Protein AF-A3J016-F1 (afdb_monomer_lite)

Sequence (543 aa):
MQPHHALKENEFCDPKLPNGAEVIVTRSPLVNSNGVITLTNRHLDDVKHLKGTVYMNAKTAADYLQGDFDGDRVAYELASKYPNLTAEIKEKHKKENRYKDIEKLLKKAYEGSFESIALSAKDNQIGIIAIKVMKAVALEMEFENLPQEKVEEYINDFSDHFSGLWKKDKETGKDTLPKSLKGRELLVNELAKLASSNQSNEEKIKIIKSFLHSRVDELAPQLQIAVDGPKSANRPDADVLSANDKLMGYRDVGWLKEYKDLDVYRKKVMLSNSYSPVDLMITEVNESWEENSLEPRQTHQFEKLFNGVEITKEDIKWAEEIRNQYNKLNSYAFRLKDEYGEAPGPRLTLNTKEGEKLEIIHTLEATHPSVYDLKEANIYLRKNEDSFSHPELKYVAFAEVPGEKKDNGKPLYKRIGYVSKISERNKNLIQFEPNKTISKTINGSVTINPGVTPSQVKAAFGQVNEFVEKTYEDIKAEDKQRFAASLWQVTHRRQTKIRNEQGQLDDKQRFNKAVAAFAIFGDEINQQLDTLQFNQVKVAGVN

Radius of gyration: 31.19 Å; chains: 1; bounding box: 77×77×76 Å

Foldseek 3Di:
DEEDPVADLQEKEDLPDDQQFKKWKAFPPDLDLLRIDIHGYHDDPVCNPPPPDMYHHQCNCCFRHVDHDPPTDMDMDTCVVPVPVVVVSVVCPPPVNDADTADADDFADDDDDPVVLVLQLPDFCLLVLSLLLVLLVQQLQLVVQQDPVCLLVLLQLQLVLLVVQLVCCVVVVDRQADPPDPCVNVVSVCSNCLSVDPDDSVVSSVVSSVVSSVLSNLSSNQSSQSVCSNVHSRHRDPRSSSRSCSSSVSDDQQQSVPVPPVCCVAPHQGDQDTNGPVSVVSVVVRVVDDHPPDDDDQLLVCLCLLPPQDADPVLLVVLVVLVVVLCVLVVVLVVLVCQCVQAPWKWKWFAAPVGDIWIFGPQSPWPQPPLPVAFKWFKKKFADDPPDPCNVAGIWIWTFHPPDDDPVRHTDITTRGTTDPVRVPVDVQDDDDPPDRMGHTTIGGMDMDTGRDPVNSVVSVVVSLVSLVCVQVVDDPVCLLNSLSSNSNSQQDWDDFDAPPVRHTDPPTDGRHSVSSCSRNVPSSVVSVVVDDPPDDDDDDPD

Structure (mmCIF, N/CA/C/O backbone):
data_AF-A3J016-F1
#
_entry.id   AF-A3J016-F1
#
loop_
_atom_site.group_PDB
_atom_site.id
_atom_site.type_symbol
_atom_site.label_atom_id
_atom_site.label_alt_id
_atom_site.label_comp_id
_atom_site.label_asym_id
_atom_site.label_entity_id
_atom_site.label_seq_id
_atom_site.pdbx_PDB_ins_code
_atom_site.Cartn_x
_atom_site.Cartn_y
_atom_site.Cartn_z
_atom_site.occupancy
_atom_site.B_iso_or_equiv
_atom_site.auth_seq_id
_atom_site.auth_comp_id
_atom_site.auth_asym_id
_atom_site.auth_atom_id
_atom_site.pdbx_PDB_model_num
ATOM 1 N N . MET A 1 1 ? -14.114 -9.556 -15.518 1.00 91.75 1 MET A N 1
ATOM 2 C CA . MET A 1 1 ? -15.217 -10.391 -14.996 1.00 91.75 1 MET A CA 1
ATOM 3 C C . MET A 1 1 ? -16.494 -10.008 -15.733 1.00 91.75 1 MET A C 1
ATOM 5 O O . MET A 1 1 ? -16.592 -8.855 -16.126 1.00 91.75 1 MET A O 1
ATOM 9 N N . GLN A 1 2 ? -17.414 -10.938 -15.994 1.00 94.31 2 GLN A N 1
ATOM 10 C CA . GLN A 1 2 ? -18.671 -10.687 -16.719 1.00 94.31 2 GLN A CA 1
ATOM 11 C C . GLN A 1 2 ? -19.857 -11.385 -16.028 1.00 94.31 2 GLN A C 1
ATOM 13 O O . GLN A 1 2 ? -19.654 -12.434 -15.407 1.00 94.31 2 GLN A O 1
ATOM 18 N N . PRO A 1 3 ? -21.084 -10.838 -16.097 1.00 95.50 3 PRO A N 1
ATOM 19 C CA . PRO A 1 3 ? -22.244 -11.485 -15.505 1.00 95.50 3 PRO A CA 1
ATOM 20 C C . PRO A 1 3 ? -22.740 -12.605 -16.421 1.00 95.50 3 PRO A C 1
ATOM 22 O O . PRO A 1 3 ? -22.693 -12.480 -17.645 1.00 95.50 3 PRO A O 1
ATOM 25 N N . HIS A 1 4 ? -23.275 -13.680 -15.844 1.00 95.38 4 HIS A N 1
ATOM 26 C CA . HIS A 1 4 ? -23.991 -14.691 -16.623 1.00 95.38 4 HIS A CA 1
ATOM 27 C C . HIS A 1 4 ? -25.215 -15.229 -15.880 1.00 95.38 4 HIS A C 1
ATOM 29 O O . HIS A 1 4 ? -25.103 -15.766 -14.781 1.00 95.38 4 HIS A O 1
ATOM 35 N N . HIS A 1 5 ? -26.392 -15.117 -16.498 1.00 93.56 5 HIS A N 1
ATOM 36 C CA . HIS A 1 5 ? -27.680 -15.456 -15.878 1.00 93.56 5 HIS A CA 1
ATOM 37 C C . HIS A 1 5 ? -27.874 -16.964 -15.644 1.00 93.56 5 HIS A C 1
ATOM 39 O O . HIS A 1 5 ? -28.633 -17.354 -14.765 1.00 93.56 5 HIS A O 1
ATOM 45 N N . ALA A 1 6 ? -27.185 -17.816 -16.412 1.00 95.44 6 ALA A N 1
ATOM 46 C CA . ALA A 1 6 ? -27.265 -19.270 -16.246 1.00 95.44 6 ALA A CA 1
ATOM 47 C C . ALA A 1 6 ? -26.461 -19.813 -15.046 1.00 95.44 6 ALA A C 1
ATOM 49 O O . ALA A 1 6 ? -26.605 -20.996 -14.723 1.00 95.44 6 ALA A O 1
ATOM 50 N N . LEU A 1 7 ? -25.609 -18.986 -14.419 1.00 96.62 7 LEU A N 1
ATOM 51 C CA . LEU A 1 7 ? -24.816 -19.367 -13.248 1.00 96.62 7 LEU A CA 1
ATOM 52 C C . LEU A 1 7 ? -25.608 -19.130 -11.962 1.00 96.62 7 LEU A C 1
ATOM 54 O O . LEU A 1 7 ? -26.152 -18.044 -11.735 1.00 96.62 7 LEU A O 1
ATOM 58 N N . LYS A 1 8 ? -25.633 -20.141 -11.096 1.00 97.25 8 LYS A N 1
ATOM 59 C CA . LYS A 1 8 ? -26.156 -20.025 -9.728 1.00 97.25 8 LYS A CA 1
ATOM 60 C C . LYS A 1 8 ? -25.201 -19.217 -8.846 1.00 97.25 8 LYS A C 1
ATOM 62 O O . LYS A 1 8 ? -24.056 -18.975 -9.212 1.00 97.25 8 LYS A O 1
ATOM 67 N N . GLU A 1 9 ? -25.663 -18.820 -7.662 1.00 96.00 9 GLU A N 1
ATOM 68 C CA . GLU A 1 9 ? -24.874 -17.989 -6.739 1.00 96.00 9 GLU A CA 1
ATOM 69 C C . GLU A 1 9 ? -23.554 -18.645 -6.292 1.00 96.00 9 GLU A C 1
ATOM 71 O O . GLU A 1 9 ? -22.571 -17.955 -6.031 1.00 96.00 9 GLU A O 1
ATOM 76 N N . ASN A 1 10 ? -23.502 -19.976 -6.256 1.00 96.25 10 ASN A N 1
ATOM 77 C CA . ASN A 1 10 ? -22.309 -20.749 -5.918 1.00 96.25 10 ASN A CA 1
ATOM 78 C C . ASN A 1 10 ? -21.493 -21.192 -7.147 1.00 96.25 10 ASN A C 1
ATOM 80 O O . ASN A 1 10 ? -20.588 -22.014 -7.006 1.00 96.25 10 ASN A O 1
ATOM 84 N N . GLU A 1 11 ? -21.814 -20.702 -8.348 1.00 97.56 11 GLU A N 1
ATOM 85 C CA . GLU A 1 11 ? -21.166 -21.107 -9.596 1.00 97.56 11 GLU A CA 1
ATOM 86 C C . GLU A 1 11 ? -20.283 -19.992 -10.179 1.00 97.56 11 GLU A C 1
ATOM 88 O O . GLU A 1 11 ? -20.595 -18.799 -10.142 1.00 97.56 11 GLU A O 1
ATOM 93 N N . PHE A 1 12 ? -19.172 -20.416 -10.771 1.00 97.19 12 PHE A N 1
ATOM 94 C CA . PHE A 1 12 ? -18.200 -19.602 -11.496 1.00 97.19 12 PHE A CA 1
ATOM 95 C C . PHE A 1 12 ? -17.946 -20.248 -12.859 1.00 97.19 12 PHE A C 1
ATOM 97 O O . PHE A 1 12 ? -18.152 -21.447 -13.006 1.00 97.19 12 PHE A O 1
ATOM 104 N N . CYS A 1 13 ? -17.487 -19.505 -13.861 1.00 97.25 13 CYS A N 1
ATOM 105 C CA . CYS A 1 13 ? -17.069 -20.099 -15.128 1.00 97.25 13 CYS A CA 1
ATOM 106 C C . CYS A 1 13 ? -15.762 -19.482 -15.624 1.00 97.25 13 CYS A C 1
ATOM 108 O O . CYS A 1 13 ? -15.729 -18.341 -16.093 1.00 97.25 13 CYS A O 1
ATOM 110 N N . ASP A 1 14 ? -14.715 -20.302 -15.611 1.00 95.94 14 ASP A N 1
ATOM 111 C CA . ASP A 1 14 ? -13.570 -20.199 -16.506 1.00 95.94 14 ASP A CA 1
ATOM 112 C C . ASP A 1 14 ? -13.502 -21.489 -17.347 1.00 95.94 14 ASP A C 1
ATOM 114 O O . ASP A 1 14 ? -13.240 -22.569 -16.798 1.00 95.94 14 ASP A O 1
ATOM 118 N N . PRO A 1 15 ? -13.705 -21.408 -18.678 1.00 91.94 15 PRO A N 1
ATOM 119 C CA . PRO A 1 15 ? -13.605 -22.559 -19.576 1.00 91.94 15 PRO A CA 1
ATOM 120 C C . PRO A 1 15 ? -12.268 -23.315 -19.511 1.00 91.94 15 PRO A C 1
ATOM 122 O O . PRO A 1 15 ? -12.198 -24.463 -19.951 1.00 91.94 15 PRO A O 1
ATOM 125 N N . LYS A 1 16 ? -11.202 -22.687 -18.995 1.00 92.06 16 LYS A N 1
ATOM 126 C CA . LYS A 1 16 ? -9.873 -23.300 -18.855 1.00 92.06 16 LYS A CA 1
ATOM 127 C C . LYS A 1 16 ? -9.724 -24.162 -17.604 1.00 92.06 16 LYS A C 1
ATOM 129 O O . LYS A 1 16 ? -8.830 -25.004 -17.567 1.00 92.06 16 LYS A O 1
ATOM 134 N N . LEU A 1 17 ? -10.552 -23.950 -16.583 1.00 94.50 17 LEU A N 1
ATOM 135 C CA . LEU A 1 17 ? -10.525 -24.756 -15.365 1.00 94.50 17 LEU A CA 1
ATOM 136 C C . LEU A 1 17 ? -11.375 -26.022 -15.541 1.00 94.50 17 LEU A C 1
ATOM 138 O O . LEU A 1 17 ? -12.319 -26.007 -16.332 1.00 94.50 17 LEU A O 1
ATOM 142 N N . PRO A 1 18 ? -11.098 -27.122 -14.819 1.00 96.38 18 PRO A N 1
ATOM 143 C CA . PRO A 1 18 ? -11.927 -28.320 -14.900 1.00 96.38 18 PRO A CA 1
ATOM 144 C C . PRO A 1 18 ? -13.376 -28.032 -14.493 1.00 96.38 18 PRO A C 1
ATOM 146 O O . PRO A 1 18 ? -13.638 -27.283 -13.549 1.00 96.38 18 PRO A O 1
ATOM 149 N N . ASN A 1 19 ? -14.330 -28.622 -15.210 1.00 96.88 19 ASN A N 1
ATOM 150 C CA . ASN A 1 19 ? -15.742 -28.530 -14.851 1.00 96.88 19 ASN A CA 1
ATOM 151 C C . ASN A 1 19 ? -15.986 -29.244 -13.508 1.00 96.88 19 ASN A C 1
ATOM 153 O O . ASN A 1 19 ? -15.471 -30.339 -13.291 1.00 96.88 19 ASN A O 1
ATOM 157 N N . GLY A 1 20 ? -16.756 -28.629 -12.614 1.00 97.62 20 GLY A N 1
ATOM 158 C CA . GLY A 1 20 ? -17.014 -29.113 -11.256 1.00 97.62 20 GLY A CA 1
ATOM 159 C C . GLY A 1 20 ? -15.900 -28.830 -10.241 1.00 97.62 20 GLY A C 1
ATOM 160 O O . GLY A 1 20 ? -16.064 -29.165 -9.071 1.00 97.62 20 GLY A O 1
ATOM 161 N N . ALA A 1 21 ? -14.778 -28.224 -10.646 1.00 97.75 21 ALA A N 1
ATOM 162 C CA . ALA A 1 21 ? -13.696 -27.899 -9.719 1.00 97.75 21 ALA A CA 1
ATOM 163 C C . ALA A 1 21 ? -14.091 -26.778 -8.752 1.00 97.75 21 ALA A C 1
ATOM 165 O O . ALA A 1 21 ? -14.748 -25.816 -9.141 1.00 97.75 21 ALA A O 1
ATOM 166 N N . GLU A 1 22 ? -13.641 -26.866 -7.503 1.00 98.38 22 GLU A N 1
ATOM 167 C CA . GLU A 1 22 ? -13.765 -25.771 -6.544 1.00 98.38 22 GLU A CA 1
ATOM 168 C C . GLU A 1 22 ? -12.677 -24.716 -6.795 1.00 98.38 22 GLU A C 1
ATOM 170 O O . GLU A 1 22 ? -11.502 -25.036 -7.007 1.00 98.38 22 GLU A O 1
ATOM 175 N N . VAL A 1 23 ? -13.078 -23.449 -6.785 1.00 98.19 23 VAL A N 1
ATOM 176 C CA . VAL A 1 23 ? -12.248 -22.294 -7.131 1.00 98.19 23 VAL A CA 1
ATOM 177 C C . VAL A 1 23 ? -12.336 -21.276 -6.004 1.00 98.19 23 VAL A C 1
ATOM 179 O O . VAL A 1 23 ? -13.434 -20.904 -5.591 1.00 98.19 23 VAL A O 1
ATOM 182 N N . ILE A 1 24 ? -11.186 -20.809 -5.524 1.00 98.19 24 ILE A N 1
ATOM 183 C CA . ILE A 1 24 ? -11.099 -19.647 -4.639 1.00 98.19 24 ILE A CA 1
ATOM 184 C C . ILE A 1 24 ? -11.188 -18.398 -5.510 1.00 98.19 24 ILE A C 1
ATOM 186 O O . ILE A 1 24 ? -10.476 -18.308 -6.509 1.00 98.19 24 ILE A O 1
ATOM 190 N N . VAL A 1 25 ? -12.028 -17.435 -5.138 1.00 96.88 25 VAL A N 1
ATOM 191 C CA . VAL A 1 25 ? -12.228 -16.181 -5.878 1.00 96.88 25 VAL A CA 1
ATOM 192 C C . VAL A 1 25 ? -12.168 -14.996 -4.919 1.00 96.88 25 VAL A C 1
ATOM 194 O O . VAL A 1 25 ? -12.750 -15.027 -3.837 1.00 96.88 25 VAL A O 1
ATOM 197 N N . THR A 1 26 ? -11.481 -13.929 -5.323 1.00 95.62 26 THR A N 1
ATOM 198 C CA . THR A 1 26 ? -11.437 -12.660 -4.589 1.00 95.62 26 THR A CA 1
ATOM 199 C C . THR A 1 26 ? -11.300 -11.463 -5.533 1.00 95.62 26 THR A C 1
ATOM 201 O O . THR A 1 26 ? -10.942 -11.603 -6.708 1.00 95.62 26 THR A O 1
ATOM 204 N N . ARG A 1 27 ? -11.586 -10.263 -5.021 1.00 90.81 27 ARG A N 1
ATOM 205 C CA . ARG A 1 27 ? -11.455 -8.991 -5.735 1.00 90.81 27 ARG A CA 1
ATOM 206 C C . ARG A 1 27 ? -10.760 -7.967 -4.842 1.00 90.81 27 ARG A C 1
ATOM 208 O O . ARG A 1 27 ? -11.080 -7.847 -3.665 1.00 90.81 27 ARG A O 1
ATOM 215 N N . SER A 1 28 ? -9.837 -7.202 -5.418 1.00 82.31 28 SER A N 1
ATOM 216 C CA . SER A 1 28 ? -9.201 -6.082 -4.722 1.00 82.31 28 SER A CA 1
ATOM 217 C C . SER A 1 28 ? -10.073 -4.816 -4.767 1.00 82.31 28 SER A C 1
ATOM 219 O O . SER A 1 28 ? -10.716 -4.568 -5.788 1.00 82.31 28 SER A O 1
ATOM 221 N N . PRO A 1 29 ? -10.027 -3.957 -3.731 1.00 76.00 29 PRO A N 1
ATOM 222 C CA . PRO A 1 29 ? -9.312 -4.154 -2.470 1.00 76.00 29 PRO A CA 1
ATOM 223 C C . PRO A 1 29 ? -10.008 -5.189 -1.577 1.00 76.00 29 PRO A C 1
ATOM 225 O O . PRO A 1 29 ? -11.230 -5.187 -1.453 1.00 76.00 29 PRO A O 1
ATOM 228 N N . LEU A 1 30 ? -9.214 -6.041 -0.926 1.00 82.19 30 LEU A N 1
ATOM 229 C CA . LEU A 1 30 ? -9.722 -6.975 0.070 1.00 82.19 30 LEU A CA 1
ATOM 230 C C . LEU A 1 30 ? -9.966 -6.220 1.381 1.00 82.19 30 LEU A C 1
ATOM 232 O O . LEU A 1 30 ? -9.016 -5.752 2.005 1.00 82.19 30 LEU A O 1
ATOM 236 N N . VAL A 1 31 ? -11.232 -6.077 1.774 1.00 80.81 31 VAL A N 1
ATOM 237 C CA . VAL A 1 31 ? -11.601 -5.364 3.008 1.00 80.81 31 VAL A CA 1
ATOM 238 C C . VAL A 1 31 ? -11.425 -6.260 4.234 1.00 80.81 31 VAL A C 1
ATOM 240 O O . VAL A 1 31 ? -10.790 -5.864 5.204 1.00 80.81 31 VAL A O 1
ATOM 243 N N . ASN A 1 32 ? -11.982 -7.469 4.184 1.00 88.69 32 ASN A N 1
ATOM 244 C CA . ASN A 1 32 ? -11.879 -8.498 5.217 1.00 88.69 32 ASN A CA 1
ATOM 245 C C . ASN A 1 32 ? -12.100 -9.887 4.581 1.00 88.69 32 ASN A C 1
ATOM 247 O O . ASN A 1 32 ? -12.256 -9.999 3.362 1.00 88.69 32 ASN A O 1
ATOM 251 N N . SER A 1 33 ? -12.131 -10.946 5.391 1.00 91.75 33 SER A N 1
ATOM 252 C CA . SER A 1 33 ? -12.274 -12.331 4.914 1.00 91.75 33 SER A CA 1
ATOM 253 C C . SER A 1 33 ? -13.560 -12.607 4.123 1.00 91.75 33 SER A C 1
ATOM 255 O O . SER A 1 33 ? -13.574 -13.539 3.318 1.00 91.75 33 SER A O 1
ATOM 257 N N . ASN A 1 34 ? -14.619 -11.798 4.266 1.00 92.75 34 ASN A N 1
ATOM 258 C CA . ASN A 1 34 ? -15.865 -11.984 3.512 1.00 92.75 34 ASN A CA 1
ATOM 259 C C . ASN A 1 34 ? -15.641 -11.860 1.993 1.00 92.75 34 ASN A C 1
ATOM 261 O O . ASN A 1 34 ? -16.382 -12.469 1.221 1.00 92.75 34 ASN A O 1
ATOM 265 N N . GLY A 1 35 ? -14.610 -11.106 1.582 1.00 92.19 35 GLY A N 1
ATOM 266 C CA . GLY A 1 35 ? -14.223 -10.863 0.188 1.00 92.19 35 GLY A CA 1
ATOM 267 C C . GLY A 1 35 ? -13.402 -11.972 -0.477 1.00 92.19 35 GLY A C 1
ATOM 268 O O . GLY A 1 35 ? -12.983 -11.813 -1.627 1.00 92.19 35 GLY A O 1
ATOM 269 N N . VAL A 1 36 ? -13.140 -13.081 0.219 1.00 95.56 36 VAL A N 1
ATOM 270 C CA . VAL A 1 36 ? -12.519 -14.285 -0.353 1.00 95.56 36 VAL A CA 1
ATOM 271 C C . VAL A 1 36 ? -13.524 -15.422 -0.257 1.00 95.56 36 VAL A C 1
ATOM 273 O O . VAL A 1 36 ? -13.908 -15.795 0.843 1.00 95.56 36 VAL A O 1
ATOM 276 N N . ILE A 1 37 ? -13.969 -15.964 -1.389 1.00 96.25 37 ILE A N 1
ATOM 277 C CA . ILE A 1 37 ? -15.036 -16.974 -1.451 1.00 96.25 37 ILE A CA 1
ATOM 278 C C . ILE A 1 37 ? -14.587 -18.233 -2.179 1.00 96.25 37 ILE A C 1
ATOM 280 O O . ILE A 1 37 ? -13.593 -18.228 -2.901 1.00 96.25 37 ILE A O 1
ATOM 284 N N . THR A 1 38 ? -15.358 -19.307 -2.017 1.00 97.62 38 THR A N 1
ATOM 285 C CA . THR A 1 38 ? -15.229 -20.527 -2.822 1.00 97.62 38 THR A CA 1
ATOM 286 C C . THR A 1 38 ? -16.461 -20.692 -3.706 1.00 97.62 38 THR A C 1
ATOM 288 O O . THR A 1 38 ? -17.585 -20.472 -3.259 1.00 97.62 38 THR A O 1
ATOM 291 N N . LEU A 1 39 ? -16.248 -21.042 -4.974 1.00 97.75 39 LEU A N 1
ATOM 292 C CA . LEU A 1 39 ? -17.293 -21.283 -5.971 1.00 97.75 39 LEU A CA 1
ATOM 293 C C . LEU A 1 39 ? -16.996 -22.575 -6.736 1.00 97.75 39 LEU A C 1
ATOM 295 O O . LEU A 1 39 ? -15.852 -23.019 -6.815 1.00 97.75 39 LEU A O 1
ATOM 299 N N . THR A 1 40 ? -18.018 -23.178 -7.336 1.00 98.31 40 THR A N 1
ATOM 300 C CA . THR A 1 40 ? -17.867 -24.340 -8.218 1.00 98.31 40 THR A CA 1
ATOM 301 C C . THR A 1 40 ? -17.762 -23.885 -9.669 1.00 98.31 40 THR A C 1
ATOM 303 O O . THR A 1 40 ? -18.657 -23.218 -10.187 1.00 98.31 40 THR A O 1
ATOM 306 N N . ASN A 1 41 ? -16.682 -24.262 -10.350 1.00 98.06 41 ASN A N 1
ATOM 307 C CA . ASN A 1 41 ? -16.518 -23.998 -11.769 1.00 98.06 41 ASN A CA 1
ATOM 308 C C . ASN A 1 41 ? -17.534 -24.808 -12.578 1.00 98.06 41 ASN A C 1
ATOM 310 O O . ASN A 1 41 ? -17.621 -26.027 -12.441 1.00 98.06 41 ASN A O 1
ATOM 314 N N . ARG A 1 42 ? -18.261 -24.142 -13.464 1.00 97.50 42 ARG A N 1
ATOM 315 C CA . ARG A 1 42 ? -19.226 -24.731 -14.378 1.00 97.50 42 ARG A CA 1
ATOM 316 C C . ARG A 1 42 ? -18.943 -24.229 -15.781 1.00 97.50 42 ARG A C 1
ATOM 318 O O . ARG A 1 42 ? -18.913 -23.028 -16.018 1.00 97.50 42 ARG A O 1
ATOM 325 N N . HIS A 1 43 ? -18.772 -25.144 -16.725 1.00 95.94 43 HIS A N 1
ATOM 326 C CA . HIS A 1 43 ? -18.636 -24.778 -18.133 1.00 95.94 43 HIS A CA 1
ATOM 327 C C . HIS A 1 43 ? -19.969 -24.305 -18.712 1.00 95.94 43 HIS A C 1
ATOM 329 O O . HIS A 1 43 ? -21.029 -24.861 -18.424 1.00 95.94 43 HIS A O 1
ATOM 335 N N . LEU A 1 44 ? -19.881 -23.282 -19.553 1.00 95.38 44 LEU A N 1
ATOM 336 C CA . LEU A 1 44 ? -20.988 -22.691 -20.289 1.00 95.38 44 LEU A CA 1
ATOM 337 C C . LEU A 1 44 ? -20.640 -22.723 -21.780 1.00 95.38 44 LEU A C 1
ATOM 339 O O . LEU A 1 44 ? -19.591 -22.216 -22.187 1.00 95.38 44 LEU A O 1
ATOM 343 N N . ASP A 1 45 ? -21.491 -23.352 -22.586 1.00 93.19 45 ASP A N 1
ATOM 344 C CA . ASP A 1 45 ? -21.190 -23.624 -23.997 1.00 93.19 45 ASP A CA 1
ATOM 345 C C . ASP A 1 45 ? -21.125 -22.349 -24.848 1.00 93.19 45 ASP A C 1
ATOM 347 O O . ASP A 1 45 ? -20.275 -22.224 -25.732 1.00 93.19 45 ASP A O 1
ATOM 351 N N . ASP A 1 46 ? -21.977 -21.374 -24.543 1.00 93.75 46 ASP A N 1
ATOM 352 C CA . ASP A 1 46 ? -22.099 -20.105 -25.257 1.00 93.75 46 ASP A CA 1
ATOM 353 C C . ASP A 1 46 ? -20.913 -19.158 -25.035 1.00 93.75 46 ASP A C 1
ATOM 355 O O . ASP A 1 46 ? -20.648 -18.316 -25.887 1.00 93.75 46 ASP A O 1
ATOM 359 N N . VAL A 1 47 ? -20.138 -19.330 -23.959 1.00 91.69 47 VAL A N 1
ATOM 360 C CA . VAL A 1 47 ? -18.960 -18.492 -23.659 1.00 91.69 47 VAL A CA 1
ATOM 361 C C . VAL A 1 47 ? -17.630 -19.243 -23.714 1.00 91.69 47 VAL A C 1
ATOM 363 O O . VAL A 1 47 ? -16.571 -18.636 -23.561 1.00 91.69 47 VAL A O 1
ATOM 366 N N . LYS A 1 48 ? -17.642 -20.549 -24.007 1.00 89.38 48 LYS A N 1
ATOM 367 C CA . LYS A 1 48 ? -16.437 -21.400 -24.065 1.00 89.38 48 LYS A CA 1
ATOM 368 C C . LYS A 1 48 ? -15.368 -20.905 -25.049 1.00 89.38 48 LYS A C 1
ATOM 370 O O . LYS A 1 48 ? -14.182 -21.176 -24.874 1.00 89.38 48 LYS A O 1
ATOM 375 N N . HIS A 1 49 ? -15.790 -20.197 -26.095 1.00 88.62 49 HIS A N 1
ATOM 376 C CA . HIS A 1 49 ? -14.917 -19.648 -27.132 1.00 88.62 49 HIS A CA 1
ATOM 377 C C . HIS A 1 49 ? -14.266 -18.307 -26.742 1.00 88.62 49 HIS A C 1
ATOM 379 O O . HIS A 1 49 ? -13.307 -17.880 -27.391 1.00 88.62 49 HIS A O 1
ATOM 385 N N . LEU A 1 50 ? -14.761 -17.644 -25.692 1.00 88.44 50 LEU A N 1
ATOM 386 C CA . LEU A 1 50 ? -14.283 -16.338 -25.247 1.00 88.44 50 LEU A CA 1
ATOM 387 C C . LEU A 1 50 ? -13.048 -16.505 -24.353 1.00 88.44 50 LEU A C 1
ATOM 389 O O . LEU A 1 50 ? -13.010 -17.327 -23.439 1.00 88.44 50 LEU A O 1
ATOM 393 N N . LYS A 1 51 ? -11.995 -15.738 -24.652 1.00 86.94 51 LYS A N 1
ATOM 394 C CA . LYS A 1 51 ? -10.701 -15.809 -23.959 1.00 86.94 51 LYS A CA 1
ATOM 395 C C . LYS A 1 51 ? -10.462 -14.547 -23.143 1.00 86.94 51 LYS A C 1
ATOM 397 O O . LYS A 1 51 ? -10.777 -13.448 -23.583 1.00 86.94 51 LYS A O 1
ATOM 402 N N . GLY A 1 52 ? -9.824 -14.710 -21.984 1.00 87.38 52 GLY A N 1
ATOM 403 C CA . GLY A 1 52 ? -9.455 -13.588 -21.112 1.00 87.38 52 GLY A CA 1
ATOM 404 C C . GLY A 1 52 ? -10.611 -13.046 -20.268 1.00 87.38 52 GLY A C 1
ATOM 405 O O . GLY A 1 52 ? -10.451 -12.022 -19.609 1.00 87.38 52 GLY A O 1
ATOM 406 N N . THR A 1 53 ? -11.758 -13.724 -20.266 1.00 91.88 53 THR A N 1
ATOM 407 C CA . THR A 1 53 ? -12.926 -13.385 -19.456 1.00 91.88 53 THR A CA 1
ATOM 408 C C . THR A 1 53 ? -13.313 -14.557 -18.573 1.00 91.88 53 THR A C 1
ATOM 410 O O . THR A 1 53 ? -13.099 -15.716 -18.914 1.00 91.88 53 THR A O 1
ATOM 413 N N . VAL A 1 54 ? -13.890 -14.223 -17.425 1.00 95.75 54 VAL A N 1
ATOM 414 C CA . VAL A 1 54 ? -14.503 -15.172 -16.498 1.00 95.75 54 VAL A CA 1
ATOM 415 C C . VAL A 1 54 ? -15.892 -14.678 -16.152 1.00 95.75 54 VAL A C 1
ATOM 417 O O . VAL A 1 54 ? -16.131 -13.462 -16.176 1.00 95.75 54 VAL A O 1
ATOM 420 N N . TYR A 1 55 ? -16.776 -15.610 -15.823 1.00 96.50 55 TYR A N 1
ATOM 421 C CA . TYR A 1 55 ? -18.188 -15.335 -15.615 1.00 96.50 55 TYR A CA 1
ATOM 422 C C . TYR A 1 55 ? -18.624 -15.736 -14.216 1.00 96.50 55 TYR A C 1
ATOM 424 O O . TYR A 1 55 ? -18.167 -16.743 -13.678 1.00 96.50 55 TYR A O 1
ATOM 432 N N . MET A 1 56 ? -19.525 -14.952 -13.635 1.00 96.00 56 MET A N 1
ATOM 433 C CA . MET A 1 56 ? -20.129 -15.269 -12.347 1.00 96.00 56 MET A CA 1
ATOM 434 C C . MET A 1 56 ? -21.551 -14.727 -12.243 1.00 96.00 56 MET A C 1
ATOM 436 O O . MET A 1 56 ? -21.994 -13.911 -13.058 1.00 96.00 56 MET A O 1
ATOM 440 N N . ASN A 1 57 ? -22.267 -15.178 -11.220 1.00 96.31 57 ASN A N 1
ATOM 441 C CA . ASN A 1 57 ? -23.564 -14.624 -10.879 1.00 96.31 57 ASN A CA 1
ATOM 442 C C . ASN A 1 57 ? -23.427 -13.167 -10.383 1.00 96.31 57 ASN A C 1
ATOM 444 O O . ASN A 1 57 ? -22.545 -12.844 -9.584 1.00 96.31 57 ASN A O 1
ATOM 448 N N . ALA A 1 58 ? -24.309 -12.281 -10.858 1.00 94.25 58 ALA A N 1
ATOM 449 C CA . ALA A 1 58 ? -24.260 -10.853 -10.540 1.00 94.25 58 ALA A CA 1
ATOM 450 C C . ALA A 1 58 ? -24.484 -10.549 -9.052 1.00 94.25 58 ALA A C 1
ATOM 452 O O . ALA A 1 58 ? -23.843 -9.651 -8.510 1.00 94.25 58 ALA A O 1
ATOM 453 N N . LYS A 1 59 ? -25.347 -11.322 -8.387 1.00 93.00 59 LYS A N 1
ATOM 454 C CA . LYS A 1 59 ? -25.600 -11.198 -6.951 1.00 93.00 59 LYS A CA 1
ATOM 455 C C . LYS A 1 59 ? -24.373 -11.621 -6.148 1.00 93.00 59 LYS A C 1
ATOM 457 O O . LYS A 1 59 ? -23.949 -10.882 -5.271 1.00 93.00 59 LYS A O 1
ATOM 462 N N . THR A 1 60 ? -23.722 -12.721 -6.524 1.00 92.88 60 THR A N 1
ATOM 463 C CA . THR A 1 60 ? -22.471 -13.159 -5.883 1.00 92.88 60 THR A CA 1
ATOM 464 C C . THR A 1 60 ? -21.366 -12.109 -5.992 1.00 92.88 60 THR A C 1
ATOM 466 O O . THR A 1 60 ? -20.666 -11.844 -5.015 1.00 92.88 60 THR A O 1
ATOM 469 N N . ALA A 1 61 ? -21.216 -11.481 -7.164 1.00 92.25 61 ALA A N 1
ATOM 470 C CA . ALA A 1 61 ? -20.242 -10.408 -7.363 1.00 92.25 61 ALA A CA 1
ATOM 471 C C . ALA A 1 61 ? -20.522 -9.205 -6.445 1.00 92.25 61 ALA A C 1
ATOM 473 O O . ALA A 1 61 ? -19.604 -8.698 -5.796 1.00 92.25 61 ALA A O 1
ATOM 474 N N . ALA A 1 62 ? -21.786 -8.784 -6.363 1.00 88.69 62 ALA A N 1
ATOM 475 C CA . ALA A 1 62 ? -22.199 -7.640 -5.560 1.00 88.69 62 ALA A CA 1
ATOM 476 C C . ALA A 1 62 ? -22.076 -7.907 -4.051 1.00 88.69 62 ALA A C 1
ATOM 478 O O . ALA A 1 62 ? -21.475 -7.103 -3.338 1.00 88.69 62 ALA A O 1
ATOM 479 N N . ASP A 1 63 ? -22.600 -9.039 -3.581 1.00 87.50 63 ASP A N 1
ATOM 480 C CA . ASP A 1 63 ? -22.737 -9.338 -2.154 1.00 87.50 63 ASP A CA 1
ATOM 481 C C . ASP A 1 63 ? -21.397 -9.697 -1.507 1.00 87.50 63 ASP A C 1
ATOM 483 O O . ASP A 1 63 ? -21.086 -9.236 -0.409 1.00 87.50 63 ASP A O 1
ATOM 487 N N . TYR A 1 64 ? -20.579 -10.505 -2.189 1.00 88.25 64 TYR A N 1
ATOM 488 C CA . TYR A 1 64 ? -19.356 -11.044 -1.594 1.00 88.25 64 TYR A CA 1
ATOM 489 C C . TYR A 1 64 ? -18.106 -10.278 -1.999 1.00 88.25 64 TYR A C 1
ATOM 491 O O . TYR A 1 64 ? -17.223 -10.087 -1.172 1.00 88.25 64 TYR A O 1
ATOM 499 N N . LEU A 1 65 ? -18.019 -9.828 -3.251 1.00 89.12 65 LEU A N 1
ATOM 500 C CA . LEU A 1 65 ? -16.808 -9.184 -3.773 1.00 89.12 65 LEU A CA 1
ATOM 501 C C . LEU A 1 65 ? -16.924 -7.656 -3.823 1.00 89.12 65 LEU A C 1
ATOM 503 O O . LEU A 1 65 ? -15.976 -6.981 -4.233 1.00 89.12 65 LEU A O 1
ATOM 507 N N . GLN A 1 66 ? -18.096 -7.105 -3.476 1.00 85.75 66 GLN A N 1
ATOM 508 C CA . GLN A 1 66 ? -18.450 -5.694 -3.667 1.00 85.75 66 GLN A CA 1
ATOM 509 C C . GLN A 1 66 ? -18.186 -5.214 -5.105 1.00 85.75 66 GLN A C 1
ATOM 511 O O . GLN A 1 66 ? -17.956 -4.018 -5.325 1.00 85.75 66 GLN A O 1
ATOM 516 N N . GLY A 1 67 ? -18.189 -6.145 -6.059 1.00 84.88 67 GLY A N 1
ATOM 517 C CA . GLY A 1 67 ? -17.830 -5.922 -7.448 1.00 84.88 67 GLY A CA 1
ATOM 518 C C . GLY A 1 67 ? -19.039 -5.632 -8.319 1.00 84.88 67 GLY A C 1
ATOM 519 O O . GLY A 1 67 ? -20.178 -5.952 -7.973 1.00 84.88 67 GLY A O 1
ATOM 520 N N . ASP A 1 68 ? -18.768 -5.031 -9.465 1.00 87.69 68 ASP A N 1
ATOM 521 C CA . ASP A 1 68 ? -19.731 -4.876 -10.547 1.00 87.69 68 ASP A CA 1
ATOM 522 C C . ASP A 1 68 ? -19.095 -5.313 -11.877 1.00 87.69 68 ASP A C 1
ATOM 524 O O . ASP A 1 68 ? -18.121 -6.063 -11.897 1.00 87.69 68 ASP A O 1
ATOM 528 N N . PHE A 1 69 ? -19.688 -4.940 -13.006 1.00 91.94 69 PHE A N 1
ATOM 529 C CA . PHE A 1 69 ? -19.228 -5.376 -14.324 1.00 91.94 69 PHE A CA 1
ATOM 530 C C . PHE A 1 69 ? -18.789 -4.199 -15.207 1.00 91.94 69 PHE A C 1
ATOM 532 O O . PHE A 1 69 ? -18.828 -4.310 -16.431 1.00 91.94 69 PHE A O 1
ATOM 539 N N . ASP A 1 70 ? -18.351 -3.082 -14.606 1.00 88.19 70 ASP A N 1
ATOM 540 C CA . ASP A 1 70 ? -17.882 -1.879 -15.320 1.00 88.19 70 ASP A CA 1
ATOM 541 C C . ASP A 1 70 ? -16.407 -1.949 -15.782 1.00 88.19 70 ASP A C 1
ATOM 543 O O . ASP A 1 70 ? -15.906 -1.042 -16.450 1.00 88.19 70 ASP A O 1
ATOM 547 N N . GLY A 1 71 ? -15.723 -3.058 -15.477 1.00 89.00 71 GLY A N 1
ATOM 548 C CA . GLY A 1 71 ? -14.298 -3.263 -15.763 1.00 89.00 71 GLY A CA 1
ATOM 549 C C . GLY A 1 71 ? -13.561 -4.113 -14.726 1.00 89.00 71 GLY A C 1
ATOM 550 O O . GLY A 1 71 ? -12.390 -4.452 -14.931 1.00 89.00 71 GLY A O 1
ATOM 551 N N . ASP A 1 72 ? -14.243 -4.488 -13.642 1.00 90.44 72 ASP A N 1
ATOM 552 C CA . ASP A 1 72 ? -13.686 -5.263 -12.539 1.00 90.44 72 ASP A CA 1
ATOM 553 C C . ASP A 1 72 ? -12.989 -6.566 -12.968 1.00 90.44 72 ASP A C 1
ATOM 555 O O . ASP A 1 72 ? -13.417 -7.341 -13.844 1.00 90.44 72 ASP A O 1
ATOM 559 N N . ARG A 1 73 ? -11.877 -6.826 -12.278 1.00 93.12 73 ARG A N 1
ATOM 560 C CA . ARG A 1 73 ? -11.055 -8.030 -12.412 1.00 93.12 73 ARG A CA 1
ATOM 561 C C . ARG A 1 73 ? -11.059 -8.786 -11.097 1.00 93.12 73 ARG A C 1
ATOM 563 O O . ARG A 1 73 ? -10.985 -8.176 -10.039 1.00 93.12 73 ARG A O 1
ATOM 570 N N . VAL A 1 74 ? -11.081 -10.108 -11.187 1.00 94.56 74 VAL A N 1
ATOM 571 C CA . VAL A 1 74 ? -10.996 -11.004 -10.031 1.00 94.56 74 VAL A CA 1
ATOM 572 C C . VAL A 1 74 ? -9.689 -11.776 -10.074 1.00 94.56 74 VAL A C 1
ATOM 574 O O . VAL A 1 74 ? -9.192 -12.100 -11.155 1.00 94.56 74 VAL A O 1
ATOM 577 N N . ALA A 1 75 ? -9.149 -12.068 -8.898 1.00 95.44 75 ALA A N 1
ATOM 578 C CA . ALA A 1 75 ? -8.119 -13.075 -8.720 1.00 95.44 75 ALA A CA 1
ATOM 579 C C . ALA A 1 75 ? -8.807 -14.392 -8.358 1.00 95.44 75 ALA A C 1
ATOM 581 O O . ALA A 1 75 ? -9.729 -14.410 -7.541 1.00 95.44 75 ALA A O 1
ATOM 582 N N . TYR A 1 76 ? -8.387 -15.482 -8.990 1.00 96.25 76 TYR A N 1
ATOM 583 C CA . TYR A 1 76 ? -8.957 -16.795 -8.737 1.00 96.25 76 TYR A CA 1
ATOM 584 C C . TYR A 1 76 ? -7.940 -17.897 -9.003 1.00 96.25 76 TYR A C 1
ATOM 586 O O . TYR A 1 76 ? -7.043 -17.736 -9.830 1.00 96.25 76 TYR A O 1
ATOM 594 N N . GLU A 1 77 ? -8.085 -19.014 -8.298 1.00 97.19 77 GLU A N 1
ATOM 595 C CA . GLU A 1 77 ? -7.232 -20.189 -8.460 1.00 97.19 77 GLU A CA 1
ATOM 596 C C . GLU A 1 77 ? -7.942 -21.441 -7.921 1.00 97.19 77 GLU A C 1
ATOM 598 O O . GLU A 1 77 ? -8.882 -21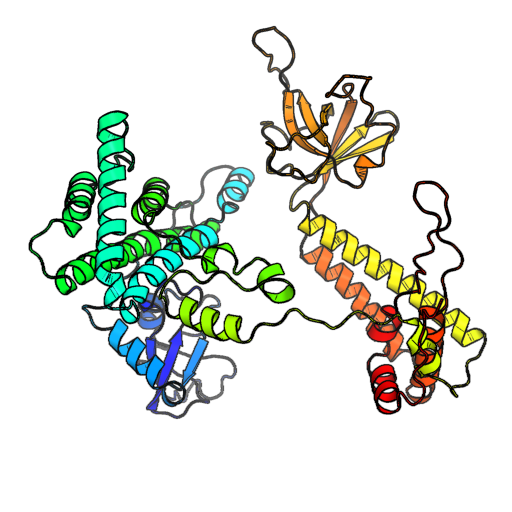.350 -7.127 1.00 97.19 77 GLU A O 1
ATOM 603 N N . LEU A 1 78 ? -7.514 -22.624 -8.366 1.00 97.94 78 LEU A N 1
ATOM 604 C CA . LEU A 1 78 ? -8.065 -23.898 -7.906 1.00 97.94 78 LEU A CA 1
ATOM 605 C C . LEU A 1 78 ? -7.869 -24.076 -6.397 1.00 97.94 78 LEU A C 1
ATOM 607 O O . LEU A 1 78 ? -6.743 -24.041 -5.898 1.00 97.94 78 LEU A O 1
ATOM 611 N N . ALA A 1 79 ? -8.959 -24.373 -5.689 1.00 97.75 79 ALA A N 1
ATOM 612 C CA . ALA A 1 79 ? -8.946 -24.625 -4.249 1.00 97.75 79 ALA A CA 1
ATOM 613 C C . ALA A 1 79 ? -8.015 -25.791 -3.869 1.00 97.75 79 ALA A C 1
ATOM 615 O O . ALA A 1 79 ? -7.331 -25.755 -2.848 1.00 97.75 79 ALA A O 1
ATOM 616 N N . SER A 1 80 ? -7.892 -26.791 -4.749 1.00 97.44 80 SER A N 1
ATOM 617 C CA . SER A 1 80 ? -7.005 -27.944 -4.559 1.00 97.44 80 SER A CA 1
ATOM 618 C C . SER A 1 80 ? -5.519 -27.586 -4.456 1.00 97.44 80 SER A C 1
ATOM 620 O O . SER A 1 80 ? -4.750 -28.386 -3.933 1.00 97.44 80 SER A O 1
ATOM 622 N N . LYS A 1 81 ? -5.093 -26.413 -4.950 1.00 97.81 81 LYS A N 1
ATOM 623 C CA . LYS A 1 81 ? -3.709 -25.935 -4.786 1.00 97.81 81 LYS A CA 1
ATOM 624 C C . LYS A 1 81 ? -3.440 -25.390 -3.383 1.00 97.81 81 LYS A C 1
ATOM 626 O O . LYS A 1 81 ? -2.290 -25.380 -2.956 1.00 97.81 81 LYS A O 1
ATOM 631 N N . TYR A 1 82 ? -4.483 -24.964 -2.670 1.00 97.06 82 TYR A N 1
ATOM 632 C CA . TYR A 1 82 ? -4.377 -24.331 -1.357 1.00 97.06 82 TYR A CA 1
ATOM 633 C C . TYR A 1 82 ? -5.406 -24.923 -0.382 1.00 97.06 82 TYR A C 1
ATOM 635 O O . TYR A 1 82 ? -6.356 -24.238 0.009 1.00 97.06 82 TYR A O 1
ATOM 643 N N . PRO A 1 83 ? -5.250 -26.195 0.027 1.00 96.50 83 PRO A N 1
ATOM 644 C CA . PRO A 1 83 ? -6.238 -26.876 0.865 1.00 96.50 83 PRO A CA 1
ATOM 645 C C . PRO A 1 83 ? -6.436 -26.190 2.224 1.00 96.50 83 PRO A C 1
ATOM 647 O O . PRO A 1 83 ? -7.574 -26.027 2.659 1.00 96.50 83 PRO A O 1
ATOM 650 N N . ASN A 1 84 ? -5.356 -25.711 2.851 1.00 95.81 84 ASN A N 1
ATOM 651 C CA . ASN A 1 84 ? -5.427 -25.022 4.144 1.00 95.81 84 ASN A CA 1
ATOM 652 C C . ASN A 1 84 ? -6.145 -23.669 4.026 1.00 95.81 84 ASN A C 1
ATOM 654 O O . ASN A 1 84 ? -7.072 -23.408 4.785 1.00 95.81 84 ASN A O 1
ATOM 658 N N . LEU A 1 85 ? -5.796 -22.859 3.019 1.00 95.12 85 LEU A N 1
ATOM 659 C CA . LEU A 1 85 ? -6.488 -21.596 2.738 1.00 95.12 85 LEU A CA 1
ATOM 660 C C . LEU A 1 85 ? -7.970 -21.832 2.422 1.00 95.12 85 LEU A C 1
ATOM 662 O O . LEU A 1 85 ? -8.831 -21.101 2.890 1.00 95.12 85 LEU A O 1
ATOM 666 N N . THR A 1 86 ? -8.288 -22.874 1.651 1.00 97.50 86 THR A N 1
ATOM 667 C CA . THR A 1 86 ? -9.677 -23.239 1.334 1.00 97.50 86 THR A CA 1
ATOM 668 C C . THR A 1 86 ? -10.464 -23.578 2.598 1.00 97.50 86 THR A C 1
ATOM 670 O O . THR A 1 86 ? -11.605 -23.139 2.749 1.00 97.50 86 THR A O 1
ATOM 673 N N . ALA A 1 87 ? -9.869 -24.356 3.506 1.00 97.06 87 ALA A N 1
ATOM 674 C CA . ALA A 1 87 ? -10.484 -24.689 4.784 1.00 97.06 87 ALA A CA 1
ATOM 675 C C . ALA A 1 87 ? -10.700 -23.435 5.644 1.00 97.06 87 ALA A C 1
ATOM 677 O O . ALA A 1 87 ? -11.793 -23.250 6.175 1.00 97.06 87 ALA A O 1
ATOM 678 N N . GLU A 1 88 ? -9.712 -22.542 5.708 1.00 95.06 88 GLU A N 1
ATOM 679 C CA . GLU A 1 88 ? -9.818 -21.271 6.428 1.00 95.06 88 GLU A CA 1
ATOM 680 C C . GLU A 1 88 ? -10.912 -20.368 5.846 1.00 95.06 88 GLU A C 1
ATOM 682 O O . GLU A 1 88 ? -11.732 -19.843 6.596 1.00 95.06 88 GLU A O 1
ATOM 687 N N . ILE A 1 89 ? -10.996 -20.234 4.518 1.00 96.12 89 ILE A N 1
ATOM 688 C CA . ILE A 1 89 ? -12.069 -19.478 3.857 1.00 96.12 89 ILE A CA 1
ATOM 689 C C . ILE A 1 89 ? -13.431 -20.033 4.284 1.00 96.12 89 ILE A C 1
ATOM 691 O O . ILE A 1 89 ? -14.302 -19.279 4.711 1.00 96.12 89 ILE A O 1
ATOM 695 N N . LYS A 1 90 ? -13.621 -21.354 4.225 1.00 96.25 90 LYS A N 1
ATOM 696 C CA . LYS A 1 90 ? -14.883 -21.988 4.641 1.00 96.25 90 LYS A CA 1
ATOM 697 C C . LYS A 1 90 ? -15.185 -21.746 6.121 1.00 96.25 90 LYS A C 1
ATOM 699 O O . LYS A 1 90 ? -16.334 -21.469 6.457 1.00 96.25 90 LYS A O 1
ATOM 704 N N . GLU A 1 91 ? -14.172 -21.796 6.983 1.00 95.44 91 GLU A N 1
ATOM 705 C CA . GLU A 1 91 ? -14.306 -21.503 8.411 1.00 95.44 91 GLU A CA 1
ATOM 706 C C . GLU A 1 91 ? -14.736 -20.052 8.657 1.00 95.44 91 GLU A C 1
ATOM 708 O O . GLU A 1 91 ? -15.683 -19.805 9.403 1.00 95.44 91 GLU A O 1
ATOM 713 N N . LYS A 1 92 ? -14.091 -19.088 7.992 1.00 93.56 92 LYS A N 1
ATOM 714 C CA . LYS A 1 92 ? -14.396 -17.654 8.109 1.00 93.56 92 LYS A CA 1
ATOM 715 C C . LYS A 1 92 ? -15.756 -17.276 7.523 1.00 93.56 92 LYS A C 1
ATOM 717 O O . LYS A 1 92 ? -16.314 -16.256 7.908 1.00 93.56 92 LYS A O 1
ATOM 722 N N . HIS A 1 93 ? -16.304 -18.086 6.616 1.00 94.06 93 HIS A N 1
ATOM 723 C CA . HIS A 1 93 ? -17.650 -17.891 6.061 1.00 94.06 93 HIS A CA 1
ATOM 724 C C . HIS A 1 93 ? -18.769 -18.515 6.900 1.00 94.06 93 HIS A C 1
ATOM 726 O O . HIS A 1 93 ? -19.942 -18.291 6.589 1.00 94.06 93 HIS A O 1
ATOM 732 N N . LYS A 1 94 ? -18.455 -19.246 7.979 1.00 94.94 94 LYS A N 1
ATOM 733 C CA . LYS A 1 94 ? -19.471 -19.644 8.961 1.00 94.94 94 LYS A CA 1
ATOM 734 C C . LYS A 1 94 ? -20.103 -18.409 9.599 1.00 94.94 94 LYS A C 1
ATOM 736 O O . LYS A 1 94 ? -19.434 -17.404 9.830 1.00 94.94 94 LYS A O 1
ATOM 741 N N . LYS A 1 95 ? -21.396 -18.493 9.915 1.00 91.88 95 LYS A N 1
ATOM 742 C CA . LYS A 1 95 ? -22.202 -17.357 10.391 1.00 91.88 95 LYS A CA 1
ATOM 743 C C . LYS A 1 95 ? -21.614 -16.690 11.642 1.00 91.88 95 LYS A C 1
ATOM 745 O O . LYS A 1 95 ? -21.738 -15.484 11.799 1.00 91.88 95 LYS A O 1
ATOM 750 N N . GLU A 1 96 ? -21.008 -17.478 12.519 1.00 90.75 96 GLU A N 1
ATOM 751 C CA . GLU A 1 96 ? -20.387 -17.051 13.772 1.00 90.75 96 GLU A CA 1
ATOM 752 C C . GLU A 1 96 ? -19.014 -16.380 13.605 1.00 90.75 96 GLU A C 1
ATOM 754 O O . GLU A 1 96 ? -18.607 -15.644 14.498 1.00 90.75 96 GLU A O 1
ATOM 759 N N . ASN A 1 97 ? -18.327 -16.612 12.482 1.00 92.19 97 ASN A N 1
ATOM 760 C CA . ASN A 1 97 ? -16.976 -16.102 12.211 1.00 92.19 97 ASN A CA 1
ATOM 761 C C . ASN A 1 97 ? -16.961 -14.987 11.156 1.00 92.19 97 ASN A C 1
ATOM 763 O O . ASN A 1 97 ? -15.947 -14.307 10.984 1.00 92.19 97 ASN A O 1
ATOM 767 N N . ARG A 1 98 ? -18.057 -14.846 10.406 1.00 93.12 98 ARG A N 1
ATOM 768 C CA . ARG A 1 98 ? -18.201 -13.880 9.323 1.00 93.12 98 ARG A CA 1
ATOM 769 C C . ARG A 1 98 ? -18.392 -12.474 9.894 1.00 93.12 98 ARG A C 1
ATOM 771 O O . ARG A 1 98 ? -19.270 -12.265 10.728 1.00 93.12 98 ARG A O 1
ATOM 778 N N . TYR A 1 99 ? -17.643 -11.509 9.365 1.00 94.12 99 TYR A N 1
ATOM 779 C CA . TYR A 1 99 ? -17.873 -10.089 9.645 1.00 94.12 99 TYR A CA 1
ATOM 780 C C . TYR A 1 99 ? -19.243 -9.645 9.126 1.00 94.12 99 TYR A C 1
ATOM 782 O O . TYR A 1 99 ? -19.816 -10.276 8.229 1.00 94.12 99 TYR A O 1
ATOM 790 N N . LYS A 1 100 ? -19.761 -8.519 9.619 1.00 92.69 100 LYS A N 1
ATOM 791 C CA . LYS A 1 100 ? -20.994 -7.948 9.060 1.00 92.69 100 LYS A CA 1
ATOM 792 C C . LYS A 1 100 ? -20.809 -7.589 7.589 1.00 92.69 100 LYS A C 1
ATOM 794 O O . LYS A 1 100 ? -19.762 -7.086 7.176 1.00 92.69 100 LYS A O 1
ATOM 799 N N . ASP A 1 101 ? -21.849 -7.840 6.801 1.00 89.44 101 ASP A N 1
ATOM 800 C CA . ASP A 1 101 ? -21.856 -7.434 5.403 1.00 89.44 101 ASP A CA 1
ATOM 801 C C . ASP A 1 101 ? -21.849 -5.904 5.301 1.00 89.44 101 ASP A C 1
ATOM 803 O O . ASP A 1 101 ? -22.477 -5.190 6.086 1.00 89.44 101 ASP A O 1
ATOM 807 N N . ILE A 1 102 ? -21.094 -5.396 4.329 1.00 87.50 102 ILE A N 1
ATOM 808 C CA . ILE A 1 102 ? -20.918 -3.961 4.132 1.00 87.50 102 ILE A CA 1
ATOM 809 C C . ILE A 1 102 ? -22.064 -3.448 3.265 1.00 87.50 102 ILE A C 1
ATOM 811 O O . ILE A 1 102 ? -22.108 -3.691 2.058 1.00 87.50 102 ILE A O 1
ATOM 815 N N . GLU A 1 103 ? -22.969 -2.686 3.869 1.00 83.81 103 GLU A N 1
ATOM 816 C CA . GLU A 1 103 ? -24.019 -1.988 3.134 1.00 83.81 103 GLU A CA 1
ATOM 817 C C . GLU A 1 103 ? -23.443 -0.749 2.433 1.00 83.81 103 GLU A C 1
ATOM 819 O O . GLU A 1 103 ? -22.963 0.194 3.069 1.00 83.81 103 GLU A O 1
ATOM 824 N N . LYS A 1 104 ? -23.482 -0.730 1.095 1.00 81.75 104 LYS A N 1
ATOM 825 C CA . LYS A 1 104 ? -23.051 0.441 0.320 1.00 81.75 104 LYS A CA 1
ATOM 826 C C . LYS A 1 104 ? -24.054 1.582 0.487 1.00 81.75 104 LYS A C 1
ATOM 828 O O . LYS A 1 104 ? -25.221 1.454 0.118 1.00 81.75 104 LYS A O 1
ATOM 833 N N . LEU A 1 105 ? -23.577 2.729 0.973 1.00 85.38 105 LEU A N 1
ATOM 834 C CA . LEU A 1 105 ? -24.380 3.949 1.033 1.00 85.38 105 LEU A CA 1
ATOM 835 C C . LEU A 1 105 ? -24.741 4.439 -0.373 1.00 85.38 105 LEU A C 1
ATOM 837 O O . LEU A 1 105 ? -23.937 4.370 -1.306 1.00 85.38 105 LEU A O 1
ATOM 841 N N . LEU A 1 106 ? -25.935 5.020 -0.505 1.00 88.38 106 LEU A N 1
ATOM 842 C CA . LEU A 1 106 ? -26.329 5.712 -1.728 1.00 88.38 106 LEU A CA 1
ATOM 843 C C . LEU A 1 106 ? -25.343 6.847 -2.030 1.00 88.38 106 LEU A C 1
ATOM 845 O O . LEU A 1 106 ? -24.964 7.624 -1.148 1.00 88.38 106 LEU A O 1
ATOM 849 N N . LYS A 1 107 ? -24.924 6.937 -3.296 1.00 89.44 107 LYS A N 1
ATOM 850 C CA . LYS A 1 107 ? -23.992 7.971 -3.753 1.00 89.44 107 LYS A CA 1
ATOM 851 C C . LYS A 1 107 ? -24.634 9.344 -3.584 1.00 89.44 107 LYS A C 1
ATOM 853 O O . LYS A 1 107 ? -25.726 9.588 -4.094 1.00 89.44 107 LYS A O 1
ATOM 858 N N . LYS A 1 108 ? -23.932 10.244 -2.897 1.00 93.00 108 LYS A N 1
ATOM 859 C CA . LYS A 1 108 ? -24.327 11.646 -2.770 1.00 93.00 108 LYS A CA 1
ATOM 860 C C . LYS A 1 108 ? -23.679 12.442 -3.897 1.00 93.00 108 LYS A C 1
ATOM 862 O O . LYS A 1 108 ? -22.476 12.315 -4.119 1.00 93.00 108 LYS A O 1
ATOM 867 N N . ALA A 1 109 ? -24.465 13.247 -4.609 1.00 91.38 109 ALA A N 1
ATOM 868 C CA . ALA A 1 109 ? -23.933 14.136 -5.633 1.00 91.38 109 ALA A CA 1
ATOM 869 C C . ALA A 1 109 ? -23.013 15.193 -5.008 1.00 91.38 109 ALA A C 1
ATOM 871 O O . ALA A 1 109 ? -23.210 15.625 -3.872 1.00 91.38 109 ALA A O 1
ATOM 872 N N . TYR A 1 110 ? -22.001 15.594 -5.765 1.00 89.44 110 TYR A N 1
ATOM 873 C CA . TYR A 1 110 ? -21.146 16.710 -5.404 1.00 89.44 110 TYR A CA 1
ATOM 874 C C . TYR A 1 110 ? -21.870 18.045 -5.602 1.00 89.44 110 TYR A C 1
ATOM 876 O O . TYR A 1 110 ? -22.604 18.218 -6.572 1.00 89.44 110 TYR A O 1
ATOM 884 N N . GLU A 1 111 ? -21.618 18.992 -4.701 1.00 88.69 111 GLU A N 1
ATOM 885 C CA . GLU A 1 111 ? -22.146 20.358 -4.751 1.00 88.69 111 GLU A CA 1
ATOM 886 C C . GLU A 1 111 ? -20.978 21.357 -4.792 1.00 88.69 111 GLU A C 1
ATOM 888 O O . GLU A 1 111 ? -19.924 21.105 -4.203 1.00 88.69 111 GLU A O 1
ATOM 893 N N . GLY A 1 112 ? -21.155 22.488 -5.482 1.00 88.69 112 GLY A N 1
ATOM 894 C CA . GLY A 1 112 ? -20.147 23.551 -5.598 1.00 88.69 112 GLY A CA 1
ATOM 895 C C . GLY A 1 112 ? -19.541 23.700 -6.998 1.00 88.69 112 GLY A C 1
ATOM 896 O O . GLY A 1 112 ? -20.084 23.199 -7.983 1.00 88.69 112 GLY A O 1
ATOM 897 N N . SER A 1 113 ? -18.430 24.436 -7.092 1.00 88.25 113 SER A N 1
ATOM 898 C CA . SER A 1 113 ? -17.688 24.623 -8.343 1.00 88.25 113 SER A CA 1
ATOM 899 C C . SER A 1 113 ? -16.869 23.381 -8.698 1.00 88.25 113 SER A C 1
ATOM 901 O O . SER A 1 113 ? -16.608 22.520 -7.855 1.00 88.25 113 SER A O 1
ATOM 903 N N . PHE A 1 114 ? -16.408 23.292 -9.946 1.00 84.25 114 PHE A N 1
ATOM 904 C CA . PHE A 1 114 ? -15.535 22.198 -10.371 1.00 84.25 114 PHE A CA 1
ATOM 905 C C . PHE A 1 114 ? -14.275 22.095 -9.494 1.00 84.25 114 PHE A C 1
ATOM 907 O O . PHE A 1 114 ? -13.882 20.998 -9.103 1.00 84.25 114 PHE A O 1
ATOM 914 N N . GLU A 1 115 ? -13.682 23.228 -9.118 1.00 80.56 115 GLU A N 1
ATOM 915 C CA . GLU A 1 115 ? -12.493 23.304 -8.268 1.00 80.56 115 GLU A CA 1
ATOM 916 C C . GLU A 1 115 ? -12.775 22.786 -6.856 1.00 80.56 115 GLU A C 1
ATOM 918 O O . GLU A 1 115 ? -11.992 21.991 -6.336 1.00 80.56 115 GLU A O 1
ATOM 923 N N . SER A 1 116 ? -13.904 23.168 -6.242 1.00 77.69 116 SER A N 1
ATOM 924 C CA . SER A 1 116 ? -14.265 22.659 -4.911 1.00 77.69 116 SER A CA 1
ATOM 925 C C . SER A 1 116 ? -14.537 21.157 -4.932 1.00 77.69 116 SER A C 1
ATOM 927 O O . SER A 1 116 ? -14.162 20.443 -4.002 1.00 77.69 116 SER A O 1
ATOM 929 N N . ILE A 1 117 ? -15.138 20.663 -6.017 1.00 83.69 117 ILE A N 1
ATOM 930 C CA . ILE A 1 117 ? -15.383 19.235 -6.224 1.00 83.69 117 ILE A CA 1
ATOM 931 C C . ILE A 1 117 ? -14.058 18.490 -6.392 1.00 83.69 117 ILE A C 1
ATOM 933 O O . ILE A 1 117 ? -13.840 17.481 -5.726 1.00 83.69 117 ILE A O 1
ATOM 937 N N . ALA A 1 118 ? -13.147 19.005 -7.220 1.00 82.38 118 ALA A N 1
ATOM 938 C CA . ALA A 1 118 ? -11.836 18.407 -7.447 1.00 82.38 118 ALA A CA 1
ATOM 939 C C . ALA A 1 118 ? -10.990 18.366 -6.164 1.00 82.38 118 ALA A C 1
ATOM 941 O O . ALA A 1 118 ? -10.372 17.342 -5.872 1.00 82.38 118 ALA A O 1
ATOM 942 N N . LEU A 1 119 ? -10.999 19.444 -5.371 1.00 76.38 119 LEU A N 1
ATOM 943 C CA . LEU A 1 119 ? -10.337 19.480 -4.065 1.00 76.38 119 LEU A CA 1
ATOM 944 C C . LEU A 1 119 ? -10.954 18.468 -3.097 1.00 76.38 119 LEU A C 1
ATOM 946 O O . LEU A 1 119 ? -10.224 17.726 -2.450 1.00 76.38 119 LEU A O 1
ATOM 950 N N . SER A 1 120 ? -12.284 18.378 -3.047 1.00 77.12 120 SER A N 1
ATOM 951 C CA . SER A 1 120 ? -12.972 17.424 -2.176 1.00 77.12 120 SER A CA 1
ATOM 952 C C . SER A 1 120 ? -12.731 15.968 -2.585 1.00 77.12 120 SER A C 1
ATOM 954 O O . SER A 1 120 ? -12.616 15.103 -1.719 1.00 77.12 120 SER A O 1
ATOM 956 N N . ALA A 1 121 ? -12.664 15.674 -3.885 1.00 79.44 121 ALA A N 1
ATOM 957 C CA . ALA A 1 121 ? -12.430 14.329 -4.412 1.00 79.44 121 ALA A CA 1
ATOM 958 C C . ALA A 1 121 ? -10.962 13.878 -4.292 1.00 79.44 121 ALA A C 1
ATOM 960 O O . ALA A 1 121 ? -10.683 12.681 -4.369 1.00 79.44 121 ALA A O 1
ATOM 961 N N . LYS A 1 122 ? -10.026 14.820 -4.107 1.00 75.56 122 LYS A N 1
ATOM 962 C CA . LYS A 1 122 ? -8.597 14.537 -3.909 1.00 75.56 122 LYS A CA 1
ATOM 963 C C . LYS A 1 122 ? -8.326 13.828 -2.576 1.00 75.56 122 LYS A C 1
ATOM 965 O O . LYS A 1 122 ? -7.369 13.055 -2.503 1.00 75.56 122 LYS A O 1
ATOM 970 N N . ASP A 1 123 ? -9.119 14.095 -1.538 1.00 70.62 123 ASP A N 1
ATOM 971 C CA . ASP A 1 123 ? -8.892 13.563 -0.192 1.00 70.62 123 ASP A CA 1
ATOM 972 C C . ASP A 1 123 ? -9.031 12.034 -0.161 1.00 70.62 123 ASP A C 1
ATOM 974 O O . ASP A 1 123 ? -10.120 11.470 -0.056 1.00 70.62 123 ASP A O 1
ATOM 978 N N . ASN A 1 124 ? -7.891 11.347 -0.250 1.00 76.25 124 ASN A N 1
ATOM 979 C CA . ASN A 1 124 ? -7.815 9.895 -0.257 1.00 76.25 124 ASN A CA 1
ATOM 980 C C . ASN A 1 124 ? -7.435 9.363 1.132 1.00 76.25 124 ASN A C 1
ATOM 982 O O . ASN A 1 124 ? -6.262 9.336 1.507 1.00 76.25 124 ASN A O 1
ATOM 986 N N . GLN A 1 125 ? -8.431 8.883 1.874 1.00 87.31 125 GLN A N 1
ATOM 987 C CA . GLN A 1 125 ? -8.234 8.227 3.172 1.00 87.31 125 GLN A CA 1
ATOM 988 C C . GLN A 1 125 ? -8.161 6.694 3.077 1.00 87.31 125 GLN A C 1
ATOM 990 O O . GLN A 1 125 ? -8.003 6.036 4.104 1.00 87.31 125 GLN A O 1
ATOM 995 N N . ILE A 1 126 ? -8.219 6.111 1.871 1.00 89.12 126 ILE A N 1
ATOM 996 C CA . ILE A 1 126 ? -8.281 4.654 1.657 1.00 89.12 126 ILE A CA 1
ATOM 997 C C . ILE A 1 126 ? -7.116 3.961 2.365 1.00 89.12 126 ILE A C 1
ATOM 999 O O . ILE A 1 126 ? -7.329 3.050 3.157 1.00 89.12 126 ILE A O 1
ATOM 1003 N N . GLY A 1 127 ? -5.883 4.426 2.137 1.00 87.75 127 GLY A N 1
ATOM 1004 C CA . GLY A 1 127 ? -4.695 3.821 2.745 1.00 87.75 127 GLY A CA 1
ATOM 1005 C C . GLY A 1 127 ? -4.665 3.939 4.272 1.00 87.75 127 GLY A C 1
ATOM 1006 O O . GLY A 1 127 ? -4.252 3.003 4.948 1.00 87.75 127 GLY A O 1
ATOM 1007 N N . ILE A 1 128 ? -5.137 5.064 4.815 1.00 89.56 128 ILE A N 1
ATOM 1008 C CA . ILE A 1 128 ? -5.172 5.319 6.263 1.00 89.56 128 ILE A CA 1
ATOM 1009 C C . ILE A 1 128 ? -6.184 4.389 6.938 1.00 89.56 128 ILE A C 1
ATOM 1011 O O . ILE A 1 128 ? -5.875 3.779 7.958 1.00 89.56 128 ILE A O 1
ATOM 1015 N N . ILE A 1 129 ? -7.382 4.258 6.365 1.00 93.62 129 ILE A N 1
ATOM 1016 C CA . ILE A 1 129 ? -8.442 3.416 6.928 1.00 93.62 129 ILE A CA 1
ATOM 1017 C C . ILE A 1 129 ? -8.104 1.935 6.737 1.00 93.62 129 ILE A C 1
ATOM 1019 O O . ILE A 1 129 ? -8.266 1.159 7.674 1.00 93.62 129 ILE A O 1
ATOM 1023 N N . ALA A 1 130 ? -7.548 1.549 5.584 1.00 92.25 130 ALA A N 1
ATOM 1024 C CA . ALA A 1 130 ? -7.090 0.182 5.342 1.00 92.25 130 ALA A CA 1
ATOM 1025 C C . ALA A 1 130 ? -6.044 -0.261 6.377 1.00 92.25 130 ALA A C 1
ATOM 1027 O O . ALA A 1 130 ? -6.127 -1.376 6.879 1.00 92.25 130 ALA A O 1
ATOM 1028 N N . ILE A 1 131 ? -5.109 0.616 6.766 1.00 92.19 131 ILE A N 1
ATOM 1029 C CA . ILE A 1 131 ? -4.147 0.321 7.842 1.00 92.19 131 ILE A CA 1
ATOM 1030 C C . ILE A 1 131 ? -4.854 0.073 9.180 1.00 92.19 131 ILE A C 1
ATOM 1032 O O . ILE A 1 131 ? -4.463 -0.837 9.906 1.00 92.19 131 ILE A O 1
ATOM 1036 N N . LYS A 1 132 ? -5.913 0.824 9.503 1.00 95.06 132 LYS A N 1
ATOM 1037 C CA . LYS A 1 132 ? -6.692 0.604 10.735 1.00 95.06 132 LYS A CA 1
ATOM 1038 C C . LYS A 1 132 ? -7.444 -0.730 10.700 1.00 95.06 132 LYS A C 1
ATOM 1040 O O . LYS A 1 132 ? -7.438 -1.439 11.700 1.00 95.06 132 LYS A O 1
ATOM 1045 N N . VAL A 1 133 ? -8.037 -1.090 9.557 1.00 95.38 133 VAL A N 1
ATOM 1046 C CA . VAL A 1 133 ? -8.686 -2.401 9.364 1.00 95.38 133 VAL A CA 1
ATOM 1047 C C . VAL A 1 133 ? -7.662 -3.528 9.517 1.00 95.38 133 VAL A C 1
ATOM 1049 O O . VAL A 1 133 ? -7.885 -4.452 10.293 1.00 95.38 133 VAL A O 1
ATOM 1052 N N . MET A 1 134 ? -6.505 -3.418 8.854 1.00 93.94 134 MET A N 1
ATOM 1053 C CA . MET A 1 134 ? -5.420 -4.398 8.980 1.00 93.94 134 MET A CA 1
ATOM 1054 C C . MET A 1 134 ? -4.917 -4.513 10.421 1.00 93.94 134 MET A C 1
ATOM 1056 O O . MET A 1 134 ? -4.659 -5.623 10.874 1.00 93.94 134 MET A O 1
ATOM 1060 N N . LYS A 1 135 ? -4.824 -3.399 11.161 1.00 95.75 135 LYS A N 1
ATOM 1061 C CA . LYS A 1 135 ? -4.464 -3.411 12.585 1.00 95.75 135 LYS A CA 1
ATOM 1062 C C . LYS A 1 135 ? -5.475 -4.216 13.404 1.00 95.75 135 LYS A C 1
ATOM 1064 O O . LYS A 1 135 ? -5.057 -5.075 14.170 1.00 95.75 135 LYS A O 1
ATOM 1069 N N . ALA A 1 136 ? -6.775 -3.976 13.226 1.00 96.44 136 ALA A N 1
ATOM 1070 C CA . ALA A 1 136 ? -7.819 -4.717 13.936 1.00 96.44 136 ALA A CA 1
ATOM 1071 C C . ALA A 1 136 ? -7.745 -6.228 13.655 1.00 96.44 136 ALA A C 1
ATOM 1073 O O . ALA A 1 136 ? -7.753 -7.021 14.592 1.00 96.44 136 ALA A O 1
ATOM 1074 N N . VAL A 1 137 ? -7.596 -6.614 12.382 1.00 94.94 137 VAL A N 1
ATOM 1075 C CA . VAL A 1 137 ? -7.470 -8.023 11.971 1.00 94.94 137 VAL A CA 1
ATOM 1076 C C . VAL A 1 137 ? -6.197 -8.661 12.532 1.00 94.94 137 VAL A C 1
ATOM 1078 O O . VAL A 1 137 ? -6.247 -9.778 13.037 1.00 94.94 137 VAL A O 1
ATOM 1081 N N . ALA A 1 138 ? -5.057 -7.966 12.479 1.00 95.06 138 ALA A N 1
ATOM 1082 C CA . ALA A 1 138 ? -3.793 -8.483 13.003 1.00 95.06 138 ALA A CA 1
ATOM 1083 C C . ALA A 1 138 ? -3.870 -8.745 14.516 1.00 95.06 138 ALA A C 1
ATOM 1085 O O . ALA A 1 138 ? -3.465 -9.816 14.963 1.00 95.06 138 ALA A O 1
ATOM 1086 N N . LEU A 1 139 ? -4.450 -7.809 15.276 1.00 96.56 139 LEU A N 1
ATOM 1087 C CA . LEU A 1 139 ? -4.681 -7.967 16.715 1.00 96.56 139 LEU A CA 1
ATOM 1088 C C . LEU A 1 139 ? -5.699 -9.081 17.015 1.00 96.56 139 LEU A C 1
ATOM 1090 O O . LEU A 1 139 ? -5.552 -9.805 17.990 1.00 96.56 139 LEU A O 1
ATOM 1094 N N . GLU A 1 140 ? -6.739 -9.255 16.191 1.00 95.69 140 GLU A N 1
ATOM 1095 C CA . GLU A 1 140 ? -7.713 -10.344 16.375 1.00 95.69 140 GLU A CA 1
ATOM 1096 C C . GLU A 1 140 ? -7.052 -11.718 16.178 1.00 95.69 140 GLU A C 1
ATOM 1098 O O . GLU A 1 140 ? -7.308 -12.656 16.937 1.00 95.69 140 GLU A O 1
ATOM 1103 N N . MET A 1 141 ? -6.184 -11.830 15.168 1.00 93.69 141 MET A N 1
ATOM 1104 C CA . MET A 1 141 ? -5.526 -13.081 14.787 1.00 93.69 141 MET A CA 1
ATOM 1105 C C . MET A 1 141 ? -4.315 -13.439 15.644 1.00 93.69 141 MET A C 1
ATOM 1107 O O . MET A 1 141 ? -3.914 -14.600 15.649 1.00 93.69 141 MET A O 1
ATOM 1111 N N . GLU A 1 142 ? -3.740 -12.502 16.398 1.00 94.62 142 GLU A N 1
ATOM 1112 C CA . GLU A 1 142 ? -2.564 -12.807 17.219 1.00 94.62 142 GLU A CA 1
ATOM 1113 C C . GLU A 1 142 ? -2.863 -13.831 18.323 1.00 94.62 142 GLU A C 1
ATOM 1115 O O . GLU A 1 142 ? -2.008 -14.633 18.680 1.00 94.62 142 GLU A O 1
ATOM 1120 N N . PHE A 1 143 ? -4.109 -13.890 18.792 1.00 94.44 143 PHE A N 1
ATOM 1121 C CA . PHE A 1 143 ? -4.565 -14.877 19.770 1.00 94.44 143 PHE A CA 1
ATOM 1122 C C . PHE A 1 143 ? -4.583 -16.323 19.261 1.00 94.44 143 PHE A C 1
ATOM 1124 O O . PHE A 1 143 ? -4.740 -17.227 20.076 1.00 94.44 143 PHE A O 1
ATOM 1131 N N . GLU A 1 144 ? -4.476 -16.564 17.951 1.00 91.31 144 GLU A N 1
ATOM 1132 C CA . GLU A 1 144 ? -4.307 -17.927 17.425 1.00 91.31 144 GLU A CA 1
ATOM 1133 C C . GLU A 1 144 ? -2.906 -18.479 17.728 1.00 91.31 144 GLU A C 1
ATOM 1135 O O . GLU A 1 144 ? -2.731 -19.690 17.816 1.00 91.31 144 GLU A O 1
ATOM 1140 N N . ASN A 1 145 ? -1.918 -17.595 17.921 1.00 93.50 145 ASN A N 1
ATOM 1141 C CA . ASN A 1 145 ? -0.517 -17.966 18.135 1.00 93.50 145 ASN A CA 1
ATOM 1142 C C . ASN A 1 145 ? 0.094 -17.337 19.400 1.00 93.50 145 ASN A C 1
ATOM 1144 O O . ASN A 1 145 ? 1.304 -17.415 19.600 1.00 93.50 145 ASN A O 1
ATOM 1148 N N . LEU A 1 146 ? -0.718 -16.691 20.242 1.00 94.75 146 LEU A N 1
ATOM 1149 C CA . LEU A 1 146 ? -0.271 -16.066 21.485 1.00 94.75 146 LEU A CA 1
ATOM 1150 C C . LEU A 1 146 ? 0.198 -17.157 22.469 1.00 94.75 146 LEU A C 1
ATOM 1152 O O . LEU A 1 146 ? -0.614 -18.010 22.838 1.00 94.75 146 LEU A O 1
ATOM 1156 N N . PRO A 1 147 ? 1.462 -17.134 22.938 1.00 95.12 147 PRO A N 1
ATOM 1157 C CA . PRO A 1 147 ? 1.951 -18.108 23.910 1.00 95.12 147 PRO A CA 1
ATOM 1158 C C . PRO A 1 147 ? 1.158 -18.052 25.217 1.00 95.12 147 PRO A C 1
ATOM 1160 O O . PRO A 1 147 ? 0.788 -16.971 25.686 1.00 95.12 147 PRO A O 1
ATOM 1163 N N . GLN A 1 148 ? 0.910 -19.210 25.831 1.00 94.44 148 GLN A N 1
ATOM 1164 C CA . GLN A 1 148 ? 0.044 -19.319 27.010 1.00 94.44 148 GLN A CA 1
ATOM 1165 C C . GLN A 1 148 ? 0.569 -18.482 28.189 1.00 94.44 148 GLN A C 1
ATOM 1167 O O . GLN A 1 148 ? -0.207 -17.849 28.904 1.00 94.44 148 GLN A O 1
ATOM 1172 N N . GLU A 1 149 ? 1.889 -18.408 28.347 1.00 96.06 149 GLU A N 1
ATOM 1173 C CA . GLU A 1 149 ? 2.586 -17.602 29.350 1.00 96.06 149 GLU A CA 1
ATOM 1174 C C . GLU A 1 149 ? 2.450 -16.084 29.137 1.00 96.06 149 GLU A C 1
ATOM 1176 O O . GLU A 1 149 ? 2.710 -15.311 30.057 1.00 96.06 149 GLU A O 1
ATOM 1181 N N . LYS A 1 150 ? 2.030 -15.644 27.943 1.00 95.94 150 LYS A N 1
ATOM 1182 C CA . LYS A 1 150 ? 1.817 -14.231 27.594 1.00 95.94 150 LYS A CA 1
ATOM 1183 C C . LYS A 1 150 ? 0.364 -13.783 27.703 1.00 95.94 150 LYS A C 1
ATOM 1185 O O . LYS A 1 150 ? 0.093 -12.588 27.616 1.00 95.94 150 LYS A O 1
ATOM 1190 N N . VAL A 1 151 ? -0.568 -14.710 27.916 1.00 96.25 151 VAL A N 1
ATOM 1191 C CA . VAL A 1 151 ? -2.008 -14.417 27.964 1.00 96.25 151 VAL A CA 1
ATOM 1192 C C . VAL A 1 151 ? -2.358 -13.444 29.089 1.00 96.25 151 VAL A C 1
ATOM 1194 O O . VAL A 1 151 ? -3.093 -12.486 28.863 1.00 96.25 151 VAL A O 1
ATOM 1197 N N . GLU A 1 152 ? -1.835 -13.666 30.295 1.00 96.12 152 GLU A N 1
ATOM 1198 C CA . GLU A 1 152 ? -2.157 -12.822 31.453 1.00 96.12 152 GLU A CA 1
ATOM 1199 C C . GLU A 1 152 ? -1.590 -11.404 31.299 1.00 96.12 152 GLU A C 1
ATOM 1201 O O . GLU A 1 152 ? -2.312 -10.431 31.509 1.00 96.12 152 GLU A O 1
ATOM 1206 N N . GLU A 1 153 ? -0.336 -11.289 30.845 1.00 95.94 153 GLU A N 1
ATOM 1207 C CA . GLU A 1 153 ? 0.304 -10.013 30.490 1.00 95.94 153 GLU A CA 1
ATOM 1208 C C . GLU A 1 153 ? -0.549 -9.245 29.472 1.00 95.94 153 GLU A C 1
ATOM 1210 O O . GLU A 1 153 ? -0.898 -8.090 29.700 1.00 95.94 153 GLU A O 1
ATOM 1215 N N . TYR A 1 154 ? -0.990 -9.920 28.407 1.00 96.56 154 TYR A N 1
ATOM 1216 C CA . TYR A 1 154 ? -1.821 -9.311 27.372 1.00 96.56 154 TYR A CA 1
ATOM 1217 C C . TYR A 1 154 ? -3.148 -8.768 27.922 1.00 96.56 154 TYR A C 1
ATOM 1219 O O . TYR A 1 154 ? -3.554 -7.647 27.608 1.00 96.56 154 TYR A O 1
ATOM 1227 N N . ILE A 1 155 ? -3.859 -9.571 28.719 1.00 97.69 155 ILE A N 1
ATOM 1228 C CA . ILE A 1 155 ? -5.155 -9.189 29.299 1.00 97.69 155 ILE A CA 1
ATOM 1229 C C . ILE A 1 155 ? -4.993 -7.983 30.233 1.00 97.69 155 ILE A C 1
ATOM 1231 O O . ILE A 1 155 ? -5.858 -7.097 30.244 1.00 97.69 155 ILE A O 1
ATOM 1235 N N . ASN A 1 156 ? -3.901 -7.947 31.000 1.00 97.06 156 ASN A N 1
ATOM 1236 C CA . ASN A 1 156 ? -3.577 -6.835 31.886 1.00 97.06 156 ASN A CA 1
ATOM 1237 C C . ASN A 1 156 ? -3.277 -5.567 31.084 1.00 97.06 156 ASN A C 1
ATOM 1239 O O . ASN A 1 156 ? -3.957 -4.571 31.304 1.00 97.06 156 ASN A O 1
ATOM 1243 N N . ASP A 1 157 ? -2.390 -5.625 30.087 1.00 96.56 157 ASP A N 1
ATOM 1244 C CA . ASP A 1 157 ? -2.068 -4.482 29.217 1.00 96.56 157 ASP A CA 1
ATOM 1245 C C . ASP A 1 157 ? -3.319 -3.908 28.539 1.00 96.56 157 ASP A C 1
ATOM 1247 O O . ASP A 1 157 ? -3.542 -2.693 28.505 1.00 96.56 157 ASP A O 1
ATOM 1251 N N . PHE A 1 158 ? -4.177 -4.795 28.026 1.00 97.38 158 PHE A N 1
ATOM 1252 C CA . PHE A 1 158 ? -5.453 -4.417 27.435 1.00 97.38 158 PHE A CA 1
ATOM 1253 C C . PHE A 1 158 ? -6.333 -3.688 28.460 1.00 97.38 158 PHE A C 1
ATOM 1255 O O . PHE A 1 158 ? -6.788 -2.574 28.203 1.00 97.38 158 PHE A O 1
ATOM 1262 N N . SER A 1 159 ? -6.541 -4.272 29.642 1.00 97.62 159 SER A N 1
ATOM 1263 C CA . SER A 1 159 ? -7.404 -3.696 30.686 1.00 97.62 159 SER A CA 1
ATOM 1264 C C . SER A 1 159 ? -6.855 -2.384 31.255 1.00 97.62 159 SER A C 1
ATOM 1266 O O . SER A 1 159 ? -7.617 -1.444 31.506 1.00 97.62 159 SER A O 1
ATOM 1268 N N . ASP A 1 160 ? -5.538 -2.286 31.419 1.00 97.50 160 ASP A N 1
ATOM 1269 C CA . ASP A 1 160 ? -4.841 -1.103 31.918 1.00 97.50 160 ASP A CA 1
ATOM 1270 C C . ASP A 1 160 ? -4.963 0.064 30.942 1.00 97.50 160 ASP A C 1
ATOM 1272 O O . ASP A 1 160 ? -5.222 1.198 31.361 1.00 97.50 160 ASP A O 1
ATOM 1276 N N . HIS A 1 161 ? -4.886 -0.202 29.635 1.00 96.88 161 HIS A N 1
ATOM 1277 C CA . HIS A 1 161 ? -5.143 0.812 28.614 1.00 96.88 161 HIS A CA 1
ATOM 1278 C C . HIS A 1 161 ? -6.544 1.419 28.757 1.00 96.88 161 HIS A C 1
ATOM 1280 O O . HIS A 1 161 ? -6.688 2.643 28.833 1.00 96.88 161 HIS A O 1
ATOM 1286 N N . PHE A 1 162 ? -7.585 0.586 28.864 1.00 95.25 162 PHE A N 1
ATOM 1287 C CA . PHE A 1 162 ? -8.959 1.074 29.046 1.00 95.25 162 PHE A CA 1
ATOM 1288 C C . PHE A 1 162 ? -9.160 1.780 30.390 1.00 95.25 162 PHE A C 1
ATOM 1290 O O . PHE A 1 162 ? -9.851 2.803 30.448 1.00 95.25 162 PHE A O 1
ATOM 1297 N N . SER A 1 163 ? -8.510 1.302 31.451 1.00 93.94 163 SER A N 1
ATOM 1298 C CA . SER A 1 163 ? -8.478 1.988 32.747 1.00 93.94 163 SER A CA 1
ATOM 1299 C C . SER A 1 163 ? -7.849 3.380 32.635 1.00 93.94 163 SER A C 1
ATOM 1301 O O . SER A 1 163 ? -8.368 4.346 33.204 1.00 93.94 163 SER A O 1
ATOM 1303 N N . GLY A 1 164 ? -6.777 3.513 31.850 1.00 92.88 164 GLY A N 1
ATOM 1304 C CA . GLY A 1 164 ? -6.121 4.782 31.544 1.00 92.88 164 GLY A CA 1
ATOM 1305 C C . GLY A 1 164 ? -7.020 5.747 30.769 1.00 92.88 164 GLY A C 1
ATOM 1306 O O . GLY A 1 164 ? -7.128 6.916 31.153 1.00 92.88 164 GLY A O 1
ATOM 1307 N N . LEU A 1 165 ? -7.717 5.265 29.732 1.00 90.56 165 LEU A N 1
ATOM 1308 C CA . LEU A 1 165 ? -8.702 6.063 28.987 1.00 90.56 165 LEU A CA 1
ATOM 1309 C C . LEU A 1 165 ? -9.802 6.588 29.921 1.00 90.56 165 LEU A C 1
ATOM 1311 O O . LEU A 1 165 ? -10.094 7.783 29.931 1.00 90.56 165 LEU A O 1
ATOM 1315 N N . TRP A 1 166 ? -10.352 5.714 30.766 1.00 83.56 166 TRP A N 1
ATOM 1316 C CA . TRP A 1 166 ? -11.403 6.068 31.720 1.00 83.56 166 TRP A CA 1
ATOM 1317 C C . TRP A 1 166 ? -10.951 7.096 32.765 1.00 83.56 166 TRP A C 1
ATOM 1319 O O . TRP A 1 166 ? -11.685 8.025 33.111 1.00 83.56 166 TRP A O 1
ATOM 1329 N N . LYS A 1 167 ? -9.728 6.945 33.283 1.00 86.19 167 LYS A N 1
ATOM 1330 C CA . LYS A 1 167 ? -9.149 7.870 34.263 1.00 86.19 167 LYS A CA 1
ATOM 1331 C C . LYS A 1 167 ? -8.927 9.257 33.659 1.00 86.19 167 LYS A C 1
ATOM 1333 O O . LYS A 1 167 ? -9.288 10.252 34.286 1.00 86.19 167 LYS A O 1
ATOM 1338 N N . LYS A 1 168 ? -8.411 9.322 32.430 1.00 84.00 168 LYS A N 1
ATOM 1339 C CA . LYS A 1 168 ? -8.178 10.581 31.708 1.00 84.00 168 LYS A CA 1
ATOM 1340 C C . LYS A 1 168 ? -9.467 11.381 31.503 1.00 84.00 168 LYS A C 1
ATOM 1342 O O . LYS A 1 168 ? -9.450 12.604 31.663 1.00 84.00 168 LYS A O 1
ATOM 1347 N N . ASP A 1 169 ? -10.577 10.701 31.223 1.00 80.25 169 ASP A N 1
ATOM 1348 C CA . ASP A 1 169 ? -11.896 11.335 31.074 1.00 80.25 169 ASP A CA 1
ATOM 1349 C C . ASP A 1 169 ? -12.335 12.007 32.375 1.00 80.25 169 ASP A C 1
ATOM 1351 O O . ASP A 1 169 ? -12.747 13.169 32.379 1.00 80.25 169 ASP A O 1
ATOM 1355 N N . LYS A 1 170 ? -12.160 11.307 33.502 1.00 79.31 170 LYS A N 1
ATOM 1356 C CA . LYS A 1 170 ? -12.491 11.829 34.834 1.00 79.31 170 LYS A CA 1
ATOM 1357 C C . LYS A 1 170 ? -11.603 12.993 35.263 1.00 79.31 170 LYS A C 1
ATOM 1359 O O . LYS A 1 170 ? -12.107 13.944 35.851 1.00 79.31 170 LYS A O 1
ATOM 1364 N N . GLU A 1 171 ? -10.300 12.917 35.001 1.00 83.06 171 GLU A N 1
ATOM 1365 C CA . GLU A 1 171 ? -9.335 13.937 35.435 1.00 83.06 171 GLU A CA 1
ATOM 1366 C C . GLU A 1 171 ? -9.431 15.224 34.615 1.00 83.06 171 GLU A C 1
ATOM 1368 O O . GLU A 1 171 ? -9.323 16.320 35.161 1.00 83.06 171 GLU A O 1
ATOM 1373 N N . THR A 1 172 ? -9.628 15.107 33.301 1.00 77.19 172 THR A N 1
ATOM 1374 C CA . THR A 1 172 ? -9.618 16.270 32.400 1.00 77.19 172 THR A CA 1
ATOM 1375 C C . THR A 1 172 ? -11.000 16.881 32.177 1.00 77.19 172 THR A C 1
ATOM 1377 O O . THR A 1 172 ? -11.091 17.987 31.639 1.00 77.19 172 THR A O 1
ATOM 1380 N N . GLY A 1 173 ? -12.075 16.167 32.539 1.00 72.94 173 GLY A N 1
ATOM 1381 C CA . GLY A 1 173 ? -13.457 16.548 32.228 1.00 72.94 173 GLY A CA 1
ATOM 1382 C C . GLY A 1 173 ? -13.764 16.573 30.725 1.00 72.94 173 GLY A C 1
ATOM 1383 O O . GLY A 1 173 ? -14.793 17.111 30.313 1.00 72.94 173 GLY A O 1
ATOM 1384 N N . LYS A 1 174 ? -12.858 16.041 29.894 1.00 74.44 174 LYS A N 1
ATOM 1385 C CA . LYS A 1 174 ? -12.999 15.929 28.443 1.00 74.44 174 LYS A CA 1
ATOM 1386 C C . LYS A 1 174 ? -13.075 14.460 28.081 1.00 74.44 174 LYS A C 1
ATOM 1388 O O . LYS A 1 174 ? -12.192 13.696 28.448 1.00 74.44 174 LYS A O 1
ATOM 1393 N N . ASP A 1 175 ? -14.081 14.101 27.299 1.00 75.50 175 ASP A N 1
ATOM 1394 C CA . ASP A 1 175 ? -14.203 12.730 26.825 1.00 75.50 175 ASP A CA 1
ATOM 1395 C C . ASP A 1 175 ? -13.055 12.386 25.874 1.00 75.50 175 ASP A C 1
ATOM 1397 O O . ASP A 1 175 ? -12.818 13.071 24.871 1.00 75.50 175 ASP A O 1
ATOM 1401 N N . THR A 1 176 ? -12.356 11.294 26.162 1.00 77.94 176 THR A N 1
ATOM 1402 C CA . THR A 1 176 ? -11.286 10.785 25.313 1.00 77.94 176 THR A CA 1
ATOM 1403 C C . THR A 1 176 ? -11.878 10.195 24.045 1.00 77.94 176 THR A C 1
ATOM 1405 O O . THR A 1 176 ? -11.275 10.345 22.988 1.00 77.94 176 THR A O 1
ATOM 1408 N N . LEU A 1 177 ? -13.068 9.600 24.083 1.00 83.31 177 LEU A N 1
ATOM 1409 C CA . LEU A 1 177 ? -13.785 9.156 22.882 1.00 83.31 177 LEU A CA 1
ATOM 1410 C C . LEU A 1 177 ? -14.804 10.217 22.422 1.00 83.31 177 LEU A C 1
ATOM 1412 O O . LEU A 1 177 ? -15.341 10.928 23.263 1.00 83.31 177 LEU A O 1
ATOM 1416 N N . PRO A 1 178 ? -15.126 10.347 21.123 1.00 81.38 178 PRO A N 1
ATOM 1417 C CA . PRO A 1 178 ? -16.165 11.265 20.637 1.00 81.38 178 PRO A CA 1
ATOM 1418 C C . PRO A 1 178 ? -17.556 11.018 21.249 1.00 81.38 178 PRO A C 1
ATOM 1420 O O . PRO A 1 178 ? -17.935 9.873 21.492 1.00 81.38 178 PRO A O 1
ATOM 1423 N N . LYS A 1 179 ? -18.329 12.089 21.505 1.00 77.00 179 LYS A N 1
ATOM 1424 C CA . LYS A 1 179 ? -19.686 12.027 22.117 1.00 77.00 179 LYS A CA 1
ATOM 1425 C C . LYS A 1 179 ? -20.741 11.390 21.226 1.00 77.00 179 LYS A C 1
ATOM 1427 O O . LYS A 1 179 ? -21.731 10.868 21.727 1.00 77.00 179 LYS A O 1
ATOM 1432 N N . SER A 1 180 ? -20.517 11.438 19.922 1.00 76.62 180 SER A N 1
ATOM 1433 C CA . SER A 1 180 ? -21.343 10.808 18.894 1.00 76.62 180 SER A CA 1
ATOM 1434 C C . SER A 1 180 ? -21.395 9.280 19.024 1.00 76.62 180 SER A C 1
ATOM 1436 O O . SER A 1 180 ? -22.357 8.664 18.565 1.00 76.62 180 SER A O 1
ATOM 1438 N N . LEU A 1 181 ? -20.423 8.657 19.703 1.00 75.56 181 LEU A N 1
ATOM 1439 C CA . LEU A 1 181 ? -20.368 7.206 19.867 1.00 75.56 181 LEU A CA 1
ATOM 1440 C C . LEU A 1 181 ? -21.224 6.718 21.037 1.00 75.56 181 LEU A C 1
ATOM 1442 O O . LEU A 1 181 ? -20.857 6.791 22.214 1.00 75.56 181 LEU A O 1
ATOM 1446 N N . LYS A 1 182 ? -22.385 6.163 20.695 1.00 74.75 182 LYS A N 1
ATOM 1447 C CA . LYS A 1 182 ? -23.335 5.589 21.650 1.00 74.75 182 LYS A CA 1
ATOM 1448 C C . LYS A 1 182 ? -22.722 4.396 22.397 1.00 74.75 182 LYS A C 1
ATOM 1450 O O . LYS A 1 182 ? -22.145 3.507 21.786 1.00 74.75 182 LYS A O 1
ATOM 1455 N N . GLY A 1 183 ? -22.891 4.351 23.721 1.00 76.38 183 GLY A N 1
ATOM 1456 C CA . GLY A 1 183 ? -22.472 3.213 24.557 1.00 76.38 183 GLY A CA 1
ATOM 1457 C C . GLY A 1 183 ? -20.974 3.140 24.883 1.00 76.38 183 GLY A C 1
ATOM 1458 O O . GLY A 1 183 ? -20.564 2.238 25.611 1.00 76.38 183 GLY A O 1
ATOM 1459 N N . ARG A 1 184 ? -20.169 4.107 24.419 1.00 78.12 184 ARG A N 1
ATOM 1460 C CA . ARG A 1 184 ? -18.705 4.146 24.598 1.00 78.12 184 ARG A CA 1
ATOM 1461 C C . ARG A 1 184 ? -18.246 4.000 26.059 1.00 78.12 184 ARG A C 1
ATOM 1463 O O . ARG A 1 184 ? -17.270 3.315 26.323 1.00 78.12 184 ARG A O 1
ATOM 1470 N N . GLU A 1 185 ? -18.958 4.607 27.008 1.00 78.56 185 GLU A N 1
ATOM 1471 C CA . GLU A 1 185 ? -18.581 4.611 28.430 1.00 78.56 185 GLU A CA 1
ATOM 1472 C C . GLU A 1 185 ? -18.789 3.244 29.083 1.00 78.56 185 GLU A C 1
ATOM 1474 O O . GLU A 1 185 ? -17.949 2.794 29.859 1.00 78.56 185 GLU A O 1
ATOM 1479 N N . LEU A 1 186 ? -19.889 2.566 28.737 1.00 84.50 186 LEU A N 1
ATOM 1480 C CA . LEU A 1 186 ? -20.167 1.212 29.210 1.00 84.50 186 LEU A CA 1
ATOM 1481 C C . LEU A 1 186 ? -19.112 0.243 28.681 1.00 84.50 186 LEU A C 1
ATOM 1483 O O . LEU A 1 186 ? -18.535 -0.495 29.472 1.00 84.50 186 LEU A O 1
ATOM 1487 N N . LEU A 1 187 ? -18.805 0.329 27.381 1.00 86.31 187 LEU A N 1
ATOM 1488 C CA . LEU A 1 187 ? -17.775 -0.489 26.745 1.00 86.31 187 LEU A CA 1
ATOM 1489 C C . LEU A 1 187 ? -16.402 -0.282 27.401 1.00 86.31 187 LEU A C 1
ATOM 1491 O O . LEU A 1 187 ? -15.774 -1.245 27.825 1.00 86.31 187 LEU A O 1
ATOM 14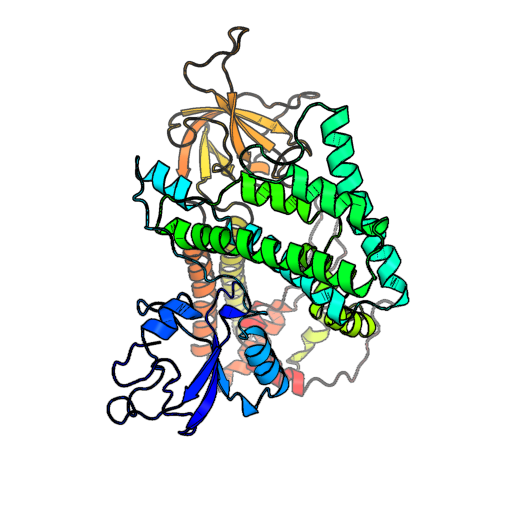95 N N . VAL A 1 188 ? -15.944 0.969 27.534 1.00 88.31 188 VAL A N 1
ATOM 1496 C CA . VAL A 1 188 ? -14.635 1.271 28.140 1.00 88.31 188 VAL A CA 1
ATOM 1497 C C . VAL A 1 188 ? -14.565 0.777 29.585 1.00 88.31 188 VAL A C 1
ATOM 1499 O O . VAL A 1 188 ? -13.564 0.189 29.977 1.00 88.31 188 VAL A O 1
ATOM 1502 N N . ASN A 1 189 ? -15.619 0.978 30.376 1.00 87.88 189 ASN A N 1
ATOM 1503 C CA . ASN A 1 189 ? -15.664 0.542 31.773 1.00 87.88 189 ASN A CA 1
ATOM 1504 C C . ASN A 1 189 ? -15.701 -0.991 31.917 1.00 87.88 189 ASN A C 1
ATOM 1506 O O . ASN A 1 189 ? -15.141 -1.523 32.873 1.00 87.88 189 ASN A O 1
ATOM 1510 N N . GLU A 1 190 ? -16.359 -1.698 30.996 1.00 91.81 190 GLU A N 1
ATOM 1511 C CA . GLU A 1 190 ? -16.365 -3.163 30.953 1.00 91.81 190 GLU A CA 1
ATOM 1512 C C . GLU A 1 190 ? -14.968 -3.706 30.633 1.00 91.81 190 GLU A C 1
ATOM 1514 O O . GLU A 1 190 ? -14.434 -4.513 31.394 1.00 91.81 190 GLU A O 1
ATOM 1519 N N . LEU A 1 191 ? -14.332 -3.190 29.576 1.00 95.00 191 LEU A N 1
ATOM 1520 C CA . LEU A 1 191 ? -12.995 -3.616 29.154 1.00 95.00 191 LEU A CA 1
ATOM 1521 C C . LEU A 1 191 ? -11.910 -3.232 30.173 1.00 95.00 191 LEU A C 1
ATOM 1523 O O . LEU A 1 191 ? -10.997 -4.015 30.411 1.00 95.00 191 LEU A O 1
ATOM 1527 N N . ALA A 1 192 ? -12.043 -2.086 30.851 1.00 93.94 192 ALA A N 1
ATOM 1528 C CA . ALA A 1 192 ? -11.141 -1.667 31.929 1.00 93.94 192 ALA A CA 1
ATOM 1529 C C . ALA A 1 192 ? -11.124 -2.641 33.119 1.00 93.94 192 ALA A C 1
ATOM 1531 O O . ALA A 1 192 ? -10.127 -2.744 33.827 1.00 93.94 192 ALA A O 1
ATOM 1532 N N . LYS A 1 193 ? -12.230 -3.354 33.360 1.00 94.94 193 LYS A N 1
ATOM 1533 C CA . LYS A 1 193 ? -12.364 -4.294 34.484 1.00 94.94 193 LYS A CA 1
ATOM 1534 C C . LYS A 1 193 ? -12.019 -5.731 34.115 1.00 94.94 193 LYS A C 1
ATOM 1536 O O . LYS A 1 193 ? -12.019 -6.578 35.012 1.00 94.94 193 LYS A O 1
ATOM 1541 N N . LEU A 1 194 ? -11.735 -6.007 32.841 1.00 95.88 194 LEU A N 1
ATOM 1542 C CA . LEU A 1 194 ? -11.623 -7.361 32.307 1.00 95.88 194 LEU A CA 1
ATOM 1543 C C . LEU A 1 194 ? -10.549 -8.186 33.030 1.00 95.88 194 LEU A C 1
ATOM 1545 O O . LEU A 1 194 ? -10.826 -9.312 33.431 1.00 95.88 194 LEU A O 1
ATOM 1549 N N . ALA A 1 195 ? -9.370 -7.614 33.294 1.00 95.25 195 ALA A N 1
ATOM 1550 C CA . ALA A 1 195 ? -8.302 -8.274 34.050 1.00 95.25 195 ALA A CA 1
ATOM 1551 C C . ALA A 1 195 ? -8.768 -8.754 35.432 1.00 95.25 195 ALA A C 1
ATOM 1553 O O . ALA A 1 195 ? -8.570 -9.916 35.788 1.00 95.25 195 ALA A O 1
ATOM 1554 N N . SER A 1 196 ? -9.479 -7.894 36.165 1.00 94.19 196 SER A N 1
ATOM 1555 C CA . SER A 1 196 ? -9.980 -8.170 37.519 1.00 94.19 196 SER A CA 1
ATOM 1556 C C . SER A 1 196 ? -11.287 -8.974 37.575 1.00 94.19 196 SER A C 1
ATOM 1558 O O . SER A 1 196 ? -11.808 -9.217 38.663 1.00 94.19 196 SER A O 1
ATOM 1560 N N . SER A 1 197 ? -11.854 -9.365 36.429 1.00 94.88 197 SER A N 1
ATOM 1561 C CA . SER A 1 197 ? -13.086 -10.154 36.396 1.00 94.88 197 SER A CA 1
ATOM 1562 C C . SER A 1 197 ? -12.829 -11.619 36.784 1.00 94.88 197 SER A C 1
ATOM 1564 O O . SER A 1 197 ? -11.757 -12.172 36.525 1.00 94.88 197 SER A O 1
ATOM 1566 N N . ASN A 1 198 ? -13.848 -12.270 37.359 1.00 93.44 198 ASN A N 1
ATOM 1567 C CA . ASN A 1 198 ? -13.817 -13.691 37.744 1.00 93.44 198 ASN A CA 1
ATOM 1568 C C . ASN A 1 198 ? -13.902 -14.661 36.547 1.00 93.44 198 ASN A C 1
ATOM 1570 O O . ASN A 1 198 ? -14.061 -15.863 36.747 1.00 93.44 198 ASN A O 1
ATOM 1574 N N . GLN A 1 199 ? -13.873 -14.152 35.314 1.00 94.38 199 GLN A N 1
ATOM 1575 C CA . GLN A 1 199 ? -13.933 -14.974 34.107 1.00 94.38 199 GLN A CA 1
ATOM 1576 C C . GLN A 1 199 ? -12.615 -15.724 33.902 1.00 94.38 199 GLN A C 1
ATOM 1578 O O . GLN A 1 199 ? -11.547 -15.251 34.300 1.00 94.38 199 GLN A O 1
ATOM 1583 N N . SER A 1 200 ? -12.691 -16.879 33.248 1.00 96.50 200 SER A N 1
ATOM 1584 C CA . SER A 1 200 ? -11.507 -17.606 32.780 1.00 96.50 200 SER A CA 1
ATOM 1585 C C . SER A 1 200 ? -10.739 -16.802 31.721 1.00 96.50 200 SER A C 1
ATOM 1587 O O . SER A 1 200 ? -11.291 -15.904 31.075 1.00 96.50 200 SER A O 1
ATOM 1589 N N . ASN A 1 201 ? -9.461 -17.122 31.515 1.00 94.88 201 ASN A N 1
ATOM 1590 C CA . ASN A 1 201 ? -8.654 -16.447 30.496 1.00 94.88 201 ASN A CA 1
ATOM 1591 C C . ASN A 1 201 ? -9.206 -16.691 29.084 1.00 94.88 201 ASN A C 1
ATOM 1593 O O . ASN A 1 201 ? -9.199 -15.780 28.259 1.00 94.88 201 ASN A O 1
ATOM 1597 N N . GLU A 1 202 ? -9.761 -17.873 28.816 1.00 95.25 202 GLU A N 1
ATOM 1598 C CA . GLU A 1 202 ? -10.397 -18.212 27.543 1.00 95.25 202 GLU A CA 1
ATOM 1599 C C . GLU A 1 202 ? -11.627 -17.331 27.267 1.00 95.25 202 GLU A C 1
ATOM 1601 O O . GLU A 1 202 ? -11.810 -16.828 26.155 1.00 95.25 202 GLU A O 1
ATOM 1606 N N . GLU A 1 203 ? -12.457 -17.088 28.285 1.00 96.56 203 GLU A N 1
ATOM 1607 C CA . GLU A 1 203 ? -13.606 -16.182 28.179 1.00 96.56 203 GLU A CA 1
ATOM 1608 C C . GLU A 1 203 ? -13.166 -14.731 27.960 1.00 96.56 203 GLU A C 1
ATOM 1610 O O . GLU A 1 203 ? -13.742 -14.036 27.119 1.00 96.56 203 GLU A O 1
ATOM 1615 N N . LYS A 1 204 ? -12.117 -14.282 28.662 1.00 97.12 204 LYS A N 1
ATOM 1616 C CA . LYS A 1 204 ? -11.539 -12.940 28.482 1.00 97.12 204 LYS A CA 1
ATOM 1617 C C . LYS A 1 204 ? -10.989 -12.759 27.066 1.00 97.12 204 LYS A C 1
ATOM 1619 O O . LYS A 1 204 ? -11.309 -11.764 26.418 1.00 97.12 204 LYS A O 1
ATOM 1624 N N . ILE A 1 205 ? -10.256 -13.742 26.537 1.00 96.81 205 ILE A N 1
ATOM 1625 C CA . ILE A 1 205 ? -9.783 -13.741 25.143 1.00 96.81 205 ILE A CA 1
ATOM 1626 C C . ILE A 1 205 ? -10.963 -13.649 24.173 1.00 96.81 205 ILE A C 1
ATOM 1628 O O . ILE A 1 205 ? -10.924 -12.859 23.231 1.00 96.81 205 ILE A O 1
ATOM 1632 N N . LYS A 1 206 ? -12.040 -14.410 24.401 1.00 95.88 206 LYS A N 1
ATOM 1633 C CA . LYS A 1 206 ? -13.234 -14.358 23.545 1.00 95.88 206 LYS A CA 1
ATOM 1634 C C . LYS A 1 206 ? -13.883 -12.969 23.536 1.00 95.88 206 LYS A C 1
ATOM 1636 O O . LYS A 1 206 ? -14.337 -12.523 22.479 1.00 95.88 206 LYS A O 1
ATOM 1641 N N . ILE A 1 207 ? -13.906 -12.280 24.678 1.00 96.50 207 ILE A N 1
ATOM 1642 C CA . ILE A 1 207 ? -14.383 -10.892 24.779 1.00 96.50 207 ILE A CA 1
ATOM 1643 C C . ILE A 1 207 ? -13.491 -9.960 23.957 1.00 96.50 207 ILE A C 1
ATOM 1645 O O . ILE A 1 207 ? -14.012 -9.186 23.153 1.00 96.50 207 ILE A O 1
ATOM 1649 N N . ILE A 1 208 ? -12.166 -10.071 24.090 1.00 97.12 208 ILE A N 1
ATOM 1650 C CA . ILE A 1 208 ? -11.223 -9.227 23.341 1.00 97.12 208 ILE A CA 1
ATOM 1651 C C . ILE A 1 208 ? -11.336 -9.484 21.831 1.00 97.12 208 ILE A C 1
ATOM 1653 O O . ILE A 1 208 ? -11.463 -8.529 21.064 1.00 97.12 208 ILE A O 1
ATOM 1657 N N . LYS A 1 209 ? -11.382 -10.752 21.395 1.00 96.19 209 LYS A N 1
ATOM 1658 C CA . LYS A 1 209 ? -11.614 -11.114 19.986 1.00 96.19 209 LYS A CA 1
ATOM 1659 C C . LYS A 1 209 ? -12.914 -10.510 19.463 1.00 96.19 209 LYS A C 1
ATOM 1661 O O . LYS A 1 209 ? -12.905 -9.870 18.421 1.00 96.19 209 LYS A O 1
ATOM 1666 N N . SER A 1 210 ? -14.013 -10.637 20.209 1.00 95.50 210 SER A N 1
ATOM 1667 C CA . SER A 1 210 ? -15.311 -10.061 19.818 1.00 95.50 210 SER A CA 1
ATOM 1668 C C . SER A 1 210 ? -15.254 -8.533 19.713 1.00 95.50 210 SER A C 1
ATOM 1670 O O . SER A 1 210 ? -15.826 -7.938 18.796 1.00 95.50 210 SER A O 1
ATOM 1672 N N . PHE A 1 211 ? -14.530 -7.882 20.626 1.00 96.25 211 PHE A N 1
ATOM 1673 C CA . PHE A 1 211 ? -14.286 -6.447 20.573 1.00 96.25 211 PHE A CA 1
ATOM 1674 C C . PHE A 1 211 ? -13.504 -6.051 19.311 1.00 96.25 211 PHE A C 1
ATOM 1676 O O . PHE A 1 211 ? -13.951 -5.149 18.599 1.00 96.25 211 PHE A O 1
ATOM 1683 N N . LEU A 1 212 ? -12.403 -6.736 18.991 1.00 96.81 212 LEU A N 1
ATOM 1684 C CA . LEU A 1 212 ? -11.583 -6.478 17.799 1.00 96.81 212 LEU A CA 1
ATOM 1685 C C . LEU A 1 212 ? -12.348 -6.752 16.501 1.00 96.81 212 LEU A C 1
ATOM 1687 O O . LEU A 1 212 ? -12.338 -5.916 15.597 1.00 96.81 212 LEU A O 1
ATOM 1691 N N . HIS A 1 213 ? -13.115 -7.840 16.465 1.00 95.94 213 HIS A N 1
ATOM 1692 C CA . HIS A 1 213 ? -14.011 -8.175 15.363 1.00 95.94 213 HIS A CA 1
ATOM 1693 C C . HIS A 1 213 ? -15.013 -7.040 15.094 1.00 95.94 213 HIS A C 1
ATOM 1695 O O . HIS A 1 213 ? -15.186 -6.592 13.961 1.00 95.94 213 HIS A O 1
ATOM 1701 N N . SER A 1 214 ? -15.597 -6.468 16.155 1.00 94.81 214 SER A N 1
ATOM 1702 C CA . SER A 1 214 ? -16.494 -5.313 16.023 1.00 94.81 214 SER A CA 1
ATOM 1703 C C . SER A 1 214 ? -15.792 -4.034 15.538 1.00 94.81 214 SER A C 1
ATOM 1705 O O . SER A 1 214 ? -16.449 -3.167 14.964 1.00 94.81 214 SER A O 1
ATOM 1707 N N . ARG A 1 215 ? -14.470 -3.891 15.733 1.00 95.31 215 ARG A N 1
ATOM 1708 C CA . ARG A 1 215 ? -13.713 -2.761 15.161 1.00 95.31 215 ARG A CA 1
ATOM 1709 C C . ARG A 1 215 ? -13.623 -2.901 13.640 1.00 95.31 215 ARG A C 1
ATOM 1711 O O . ARG A 1 215 ? -13.769 -1.908 12.932 1.00 95.31 215 ARG A O 1
ATOM 1718 N N . VAL A 1 216 ? -13.434 -4.124 13.132 1.00 95.81 216 VAL A N 1
ATOM 1719 C CA . VAL A 1 216 ? -13.483 -4.402 11.686 1.00 95.81 216 VAL A CA 1
ATOM 1720 C C . VAL A 1 216 ? -14.864 -4.053 11.129 1.00 95.81 216 VAL A C 1
ATOM 1722 O O . VAL A 1 216 ? -14.932 -3.338 10.131 1.00 95.81 216 VAL A O 1
ATOM 1725 N N . ASP A 1 217 ? -15.944 -4.462 11.806 1.00 94.19 217 ASP A N 1
ATOM 1726 C CA . ASP A 1 217 ? -17.323 -4.112 11.422 1.00 94.19 217 ASP A CA 1
ATOM 1727 C C . ASP A 1 217 ? -17.557 -2.591 11.335 1.00 94.19 217 ASP A C 1
ATOM 1729 O O . ASP A 1 217 ? -18.313 -2.129 10.484 1.00 94.19 217 ASP A O 1
ATOM 1733 N N . GLU A 1 218 ? -16.936 -1.799 12.215 1.00 93.38 218 GLU A N 1
ATOM 1734 C CA . GLU A 1 218 ? -17.059 -0.335 12.204 1.00 93.38 218 GLU A CA 1
ATOM 1735 C C . GLU A 1 218 ? -16.199 0.324 11.117 1.00 93.38 218 GLU A C 1
ATOM 1737 O O . GLU A 1 218 ? -16.629 1.293 10.490 1.00 93.38 218 GLU A O 1
ATOM 1742 N N . LEU A 1 219 ? -14.983 -0.181 10.890 1.00 95.25 219 LEU A N 1
ATOM 1743 C CA . LEU A 1 219 ? -13.999 0.421 9.987 1.00 95.25 219 LEU A CA 1
ATOM 1744 C C . LEU A 1 219 ? -14.208 0.030 8.518 1.00 95.25 219 LEU A C 1
ATOM 1746 O O . LEU A 1 219 ? -13.947 0.842 7.627 1.00 95.25 219 LEU A O 1
ATOM 1750 N N . ALA A 1 220 ? -14.685 -1.184 8.246 1.00 93.19 220 ALA A N 1
ATOM 1751 C CA . ALA A 1 220 ? -14.890 -1.688 6.890 1.00 93.19 220 ALA A CA 1
ATOM 1752 C C . ALA A 1 220 ? -15.880 -0.831 6.065 1.00 93.19 220 ALA A C 1
ATOM 1754 O O . ALA A 1 220 ? -15.539 -0.466 4.934 1.00 93.19 220 ALA A O 1
ATOM 1755 N N . PRO A 1 221 ? -17.037 -0.392 6.605 1.00 92.31 221 PRO A N 1
ATOM 1756 C CA . PRO A 1 221 ? -17.902 0.570 5.921 1.00 92.31 221 PRO A CA 1
ATOM 1757 C C . PRO A 1 221 ? -17.216 1.914 5.646 1.00 92.31 221 PRO A C 1
ATOM 1759 O O . PRO A 1 221 ? -17.394 2.484 4.572 1.00 92.31 221 PRO A O 1
ATOM 1762 N N . GLN A 1 222 ? -16.378 2.407 6.568 1.00 94.00 222 GLN A N 1
ATOM 1763 C CA . GLN A 1 222 ? -15.633 3.660 6.368 1.00 94.00 222 GLN A CA 1
ATOM 1764 C C . GLN A 1 222 ? -14.627 3.543 5.219 1.00 94.00 222 GLN A C 1
ATOM 1766 O O . GLN A 1 222 ? -14.467 4.480 4.434 1.00 94.00 222 GLN A O 1
ATOM 1771 N N . LEU A 1 223 ? -13.983 2.379 5.079 1.00 93.12 223 LEU A N 1
ATOM 1772 C CA . LEU A 1 223 ? -13.096 2.095 3.953 1.00 93.12 223 LEU A CA 1
ATOM 1773 C C . LEU A 1 223 ? -13.869 2.111 2.630 1.00 93.12 223 LEU A C 1
ATOM 1775 O O . LEU A 1 223 ? -13.412 2.728 1.669 1.00 93.12 223 LEU A O 1
ATOM 1779 N N . GLN A 1 224 ? -15.056 1.501 2.591 1.00 89.00 224 GLN A N 1
ATOM 1780 C CA . GLN A 1 224 ? -15.906 1.511 1.400 1.00 89.00 224 GLN A CA 1
ATOM 1781 C C . GLN A 1 224 ? -16.336 2.938 1.018 1.00 89.00 224 GLN A C 1
ATOM 1783 O O . GLN A 1 224 ? -16.248 3.307 -0.153 1.00 89.00 224 GLN A O 1
ATOM 1788 N N . ILE A 1 225 ? -16.709 3.773 1.995 1.00 91.00 225 ILE A N 1
ATOM 1789 C CA . ILE A 1 225 ? -17.034 5.191 1.759 1.00 91.00 225 ILE A CA 1
ATOM 1790 C C . ILE A 1 225 ? -15.831 5.941 1.166 1.00 91.00 225 ILE A C 1
ATOM 1792 O O . ILE A 1 225 ? -16.002 6.722 0.230 1.00 91.00 225 ILE A O 1
ATOM 1796 N N . ALA A 1 226 ? -14.614 5.691 1.663 1.00 90.69 226 ALA A N 1
ATOM 1797 C CA . ALA A 1 226 ? -13.400 6.304 1.122 1.00 90.69 226 ALA A CA 1
ATOM 1798 C C . ALA A 1 226 ? -13.106 5.857 -0.320 1.00 90.69 226 ALA A C 1
ATOM 1800 O O . ALA A 1 226 ? -12.729 6.685 -1.149 1.00 90.69 226 ALA A O 1
ATOM 1801 N N . VAL A 1 227 ? -13.303 4.571 -0.633 1.00 87.56 227 VAL A N 1
ATOM 1802 C CA . VAL A 1 227 ? -13.141 4.020 -1.993 1.00 87.56 227 VAL A CA 1
ATOM 1803 C C . VAL A 1 227 ? -14.122 4.666 -2.972 1.00 87.56 227 VAL A C 1
ATOM 1805 O O . VAL A 1 227 ? -13.747 4.981 -4.101 1.00 87.56 227 VAL A O 1
ATOM 1808 N N . ASP A 1 228 ? -15.354 4.920 -2.532 1.00 87.25 228 ASP A N 1
ATOM 1809 C CA . ASP A 1 228 ? -16.373 5.592 -3.338 1.00 87.25 228 ASP A CA 1
ATOM 1810 C C . ASP A 1 228 ? -16.206 7.120 -3.394 1.00 87.25 228 ASP A C 1
ATOM 1812 O O . ASP A 1 228 ? -16.923 7.776 -4.152 1.00 87.25 228 ASP A O 1
ATOM 1816 N N . GLY A 1 229 ? -15.241 7.692 -2.663 1.00 87.88 229 GLY A N 1
ATOM 1817 C CA . GLY A 1 229 ? -14.957 9.128 -2.606 1.00 87.88 229 GLY A CA 1
ATOM 1818 C C . GLY A 1 229 ? -14.899 9.802 -3.983 1.00 87.88 229 GLY A C 1
ATOM 1819 O O . GLY A 1 229 ? -15.641 10.751 -4.210 1.00 87.88 229 GLY A O 1
ATOM 1820 N N . PRO A 1 230 ? -14.151 9.300 -4.981 1.00 85.38 230 PRO A N 1
ATOM 1821 C CA . PRO A 1 230 ? -14.128 9.903 -6.320 1.00 85.38 230 PRO A CA 1
ATOM 1822 C C . PRO A 1 230 ? -15.491 9.937 -7.037 1.00 85.38 230 PRO A C 1
ATOM 1824 O O . PRO A 1 230 ? -15.685 10.735 -7.950 1.00 85.38 230 PRO A O 1
ATOM 1827 N N . LYS A 1 231 ? -16.439 9.077 -6.638 1.00 85.75 231 LYS A N 1
ATOM 1828 C CA . LYS A 1 231 ? -17.770 8.911 -7.248 1.00 85.75 231 LYS A CA 1
ATOM 1829 C C . LYS A 1 231 ? -18.913 9.442 -6.358 1.00 85.75 231 LYS A C 1
ATOM 1831 O O . LYS A 1 231 ? -20.070 9.3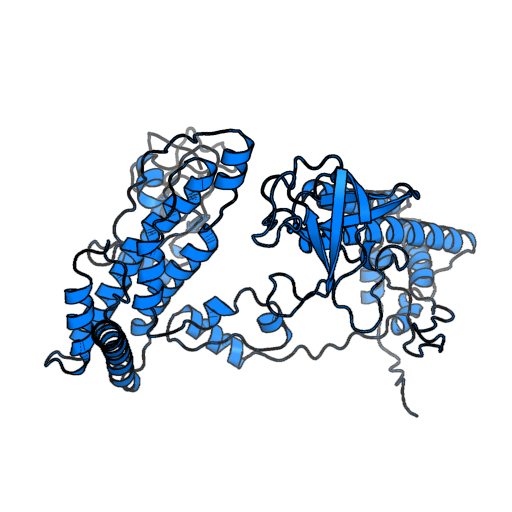66 -6.770 1.00 85.75 231 LYS A O 1
ATOM 1836 N N . SER A 1 232 ? -18.625 9.927 -5.146 1.00 89.94 232 SER A N 1
ATOM 1837 C CA . SER A 1 232 ? -19.622 10.313 -4.138 1.00 89.94 232 SER A CA 1
ATOM 1838 C C . SER A 1 232 ? -19.100 11.409 -3.207 1.00 89.94 232 SER A C 1
ATOM 1840 O O . SER A 1 232 ? -17.949 11.383 -2.784 1.00 89.94 232 SER A O 1
ATOM 1842 N N . ALA A 1 233 ? -19.963 12.340 -2.806 1.00 90.19 233 ALA A N 1
ATOM 1843 C CA . ALA A 1 233 ? -19.655 13.356 -1.798 1.00 90.19 233 ALA A CA 1
ATOM 1844 C C . ALA A 1 233 ? -19.690 12.825 -0.348 1.00 90.19 233 ALA A C 1
ATOM 1846 O O . ALA A 1 233 ? -19.389 13.571 0.581 1.00 90.19 233 ALA A O 1
ATOM 1847 N N . ASN A 1 234 ? -20.052 11.553 -0.128 1.00 91.81 234 ASN A N 1
ATOM 1848 C CA . ASN A 1 234 ? -19.971 10.932 1.200 1.00 91.81 234 ASN A CA 1
ATOM 1849 C C . ASN A 1 234 ? -18.513 10.866 1.670 1.00 91.81 234 ASN A C 1
ATOM 1851 O O . ASN A 1 234 ? -17.613 10.591 0.874 1.00 91.81 234 ASN A O 1
ATOM 1855 N N . ARG A 1 235 ? -18.270 11.099 2.961 1.00 91.12 235 ARG A N 1
ATOM 1856 C CA . ARG A 1 235 ? -16.929 11.048 3.552 1.00 91.12 235 ARG A CA 1
ATOM 1857 C C . ARG A 1 235 ? -16.898 10.116 4.756 1.00 91.12 235 ARG A C 1
ATOM 1859 O O . ARG A 1 235 ? -17.925 9.999 5.425 1.00 91.12 235 ARG A O 1
ATOM 1866 N N . PRO A 1 236 ? -15.756 9.453 5.012 1.00 93.25 236 PRO A N 1
ATOM 1867 C CA . PRO A 1 236 ? -15.582 8.666 6.222 1.00 93.25 236 PRO A CA 1
ATOM 1868 C C . PRO A 1 236 ? -15.842 9.502 7.477 1.00 93.25 236 PRO A C 1
ATOM 1870 O O . PRO A 1 236 ? -15.504 10.687 7.531 1.00 93.25 236 PRO A O 1
ATOM 1873 N N . ASP A 1 237 ? -16.422 8.871 8.488 1.00 93.19 237 ASP A N 1
ATOM 1874 C CA . ASP A 1 237 ? -16.738 9.495 9.766 1.00 93.19 237 ASP A CA 1
ATOM 1875 C C . ASP A 1 237 ? -15.467 9.652 10.619 1.00 93.19 237 ASP A C 1
ATOM 1877 O O . ASP A 1 237 ? -14.890 8.681 11.118 1.00 93.19 237 ASP A O 1
ATOM 1881 N N . ALA A 1 238 ? -15.028 10.899 10.799 1.00 91.00 238 ALA A N 1
ATOM 1882 C CA . ALA A 1 238 ? -13.831 11.232 11.565 1.00 91.00 238 ALA A CA 1
ATOM 1883 C C . ALA A 1 238 ? -13.923 10.825 13.050 1.00 91.00 238 ALA A C 1
ATOM 1885 O O . ALA A 1 238 ? -12.896 10.502 13.660 1.00 91.00 238 ALA A O 1
ATOM 1886 N N . ASP A 1 239 ? -15.124 10.793 13.632 1.00 92.06 239 ASP A N 1
ATOM 1887 C CA . ASP A 1 239 ? -15.320 10.366 15.016 1.00 92.06 239 ASP A CA 1
ATOM 1888 C C . ASP A 1 239 ? -15.112 8.854 15.139 1.00 92.06 239 ASP A C 1
ATOM 1890 O O . ASP A 1 239 ? -14.375 8.404 16.020 1.00 92.06 239 ASP A O 1
ATOM 1894 N N . VAL A 1 240 ? -15.663 8.068 14.208 1.00 92.69 240 VAL A N 1
ATOM 1895 C CA . VAL A 1 240 ? -15.437 6.612 14.157 1.00 92.69 240 VAL A CA 1
ATOM 1896 C C . VAL A 1 240 ? -13.949 6.302 13.991 1.00 92.69 240 VAL A C 1
ATOM 1898 O O . VAL A 1 240 ? -13.404 5.472 14.725 1.00 92.69 240 VAL A O 1
ATOM 1901 N N . LEU A 1 241 ? -13.267 6.988 13.067 1.00 93.69 241 LEU A N 1
ATOM 1902 C CA . LEU A 1 241 ? -11.840 6.770 12.813 1.00 93.69 241 LEU A CA 1
ATOM 1903 C C . LEU A 1 241 ? -10.974 7.133 14.027 1.00 93.69 241 LEU A C 1
ATOM 1905 O O . LEU A 1 241 ? -10.122 6.341 14.431 1.00 93.69 241 LEU A O 1
ATOM 1909 N N . SER A 1 242 ? -11.205 8.304 14.628 1.00 91.81 242 SER A N 1
ATOM 1910 C CA . SER A 1 242 ? -10.416 8.777 15.773 1.00 91.81 242 SER A CA 1
ATOM 1911 C C . SER A 1 242 ? -10.670 7.976 17.052 1.00 91.81 242 SER A C 1
ATOM 1913 O O . SER A 1 242 ? -9.771 7.827 17.883 1.00 91.81 242 SER A O 1
ATOM 1915 N N . ALA A 1 243 ? -11.876 7.433 17.225 1.00 91.50 243 ALA A N 1
ATOM 1916 C CA . ALA A 1 243 ? -12.176 6.540 18.332 1.00 91.50 243 ALA A CA 1
ATOM 1917 C C . ALA A 1 243 ? -11.477 5.197 18.181 1.00 91.50 243 ALA A C 1
ATOM 1919 O O . ALA A 1 243 ? -10.875 4.724 19.139 1.00 91.50 243 ALA A O 1
ATOM 1920 N N . ASN A 1 244 ? -11.503 4.612 16.982 1.00 94.12 244 ASN A N 1
ATOM 1921 C CA . ASN A 1 244 ? -10.837 3.343 16.712 1.00 94.12 244 ASN A CA 1
ATOM 1922 C C . ASN A 1 244 ? -9.314 3.429 16.925 1.00 94.12 244 ASN A C 1
ATOM 1924 O O . ASN A 1 244 ? -8.727 2.484 17.447 1.00 94.12 244 ASN A O 1
ATOM 1928 N N . ASP A 1 245 ? -8.688 4.580 16.654 1.00 92.56 245 ASP A N 1
ATOM 1929 C CA . ASP A 1 245 ? -7.277 4.813 17.003 1.00 92.56 245 ASP A CA 1
ATOM 1930 C C . ASP A 1 245 ? -7.004 4.716 18.505 1.00 92.56 245 ASP A C 1
ATOM 1932 O O . ASP A 1 245 ? -6.010 4.128 18.927 1.00 92.56 245 ASP A O 1
ATOM 1936 N N . LYS A 1 246 ? -7.896 5.284 19.319 1.00 92.75 246 LYS A N 1
ATOM 1937 C CA . LYS A 1 246 ? -7.772 5.271 20.781 1.00 92.75 246 LYS A CA 1
ATOM 1938 C C . LYS A 1 246 ? -8.105 3.898 21.351 1.00 92.75 246 LYS A C 1
ATOM 1940 O O . LYS A 1 246 ? -7.403 3.414 22.230 1.00 92.75 246 LYS A O 1
ATOM 1945 N N . LEU A 1 247 ? -9.155 3.264 20.838 1.00 93.81 247 LEU A N 1
ATOM 1946 C CA . LEU A 1 247 ? -9.645 1.961 21.280 1.00 93.81 247 LEU A CA 1
ATOM 1947 C C . LEU A 1 247 ? -8.643 0.836 20.986 1.00 93.81 247 LEU A C 1
ATOM 1949 O O . LEU A 1 247 ? -8.429 -0.020 21.834 1.00 93.81 247 LEU A O 1
ATOM 1953 N N . MET A 1 248 ? -7.975 0.871 19.831 1.00 95.38 248 MET A N 1
ATOM 1954 C CA . MET A 1 248 ? -6.905 -0.074 19.478 1.00 95.38 248 MET A CA 1
ATOM 1955 C C . MET A 1 248 ? -5.512 0.418 19.907 1.00 95.38 248 MET A C 1
ATOM 1957 O O . MET A 1 248 ? -4.498 -0.096 19.440 1.00 95.38 248 MET A O 1
ATOM 1961 N N . GLY A 1 249 ? -5.443 1.456 20.745 1.00 94.56 249 GLY A N 1
ATOM 1962 C CA . GLY A 1 249 ? -4.195 2.090 21.174 1.00 94.56 249 GLY A CA 1
ATOM 1963 C C . GLY A 1 249 ? -3.401 1.307 22.222 1.00 94.56 249 GLY A C 1
ATOM 1964 O O . GLY A 1 249 ? -2.288 1.708 22.531 1.00 94.56 249 GLY A O 1
ATOM 1965 N N . TYR A 1 250 ? -3.951 0.208 22.747 1.00 95.12 250 TYR A N 1
ATOM 1966 C CA . TYR A 1 250 ? -3.305 -0.622 23.769 1.00 95.12 250 TYR A CA 1
ATOM 1967 C C . TYR A 1 250 ? -2.085 -1.389 23.235 1.00 95.12 250 TYR A C 1
ATOM 1969 O O . TYR A 1 250 ? -1.203 -1.762 24.000 1.00 95.12 250 TYR A O 1
ATOM 1977 N N . ARG A 1 251 ? -2.027 -1.631 21.919 1.00 93.38 251 ARG A N 1
ATOM 1978 C CA . ARG A 1 251 ? -0.938 -2.362 21.264 1.00 93.38 251 ARG A CA 1
ATOM 1979 C C . ARG A 1 251 ? -0.687 -1.819 19.865 1.00 93.38 251 ARG A C 1
ATOM 1981 O O . ARG A 1 251 ? -1.612 -1.424 19.150 1.00 93.38 251 ARG A O 1
ATOM 1988 N N . ASP A 1 252 ? 0.574 -1.818 19.461 1.00 92.75 252 ASP A N 1
ATOM 1989 C CA . ASP A 1 252 ? 0.996 -1.475 18.107 1.00 92.75 252 ASP A CA 1
ATOM 1990 C C . ASP A 1 252 ? 1.369 -2.720 17.309 1.00 92.75 252 ASP A C 1
ATOM 1992 O O . ASP A 1 252 ? 1.954 -3.651 17.851 1.00 92.75 252 ASP A O 1
ATOM 1996 N N . VAL A 1 253 ? 1.092 -2.683 16.004 1.00 94.69 253 VAL A N 1
ATOM 1997 C CA . VAL A 1 253 ? 1.503 -3.707 15.036 1.00 94.69 253 VAL A CA 1
ATOM 1998 C C . VAL A 1 253 ? 2.688 -3.147 14.253 1.00 94.69 253 VAL A C 1
ATOM 2000 O O . VAL A 1 253 ? 2.528 -2.222 13.451 1.00 94.69 253 VAL A O 1
ATOM 2003 N N . GLY A 1 254 ? 3.886 -3.642 14.553 1.00 92.25 254 GLY A N 1
ATOM 2004 C CA . GLY A 1 254 ? 5.161 -3.054 14.147 1.00 92.25 254 GLY A CA 1
ATOM 2005 C C . GLY A 1 254 ? 5.323 -2.963 12.636 1.00 92.25 254 GLY A C 1
ATOM 2006 O O . GLY A 1 254 ? 5.553 -1.877 12.098 1.00 92.25 254 GLY A O 1
ATOM 2007 N N . TRP A 1 255 ? 5.090 -4.073 11.939 1.00 94.12 255 TRP A N 1
ATOM 2008 C CA . TRP A 1 255 ? 5.253 -4.156 10.490 1.00 94.12 255 TRP A CA 1
ATOM 2009 C C . TRP A 1 255 ? 4.325 -3.216 9.713 1.00 94.12 255 TRP A C 1
ATOM 2011 O O . TRP A 1 255 ? 4.708 -2.704 8.661 1.00 94.12 255 TRP A O 1
ATOM 2021 N N . LEU A 1 256 ? 3.139 -2.887 10.243 1.00 93.19 256 LEU A N 1
ATOM 2022 C CA . LEU A 1 256 ? 2.228 -1.924 9.607 1.00 93.19 256 LEU A CA 1
ATOM 2023 C C . LEU A 1 256 ? 2.817 -0.508 9.529 1.00 93.19 256 LEU A C 1
ATOM 2025 O O . LEU A 1 256 ? 2.388 0.280 8.681 1.00 93.19 256 LEU A O 1
ATOM 2029 N N . LYS A 1 257 ? 3.801 -0.181 10.375 1.00 88.44 257 LYS A N 1
ATOM 2030 C CA . LYS A 1 257 ? 4.512 1.105 10.344 1.00 88.44 257 LYS A CA 1
ATOM 2031 C C . LYS A 1 257 ? 5.656 1.115 9.331 1.00 88.44 257 LYS A C 1
ATOM 2033 O O . LYS A 1 257 ? 5.959 2.174 8.788 1.00 88.44 257 LYS A O 1
ATOM 2038 N N . GLU A 1 258 ? 6.265 -0.039 9.062 1.00 90.25 258 GLU A N 1
ATOM 2039 C CA . GLU A 1 258 ? 7.520 -0.121 8.308 1.00 90.25 258 GLU A CA 1
ATOM 2040 C C . GLU A 1 258 ? 7.416 -0.818 6.946 1.00 90.25 258 GLU A C 1
ATOM 2042 O O . GLU A 1 258 ? 8.338 -0.693 6.153 1.00 90.25 258 GLU A O 1
ATOM 2047 N N . TYR A 1 259 ? 6.315 -1.497 6.597 1.00 88.50 259 TYR A N 1
ATOM 2048 C CA . TYR A 1 259 ? 6.239 -2.276 5.343 1.00 88.50 259 TYR A CA 1
ATOM 2049 C C . TYR A 1 259 ? 6.471 -1.455 4.058 1.00 88.50 259 TYR A C 1
ATOM 2051 O O . TYR A 1 259 ? 6.762 -2.023 3.003 1.00 88.50 259 TYR A O 1
ATOM 2059 N N . LYS A 1 260 ? 6.330 -0.124 4.136 1.00 87.38 260 LYS A N 1
ATOM 2060 C CA . LYS A 1 260 ? 6.615 0.834 3.053 1.00 87.38 260 LYS A CA 1
ATOM 2061 C C . LYS A 1 260 ? 8.005 1.473 3.128 1.00 87.38 260 LYS A C 1
ATOM 2063 O O . LYS A 1 260 ? 8.388 2.162 2.185 1.00 87.38 260 LYS A O 1
ATOM 2068 N N . ASP A 1 261 ? 8.727 1.292 4.227 1.00 86.44 261 ASP A N 1
ATOM 2069 C CA . ASP A 1 261 ? 10.100 1.760 4.387 1.00 86.44 261 ASP A CA 1
ATOM 2070 C C . ASP A 1 261 ? 11.021 0.867 3.545 1.00 86.44 261 ASP A C 1
ATOM 2072 O O . ASP A 1 261 ? 11.044 -0.345 3.709 1.00 86.44 261 ASP A O 1
ATOM 2076 N N . LEU A 1 262 ? 11.775 1.442 2.609 1.00 86.25 262 LEU A N 1
ATOM 2077 C CA . LEU A 1 262 ? 12.693 0.657 1.778 1.00 86.25 262 LEU A CA 1
ATOM 2078 C C . LEU A 1 262 ? 13.904 0.147 2.566 1.00 86.25 262 LEU A C 1
ATOM 2080 O O . LEU A 1 262 ? 14.541 -0.816 2.130 1.00 86.25 262 LEU A O 1
ATOM 2084 N N . ASP A 1 263 ? 14.231 0.769 3.701 1.00 87.75 263 ASP A N 1
ATOM 2085 C CA . ASP A 1 263 ? 15.389 0.377 4.496 1.00 87.75 263 ASP A CA 1
ATOM 2086 C C . ASP A 1 263 ? 15.177 -0.977 5.198 1.00 87.75 263 ASP A C 1
ATOM 2088 O O . ASP A 1 263 ? 16.161 -1.703 5.351 1.00 87.75 263 ASP A O 1
ATOM 2092 N N . VAL A 1 264 ? 13.935 -1.398 5.504 1.00 88.94 264 VAL A N 1
ATOM 2093 C CA . VAL A 1 264 ? 13.658 -2.748 6.068 1.00 88.94 264 VAL A CA 1
ATOM 2094 C C . VAL A 1 264 ? 13.904 -3.905 5.099 1.00 88.94 264 VAL A C 1
ATOM 2096 O O . VAL A 1 264 ? 13.887 -5.066 5.486 1.00 88.94 264 VAL A O 1
ATOM 2099 N N . TYR A 1 265 ? 14.123 -3.607 3.820 1.00 84.44 265 TYR A N 1
ATOM 2100 C CA . TYR A 1 265 ? 14.453 -4.618 2.814 1.00 84.44 265 TYR A CA 1
ATOM 2101 C C . TYR A 1 265 ? 15.923 -4.560 2.391 1.00 84.44 265 TYR A C 1
ATOM 2103 O O . TYR A 1 265 ? 16.349 -5.341 1.544 1.00 84.44 265 TYR A O 1
ATOM 2111 N N . ARG A 1 266 ? 16.693 -3.593 2.908 1.00 83.81 266 ARG A N 1
ATOM 2112 C CA . ARG A 1 266 ? 18.054 -3.299 2.426 1.00 83.81 266 ARG A CA 1
ATOM 2113 C C . ARG A 1 266 ? 19.099 -3.219 3.525 1.00 83.81 266 ARG A C 1
ATOM 2115 O O . ARG A 1 266 ? 20.231 -3.607 3.275 1.00 83.81 266 ARG A O 1
ATOM 2122 N N . LYS A 1 267 ? 18.741 -2.654 4.679 1.00 86.25 267 LYS A N 1
ATOM 2123 C CA . LYS A 1 267 ? 19.692 -2.234 5.721 1.00 86.25 267 LYS A CA 1
ATOM 2124 C C . LYS A 1 267 ? 19.321 -2.685 7.129 1.00 86.25 267 LYS A C 1
ATOM 2126 O O . LYS A 1 267 ? 20.180 -2.699 7.999 1.00 86.25 267 LYS A O 1
ATOM 2131 N N . LYS A 1 268 ? 18.048 -2.978 7.386 1.00 90.19 268 LYS A N 1
ATOM 2132 C CA . LYS A 1 268 ? 17.568 -3.464 8.683 1.00 90.19 268 LYS A CA 1
ATOM 2133 C C . LYS A 1 268 ? 16.510 -4.537 8.474 1.00 90.19 268 LYS A C 1
ATOM 2135 O O . LYS A 1 268 ? 15.913 -4.598 7.407 1.00 90.19 268 LYS A O 1
ATOM 2140 N N . VAL A 1 269 ? 16.261 -5.325 9.512 1.00 92.50 269 VAL A N 1
ATOM 2141 C CA . VAL A 1 269 ? 15.099 -6.215 9.609 1.00 92.50 269 VAL A CA 1
ATOM 2142 C C . VAL A 1 269 ? 13.807 -5.419 9.819 1.00 92.50 269 VAL A C 1
ATOM 2144 O O . VAL A 1 269 ? 13.843 -4.284 10.300 1.00 92.50 269 VAL A O 1
ATOM 2147 N N . MET A 1 270 ? 12.664 -6.013 9.472 1.00 94.62 270 MET A N 1
ATOM 2148 C CA . MET A 1 270 ? 11.346 -5.415 9.716 1.00 94.62 270 MET A CA 1
ATOM 2149 C C . MET A 1 270 ? 10.897 -5.674 11.159 1.00 94.62 270 MET A C 1
ATOM 2151 O O . MET A 1 270 ? 11.066 -6.779 11.673 1.00 94.62 270 MET A O 1
ATOM 2155 N N . LEU A 1 271 ? 10.294 -4.684 11.820 1.00 93.94 271 LEU A N 1
ATOM 2156 C CA . LEU A 1 271 ? 9.788 -4.844 13.182 1.00 93.94 271 LEU A CA 1
ATOM 2157 C C . LEU A 1 271 ? 8.655 -5.886 13.253 1.00 93.94 271 LEU A C 1
ATOM 2159 O O . LEU A 1 271 ? 7.592 -5.693 12.662 1.00 93.94 271 LEU A O 1
ATOM 2163 N N . SER A 1 272 ? 8.870 -6.934 14.049 1.00 92.88 272 SER A N 1
ATOM 2164 C CA . SER A 1 272 ? 7.878 -7.950 14.428 1.00 92.88 272 SER A CA 1
ATOM 2165 C C . SER A 1 272 ? 7.682 -7.899 15.943 1.00 92.88 272 SER A C 1
ATOM 2167 O O . SER A 1 272 ? 8.644 -8.036 16.700 1.00 92.88 272 SER A O 1
ATOM 2169 N N . ASN A 1 273 ? 6.467 -7.591 16.398 1.00 92.12 273 ASN A N 1
ATOM 2170 C CA . ASN A 1 273 ? 6.163 -7.369 17.824 1.00 92.12 273 ASN A CA 1
ATOM 2171 C C . ASN A 1 273 ? 4.774 -7.888 18.246 1.00 92.12 273 ASN A C 1
ATOM 2173 O O . ASN A 1 273 ? 4.313 -7.624 19.365 1.00 92.12 273 ASN A O 1
ATOM 2177 N N . SER A 1 274 ? 4.088 -8.595 17.354 1.00 91.31 274 SER A N 1
ATOM 2178 C CA . SER A 1 274 ? 2.807 -9.244 17.621 1.00 91.31 274 SER A CA 1
ATOM 2179 C C . SER A 1 274 ? 2.892 -10.740 17.305 1.00 91.31 274 SER A C 1
ATOM 2181 O O . SER A 1 274 ? 3.936 -11.236 16.892 1.00 91.31 274 SER A O 1
ATOM 2183 N N . TYR A 1 275 ? 1.797 -11.463 17.521 1.00 94.12 275 TYR A N 1
ATOM 2184 C CA . TYR A 1 275 ? 1.690 -12.893 17.202 1.00 94.12 275 TYR A CA 1
ATOM 2185 C C . TYR A 1 275 ? 0.769 -13.145 16.000 1.00 94.12 275 TYR A C 1
ATOM 2187 O O . TYR A 1 275 ? 0.261 -14.251 15.802 1.00 94.12 275 TYR A O 1
ATOM 2195 N N . SER A 1 276 ? 0.499 -12.107 15.200 1.00 94.44 276 SER A N 1
ATOM 2196 C CA . SER A 1 276 ? -0.279 -12.257 13.972 1.00 94.44 276 SER A CA 1
ATOM 2197 C C . SER A 1 276 ? 0.445 -13.188 12.983 1.00 94.44 276 SER A C 1
ATOM 2199 O O . SER A 1 276 ? 1.677 -13.242 12.985 1.00 94.44 276 SER A O 1
ATOM 2201 N N . PRO A 1 277 ? -0.271 -13.885 12.082 1.00 92.06 277 PRO A N 1
ATOM 2202 C CA . PRO A 1 277 ? 0.372 -14.721 11.067 1.00 92.06 277 PRO A CA 1
ATOM 2203 C C . PRO A 1 277 ? 1.428 -13.980 10.227 1.00 92.06 277 PRO A C 1
ATOM 2205 O O . PRO A 1 277 ? 2.436 -14.569 9.848 1.00 92.06 277 PRO A O 1
ATOM 2208 N N . VAL A 1 278 ? 1.231 -12.679 9.975 1.00 93.94 278 VAL A N 1
ATOM 2209 C CA . VAL A 1 278 ? 2.204 -11.842 9.254 1.00 93.94 278 VAL A CA 1
ATOM 2210 C C . VAL A 1 278 ? 3.461 -11.606 10.092 1.00 93.94 278 VAL A C 1
ATOM 2212 O O . VAL A 1 278 ? 4.561 -11.709 9.561 1.00 93.94 278 VAL A O 1
ATOM 2215 N N . ASP A 1 279 ? 3.320 -11.339 11.393 1.00 94.06 279 ASP A N 1
ATOM 2216 C CA . ASP A 1 279 ? 4.470 -11.190 12.295 1.00 94.06 279 ASP A CA 1
ATOM 2217 C C . ASP A 1 279 ? 5.293 -12.478 12.369 1.00 94.06 279 ASP A C 1
ATOM 2219 O O . ASP A 1 279 ? 6.516 -12.411 12.307 1.00 94.06 279 ASP A O 1
ATOM 2223 N N . LEU A 1 280 ? 4.647 -13.649 12.413 1.00 92.94 280 LEU A N 1
ATOM 2224 C CA . LEU A 1 280 ? 5.357 -14.933 12.402 1.00 92.94 280 LEU A CA 1
ATOM 2225 C C . LEU A 1 280 ? 6.172 -15.122 11.119 1.00 92.94 280 LEU A C 1
ATOM 2227 O O . LEU A 1 280 ? 7.341 -15.488 11.188 1.00 92.94 280 LEU A O 1
ATOM 2231 N N . MET A 1 281 ? 5.597 -14.801 9.954 1.00 94.31 281 MET A N 1
ATOM 2232 C CA . MET A 1 281 ? 6.343 -14.827 8.690 1.00 94.31 281 MET A CA 1
ATOM 2233 C C . MET A 1 281 ? 7.539 -13.870 8.710 1.00 94.31 281 MET A C 1
ATOM 2235 O O . MET A 1 281 ? 8.603 -14.204 8.197 1.00 94.31 281 MET A O 1
ATOM 2239 N N . ILE A 1 282 ? 7.371 -12.677 9.285 1.00 95.06 282 ILE A N 1
ATOM 2240 C CA . ILE A 1 282 ? 8.452 -11.696 9.397 1.00 95.06 282 ILE A CA 1
ATOM 2241 C C . ILE A 1 282 ? 9.544 -12.203 10.337 1.00 95.06 282 ILE A C 1
ATOM 2243 O O . ILE A 1 282 ? 10.715 -12.047 10.013 1.00 95.06 282 ILE A O 1
ATOM 2247 N N . THR A 1 283 ? 9.189 -12.822 11.463 1.00 93.25 283 THR A N 1
ATOM 2248 C CA . THR A 1 283 ? 10.155 -13.405 12.403 1.00 93.25 283 THR A CA 1
ATOM 2249 C C . THR A 1 283 ? 11.036 -14.440 11.705 1.00 93.25 283 THR A C 1
ATOM 2251 O O . THR A 1 283 ? 12.255 -14.299 11.739 1.00 93.25 283 THR A O 1
ATOM 2254 N N . GLU A 1 284 ? 10.440 -15.381 10.971 1.00 93.25 284 GLU A N 1
ATOM 2255 C CA . GLU A 1 284 ? 11.176 -16.393 10.192 1.00 93.25 284 GLU A CA 1
ATOM 2256 C C . GLU A 1 284 ? 12.112 -15.761 9.145 1.00 93.25 284 GLU A C 1
ATOM 2258 O O . GLU A 1 284 ? 13.266 -16.161 8.981 1.00 93.25 284 GLU A O 1
ATOM 2263 N N . VAL A 1 285 ? 11.641 -14.727 8.438 1.00 92.81 285 VAL A N 1
ATOM 2264 C CA . VAL A 1 285 ? 12.465 -14.009 7.451 1.00 92.81 285 VAL A CA 1
ATOM 2265 C C . VAL A 1 285 ? 13.610 -13.255 8.129 1.00 92.81 285 VAL A C 1
ATOM 2267 O O . VAL A 1 285 ? 14.730 -13.270 7.624 1.00 92.81 285 VAL A O 1
ATOM 2270 N N . ASN A 1 286 ? 13.346 -12.610 9.263 1.00 93.69 286 ASN A N 1
ATOM 2271 C CA . ASN A 1 286 ? 14.334 -11.847 10.017 1.00 93.69 286 ASN A CA 1
ATOM 2272 C C . ASN A 1 286 ? 15.448 -12.738 10.577 1.00 93.69 286 ASN A C 1
ATOM 2274 O O . ASN A 1 286 ? 16.593 -12.297 10.620 1.00 93.69 286 ASN A O 1
ATOM 2278 N N . GLU A 1 287 ? 15.142 -13.978 10.970 1.00 93.31 287 GLU A N 1
ATOM 2279 C CA . GLU A 1 287 ? 16.148 -14.957 11.410 1.00 93.31 287 GLU A CA 1
ATOM 2280 C C . GLU A 1 287 ? 17.149 -15.311 10.305 1.00 93.31 287 GLU A C 1
ATOM 2282 O O . GLU A 1 287 ? 18.309 -15.602 10.587 1.00 93.31 287 GLU A O 1
ATOM 2287 N N . SER A 1 288 ? 16.709 -15.249 9.046 1.00 90.19 288 SER A N 1
ATOM 2288 C CA . SER A 1 288 ? 17.543 -15.508 7.866 1.00 90.19 288 SER A CA 1
ATOM 2289 C C . SER A 1 288 ? 18.072 -14.232 7.200 1.00 90.19 288 SER A C 1
ATOM 2291 O O . SER A 1 288 ? 18.685 -14.307 6.133 1.00 90.19 288 SER A O 1
ATOM 2293 N N . TRP A 1 289 ? 17.792 -13.052 7.760 1.00 90.81 289 TRP A N 1
ATOM 2294 C CA . TRP A 1 289 ? 18.155 -11.784 7.138 1.00 90.81 289 TRP A CA 1
ATOM 2295 C C . TRP A 1 289 ? 19.627 -11.451 7.381 1.00 90.81 289 TRP A C 1
ATOM 2297 O O . TRP A 1 289 ? 20.107 -11.451 8.513 1.00 90.81 289 TRP A O 1
ATOM 2307 N N . GLU A 1 290 ? 20.320 -11.071 6.311 1.00 85.94 290 GLU A N 1
ATOM 2308 C CA . GLU A 1 290 ? 21.685 -10.555 6.359 1.00 85.94 290 GLU A CA 1
ATOM 2309 C C . GLU A 1 290 ? 21.772 -9.263 5.542 1.00 85.94 290 GLU A C 1
ATOM 2311 O O . GLU A 1 290 ? 21.163 -9.138 4.473 1.00 85.94 290 GLU A O 1
ATOM 2316 N N . GLU A 1 291 ? 22.544 -8.290 6.034 1.00 83.19 291 GLU A N 1
ATOM 2317 C CA . GLU A 1 291 ? 22.811 -7.076 5.268 1.00 83.19 291 GLU A CA 1
ATOM 2318 C C . GLU A 1 291 ? 23.547 -7.445 3.977 1.00 83.19 291 GLU A C 1
ATOM 2320 O O . GLU A 1 291 ? 24.500 -8.230 3.974 1.00 83.19 291 GLU A O 1
ATOM 2325 N N . ASN A 1 292 ? 23.113 -6.864 2.857 1.00 72.75 292 ASN A N 1
ATOM 2326 C CA . ASN A 1 292 ? 23.762 -7.114 1.582 1.00 72.75 292 ASN A CA 1
ATOM 2327 C C . ASN A 1 292 ? 25.223 -6.633 1.627 1.00 72.75 292 ASN A C 1
ATOM 2329 O O . ASN A 1 292 ? 25.489 -5.434 1.630 1.00 72.75 292 ASN A O 1
ATOM 2333 N N . SER A 1 293 ? 26.161 -7.578 1.590 1.00 68.25 293 SER A N 1
ATOM 2334 C CA . SER A 1 293 ? 27.607 -7.327 1.598 1.00 68.25 293 SER A CA 1
ATOM 2335 C C . SER A 1 293 ? 28.197 -7.055 0.207 1.00 68.25 293 SER A C 1
ATOM 2337 O O . SER A 1 293 ? 29.413 -6.893 0.061 1.00 68.25 293 SER A O 1
ATOM 2339 N N . LEU A 1 294 ? 27.367 -7.012 -0.844 1.00 71.94 294 LEU A N 1
ATOM 2340 C CA . LEU A 1 294 ? 27.818 -6.704 -2.199 1.00 71.94 294 LEU A CA 1
ATOM 2341 C C . LEU A 1 294 ? 28.165 -5.220 -2.335 1.00 71.94 294 LEU A C 1
ATOM 2343 O O . LEU A 1 294 ? 27.329 -4.381 -2.671 1.00 71.94 294 LEU A O 1
ATOM 2347 N N . GLU A 1 295 ? 29.445 -4.919 -2.160 1.00 67.31 295 GLU A N 1
ATOM 2348 C CA . GLU A 1 295 ? 29.997 -3.612 -2.488 1.00 67.31 295 GLU A CA 1
ATOM 2349 C C . GLU A 1 295 ? 30.074 -3.415 -4.014 1.00 67.31 295 GLU A C 1
ATOM 2351 O O . GLU A 1 295 ? 30.621 -4.268 -4.731 1.00 67.31 295 GLU A O 1
ATOM 2356 N N . PRO A 1 296 ? 29.569 -2.287 -4.552 1.00 67.00 296 PRO A N 1
ATOM 2357 C CA . PRO A 1 296 ? 29.722 -1.960 -5.961 1.00 67.00 296 PRO A CA 1
ATOM 2358 C C . PRO A 1 296 ? 31.200 -1.941 -6.361 1.00 67.00 296 PRO A C 1
ATOM 2360 O O . PRO A 1 296 ? 31.989 -1.114 -5.898 1.00 67.00 296 PRO A O 1
ATOM 2363 N N . ARG A 1 297 ? 31.589 -2.832 -7.276 1.00 68.62 297 ARG A N 1
ATOM 2364 C CA . ARG A 1 297 ? 32.935 -2.810 -7.855 1.00 68.62 297 ARG A CA 1
ATOM 2365 C C . ARG A 1 297 ? 33.123 -1.570 -8.720 1.00 68.62 297 ARG A C 1
ATOM 2367 O O . ARG A 1 297 ? 32.200 -1.100 -9.387 1.00 68.62 297 ARG A O 1
ATOM 2374 N N . GLN A 1 298 ? 34.347 -1.049 -8.744 1.00 69.06 298 GLN A N 1
ATOM 2375 C CA . GLN A 1 298 ? 34.666 0.083 -9.606 1.00 69.06 298 GLN A CA 1
ATOM 2376 C C . GLN A 1 298 ? 34.537 -0.332 -11.077 1.00 69.06 298 GLN A C 1
ATOM 2378 O O . GLN A 1 298 ? 35.151 -1.308 -11.506 1.00 69.06 298 GLN A O 1
ATOM 2383 N N . THR A 1 299 ? 33.775 0.434 -11.861 1.00 69.69 299 THR A N 1
ATOM 2384 C CA . THR A 1 299 ? 33.434 0.082 -13.251 1.00 69.69 299 THR A CA 1
ATOM 2385 C C . THR A 1 299 ? 34.663 -0.107 -14.144 1.00 69.69 299 THR A C 1
ATOM 2387 O O . THR A 1 299 ? 34.640 -0.937 -15.046 1.00 69.69 299 THR A O 1
ATOM 2390 N N . HIS A 1 300 ? 35.781 0.569 -13.863 1.00 71.12 300 HIS A N 1
ATOM 2391 C CA . HIS A 1 300 ? 37.034 0.415 -14.616 1.00 71.12 300 HIS A CA 1
ATOM 2392 C C . HIS A 1 300 ? 37.589 -1.016 -14.631 1.00 71.12 300 HIS A C 1
ATOM 2394 O O . HIS A 1 300 ? 38.311 -1.380 -15.555 1.00 71.12 300 HIS A O 1
ATOM 2400 N N . GLN A 1 301 ? 37.258 -1.844 -13.632 1.00 75.06 301 GLN A N 1
ATOM 2401 C CA . GLN A 1 301 ? 37.674 -3.250 -13.603 1.00 75.06 301 GLN A CA 1
ATOM 2402 C C . GLN A 1 301 ? 37.133 -4.028 -14.807 1.00 75.06 301 GLN A C 1
ATOM 2404 O O . GLN A 1 301 ? 37.719 -5.029 -15.210 1.00 75.06 301 GLN A O 1
ATOM 2409 N N . PHE A 1 302 ? 36.057 -3.526 -15.409 1.00 79.12 302 PHE A N 1
ATOM 2410 C CA . PHE A 1 302 ? 35.420 -4.102 -16.577 1.00 79.12 302 PHE A CA 1
ATOM 2411 C C . PHE A 1 302 ? 35.785 -3.372 -17.880 1.00 79.12 302 PHE A C 1
ATOM 2413 O O . PHE A 1 302 ? 35.257 -3.723 -18.926 1.00 79.12 302 PHE A O 1
ATOM 2420 N N . GLU A 1 303 ? 36.710 -2.399 -17.880 1.00 77.94 303 GLU A N 1
ATOM 2421 C CA . GLU A 1 303 ? 37.135 -1.676 -19.102 1.00 77.94 303 GLU A CA 1
ATOM 2422 C C . GLU A 1 303 ? 37.565 -2.640 -20.222 1.00 77.94 303 GLU A C 1
ATOM 2424 O O . GLU A 1 303 ? 37.305 -2.403 -21.398 1.00 77.94 303 GLU A O 1
ATOM 2429 N N . LYS A 1 304 ? 38.166 -3.767 -19.832 1.00 82.44 304 LYS A N 1
ATOM 2430 C CA . LYS A 1 304 ? 38.703 -4.807 -20.714 1.00 82.44 304 LYS A CA 1
ATOM 2431 C C . LYS A 1 304 ? 37.680 -5.845 -21.196 1.00 82.44 304 LYS A C 1
ATOM 2433 O O . LYS A 1 304 ? 38.093 -6.835 -21.793 1.00 82.44 304 LYS A O 1
ATOM 2438 N N . LEU A 1 305 ? 36.383 -5.643 -20.943 1.00 86.50 305 LEU A N 1
ATOM 2439 C CA . LEU A 1 305 ? 35.333 -6.613 -21.281 1.00 86.50 305 LEU A CA 1
ATOM 2440 C C . LEU A 1 305 ? 35.327 -6.988 -22.773 1.00 86.50 305 LEU A C 1
ATOM 2442 O O . LEU A 1 305 ? 35.155 -8.151 -23.098 1.00 86.50 305 LEU A O 1
ATOM 2446 N N . PHE A 1 306 ? 35.587 -6.028 -23.663 1.00 88.31 306 PHE A N 1
ATOM 2447 C CA . PHE A 1 306 ? 35.627 -6.236 -25.118 1.00 88.31 306 PHE A CA 1
ATOM 2448 C C . PHE A 1 306 ? 37.061 -6.298 -25.675 1.00 88.31 306 PHE A C 1
ATOM 2450 O O . PHE A 1 306 ? 37.336 -5.851 -26.791 1.00 88.31 306 PHE A O 1
ATOM 2457 N N . ASN A 1 307 ? 38.017 -6.803 -24.890 1.00 82.50 307 ASN A N 1
ATOM 2458 C CA . ASN A 1 307 ? 39.393 -6.956 -25.360 1.00 82.50 307 ASN A CA 1
ATOM 2459 C C . ASN A 1 307 ? 39.453 -7.852 -26.607 1.00 82.50 307 ASN A C 1
ATOM 2461 O O . ASN A 1 307 ? 39.026 -9.000 -26.568 1.00 82.50 307 ASN A O 1
ATOM 2465 N N . GLY A 1 308 ? 40.053 -7.344 -27.686 1.00 82.00 308 GLY A N 1
ATOM 2466 C CA . GLY A 1 308 ? 40.205 -8.076 -28.949 1.00 82.00 308 GLY A CA 1
ATOM 2467 C C . GLY A 1 308 ? 39.192 -7.699 -30.030 1.00 82.00 308 GLY A C 1
ATOM 2468 O O . GLY A 1 308 ? 39.336 -8.155 -31.158 1.00 82.00 308 GLY A O 1
ATOM 2469 N N . VAL A 1 309 ? 38.218 -6.834 -29.728 1.00 88.94 309 VAL A N 1
ATOM 2470 C CA . VAL A 1 309 ? 37.350 -6.229 -30.748 1.00 88.94 309 VAL A CA 1
ATOM 2471 C C . VAL A 1 309 ? 38.059 -5.020 -31.362 1.00 88.94 309 VAL A C 1
ATOM 2473 O O . VAL A 1 309 ? 38.485 -4.113 -30.646 1.00 88.94 309 VAL A O 1
ATOM 2476 N N . GLU A 1 310 ? 38.197 -4.997 -32.688 1.00 90.31 310 GLU A N 1
ATOM 2477 C CA . GLU A 1 310 ? 38.774 -3.855 -33.403 1.00 90.31 310 GLU A CA 1
ATOM 2478 C C . GLU A 1 310 ? 37.775 -2.692 -33.464 1.00 90.31 310 GLU A C 1
ATOM 2480 O O . GLU A 1 310 ? 36.644 -2.854 -33.920 1.00 90.31 310 GLU A O 1
ATOM 2485 N N . ILE A 1 311 ? 38.195 -1.509 -33.005 1.00 91.50 311 ILE A N 1
ATOM 2486 C CA . ILE A 1 311 ? 37.366 -0.297 -32.939 1.00 91.50 311 ILE A CA 1
ATOM 2487 C C . ILE A 1 311 ? 38.067 0.829 -33.704 1.00 91.50 311 ILE A C 1
ATOM 2489 O O . ILE A 1 311 ? 39.248 1.111 -33.475 1.00 91.50 311 ILE A O 1
ATOM 2493 N N . THR A 1 312 ? 37.338 1.505 -34.590 1.00 92.56 312 THR A N 1
ATOM 2494 C CA . THR A 1 312 ? 37.842 2.639 -35.380 1.00 92.56 312 THR A CA 1
ATOM 2495 C C . THR A 1 312 ? 37.654 3.979 -34.655 1.00 92.56 312 THR A C 1
ATOM 2497 O O . THR A 1 312 ? 36.965 4.080 -33.637 1.00 92.56 312 THR A O 1
ATOM 2500 N N . LYS A 1 313 ? 38.258 5.061 -35.168 1.00 91.62 313 LYS A N 1
ATOM 2501 C CA . LYS A 1 313 ? 38.047 6.409 -34.600 1.00 91.62 313 LYS A CA 1
ATOM 2502 C C . LYS A 1 313 ? 36.612 6.891 -34.821 1.00 91.62 313 LYS A C 1
ATOM 2504 O O . LYS A 1 313 ? 36.066 7.599 -33.975 1.00 91.62 313 LYS A O 1
ATOM 2509 N N . GLU A 1 314 ? 36.014 6.501 -35.938 1.00 93.25 314 GLU A N 1
ATOM 2510 C CA . GLU A 1 314 ? 34.634 6.784 -36.305 1.00 93.25 314 GLU A CA 1
ATOM 2511 C C . GLU A 1 314 ? 33.657 6.126 -35.318 1.00 93.25 314 GLU A C 1
ATOM 2513 O O . GLU A 1 314 ? 32.752 6.806 -34.830 1.00 93.25 314 GLU A O 1
ATOM 2518 N N . ASP A 1 315 ? 33.898 4.867 -34.931 1.00 93.06 315 ASP A N 1
ATOM 2519 C CA . ASP A 1 315 ? 33.082 4.156 -33.933 1.00 93.06 315 ASP A CA 1
ATOM 2520 C C . ASP A 1 315 ? 33.105 4.860 -32.564 1.00 93.06 315 ASP A C 1
ATOM 2522 O O . ASP A 1 315 ? 32.086 4.940 -31.878 1.00 93.06 315 ASP A O 1
ATOM 2526 N N . ILE A 1 316 ? 34.257 5.413 -32.162 1.00 92.62 316 ILE A N 1
ATOM 2527 C CA . ILE A 1 316 ? 34.387 6.179 -30.911 1.00 92.62 316 ILE A CA 1
ATOM 2528 C C . ILE A 1 316 ? 33.603 7.486 -30.973 1.00 92.62 316 ILE A C 1
ATOM 2530 O O . ILE A 1 316 ? 32.930 7.841 -30.003 1.00 92.62 316 ILE A O 1
ATOM 2534 N N . LYS A 1 317 ? 33.676 8.204 -32.098 1.00 93.94 317 LYS A N 1
ATOM 2535 C CA . LYS A 1 317 ? 32.927 9.452 -32.281 1.00 93.94 317 LYS A CA 1
ATOM 2536 C C . LYS A 1 317 ? 31.420 9.194 -32.219 1.00 93.94 317 LYS A C 1
ATOM 2538 O O . LYS A 1 317 ? 30.709 9.926 -31.534 1.00 93.94 317 LYS A O 1
ATOM 2543 N N . TRP A 1 318 ? 30.964 8.128 -32.874 1.00 95.56 318 TRP A N 1
ATOM 2544 C CA . TRP A 1 318 ? 29.583 7.661 -32.787 1.00 95.56 318 TRP A CA 1
ATOM 2545 C C . TRP A 1 318 ? 29.188 7.348 -31.336 1.00 95.56 318 TRP A C 1
ATOM 2547 O O . TRP A 1 318 ? 28.197 7.874 -30.833 1.00 95.56 318 TRP A O 1
ATOM 2557 N N . ALA A 1 319 ? 30.006 6.578 -30.616 1.00 94.19 319 ALA A N 1
ATOM 2558 C CA . ALA A 1 319 ? 29.728 6.198 -29.232 1.00 94.19 319 ALA A CA 1
ATOM 2559 C C . ALA A 1 319 ? 29.635 7.407 -28.283 1.00 94.19 319 ALA A C 1
ATOM 2561 O O . ALA A 1 319 ? 28.808 7.427 -27.367 1.00 94.19 319 ALA A O 1
ATOM 2562 N N . GLU A 1 320 ? 30.462 8.436 -28.487 1.00 92.44 320 GLU A N 1
ATOM 2563 C CA . GLU A 1 320 ? 30.385 9.687 -27.728 1.00 92.44 320 GLU A CA 1
ATOM 2564 C C . GLU A 1 320 ? 29.076 10.441 -27.986 1.00 92.44 320 GLU A C 1
ATOM 2566 O O . GLU A 1 320 ? 28.455 10.917 -27.030 1.00 92.44 320 GLU A O 1
ATOM 2571 N N . GLU A 1 321 ? 28.635 10.516 -29.241 1.00 95.06 321 GLU A N 1
ATOM 2572 C CA . GLU A 1 321 ? 27.371 11.149 -29.627 1.00 95.06 321 GLU A CA 1
ATOM 2573 C C . GLU A 1 321 ? 26.168 10.424 -29.011 1.00 95.06 321 GLU A C 1
ATOM 2575 O O . GLU A 1 321 ? 25.377 11.050 -28.295 1.00 95.06 321 GLU A O 1
ATOM 2580 N N . ILE A 1 322 ? 26.103 9.099 -29.170 1.00 95.94 322 ILE A N 1
ATOM 2581 C CA . ILE A 1 322 ? 25.041 8.259 -28.601 1.00 95.94 322 ILE A CA 1
ATOM 2582 C C . ILE A 1 322 ? 24.993 8.380 -27.078 1.00 95.94 322 ILE A C 1
ATOM 2584 O O . ILE A 1 322 ? 23.928 8.629 -26.508 1.00 95.94 322 ILE A O 1
ATOM 2588 N N . ARG A 1 323 ? 26.143 8.285 -26.395 1.00 92.94 323 ARG A N 1
ATOM 2589 C CA . ARG A 1 323 ? 26.207 8.452 -24.935 1.00 92.94 323 ARG A CA 1
ATOM 2590 C C . ARG A 1 323 ? 25.684 9.823 -24.510 1.00 92.94 323 ARG A C 1
ATOM 2592 O O . ARG A 1 323 ? 24.952 9.924 -23.525 1.00 92.94 323 ARG A O 1
ATOM 2599 N N . ASN A 1 324 ? 26.090 10.889 -25.199 1.00 91.56 324 ASN A N 1
ATOM 2600 C CA . ASN A 1 324 ? 25.700 12.250 -24.837 1.00 91.56 324 ASN A CA 1
ATOM 2601 C C . ASN A 1 324 ? 24.192 12.469 -25.036 1.00 91.56 324 ASN A C 1
ATOM 2603 O O . ASN A 1 324 ? 23.544 13.061 -24.168 1.00 91.56 324 ASN A O 1
ATOM 2607 N N . GLN A 1 325 ? 23.626 11.952 -26.129 1.00 94.25 325 GLN A N 1
ATOM 2608 C CA . GLN A 1 325 ? 22.191 12.025 -26.394 1.00 94.25 325 GLN A CA 1
ATOM 2609 C C . GLN A 1 325 ? 21.383 11.198 -25.388 1.00 94.25 325 GLN A C 1
ATOM 2611 O O . GLN A 1 325 ? 20.453 11.738 -24.783 1.00 94.25 325 GLN A O 1
ATOM 2616 N N . TYR A 1 326 ? 21.791 9.951 -25.123 1.00 95.00 326 TYR A N 1
ATOM 2617 C CA . TYR A 1 326 ? 21.193 9.111 -24.083 1.00 95.00 326 TYR A CA 1
ATOM 2618 C C . TYR A 1 326 ? 21.198 9.825 -22.728 1.00 95.00 326 TYR A C 1
ATOM 2620 O O . TYR A 1 326 ? 20.158 9.977 -22.093 1.00 95.00 326 TYR A O 1
ATOM 2628 N N . ASN A 1 327 ? 22.356 10.336 -22.297 1.00 90.12 327 ASN A N 1
ATOM 2629 C CA . ASN A 1 327 ? 22.486 11.015 -21.009 1.00 90.12 327 ASN A CA 1
ATOM 2630 C C . ASN A 1 327 ? 21.607 12.266 -20.922 1.00 90.12 327 ASN A C 1
ATOM 2632 O O . ASN A 1 327 ? 21.061 12.540 -19.853 1.00 90.12 327 ASN A O 1
ATOM 2636 N N . LYS A 1 328 ? 21.450 13.018 -22.019 1.00 89.75 328 LYS A N 1
ATOM 2637 C CA . LYS A 1 328 ? 20.571 14.193 -22.074 1.00 89.75 328 LYS A CA 1
ATOM 2638 C C . LYS A 1 328 ? 19.105 13.802 -21.870 1.00 89.75 328 LYS A C 1
ATOM 2640 O O . LYS A 1 328 ? 18.443 14.407 -21.028 1.00 89.75 328 LYS A O 1
ATOM 2645 N N . LEU A 1 329 ? 18.619 12.798 -22.605 1.00 92.44 329 LEU A N 1
ATOM 2646 C CA . LEU A 1 329 ? 17.242 12.301 -22.493 1.00 92.44 329 LEU A CA 1
ATOM 2647 C C . LEU A 1 329 ? 16.985 11.687 -21.113 1.00 92.44 329 LEU A C 1
ATOM 2649 O O . LEU A 1 329 ? 16.018 12.038 -20.441 1.00 92.44 329 LEU A O 1
ATOM 2653 N N . ASN A 1 330 ? 17.902 10.842 -20.646 1.00 91.06 330 ASN A N 1
ATOM 2654 C CA . ASN A 1 330 ? 17.775 10.150 -19.372 1.00 91.06 330 ASN A CA 1
ATOM 2655 C C . ASN A 1 330 ? 17.807 11.133 -18.190 1.00 91.06 330 ASN A C 1
ATOM 2657 O O . ASN A 1 330 ? 16.962 11.069 -17.303 1.00 91.06 330 ASN A O 1
ATOM 2661 N N . SER A 1 331 ? 18.716 12.116 -18.208 1.00 85.75 331 SER A N 1
ATOM 2662 C CA . SER A 1 331 ? 18.758 13.165 -17.176 1.00 85.75 331 SER A CA 1
ATOM 2663 C C . SER A 1 331 ? 17.495 14.025 -17.177 1.00 85.75 331 SER A C 1
ATOM 2665 O O . SER A 1 331 ? 17.047 14.452 -16.117 1.00 85.75 331 SER A O 1
ATOM 2667 N N . TYR A 1 332 ? 16.909 14.284 -18.350 1.00 84.50 332 TYR A N 1
ATOM 2668 C CA . TYR A 1 332 ? 15.630 14.983 -18.455 1.00 84.50 332 TYR A CA 1
ATOM 2669 C C . TYR A 1 332 ? 14.484 14.168 -17.837 1.00 84.50 332 TYR A C 1
ATOM 2671 O O . TYR A 1 332 ? 13.724 14.706 -17.034 1.00 84.50 332 TYR A O 1
ATOM 2679 N N . ALA A 1 333 ? 14.399 12.872 -18.152 1.00 88.31 333 ALA A N 1
ATOM 2680 C CA . ALA A 1 333 ? 13.378 11.974 -17.618 1.00 88.31 333 ALA A CA 1
ATOM 2681 C C . ALA A 1 333 ? 13.485 11.808 -16.092 1.00 88.31 333 ALA A C 1
ATOM 2683 O O . ALA A 1 333 ? 12.482 11.934 -15.389 1.00 88.31 333 ALA A O 1
ATOM 2684 N N . PHE A 1 334 ? 14.699 11.605 -15.564 1.00 85.25 334 PHE A N 1
ATOM 2685 C CA . PHE A 1 334 ? 14.935 11.556 -14.118 1.00 85.25 334 PHE A CA 1
ATOM 2686 C C . PHE A 1 334 ? 14.602 12.879 -13.438 1.00 85.25 334 PHE A C 1
ATOM 2688 O O . PHE A 1 334 ? 13.934 12.864 -12.413 1.00 85.25 334 PHE A O 1
ATOM 2695 N N . ARG A 1 335 ? 14.957 14.020 -14.040 1.00 83.06 335 ARG A N 1
ATOM 2696 C CA . ARG A 1 335 ? 14.576 15.323 -13.492 1.00 83.06 335 ARG A CA 1
ATOM 2697 C C . ARG A 1 335 ? 13.057 15.475 -13.390 1.00 83.06 335 ARG A C 1
ATOM 2699 O O . ARG A 1 335 ? 12.575 15.902 -12.353 1.00 83.06 335 ARG A O 1
ATOM 2706 N N . LEU A 1 336 ? 12.300 15.088 -14.420 1.00 82.81 336 LEU A N 1
ATOM 2707 C CA . LEU A 1 336 ? 10.834 15.106 -14.352 1.00 82.81 336 LEU A CA 1
ATOM 2708 C C . LEU A 1 336 ? 10.286 14.148 -13.288 1.00 82.81 336 LEU A C 1
ATOM 2710 O O . LEU A 1 336 ? 9.309 14.473 -12.619 1.00 82.81 336 LEU A O 1
ATOM 2714 N N . LYS A 1 337 ? 10.893 12.967 -13.132 1.00 84.81 337 LYS A N 1
ATOM 2715 C CA . LYS A 1 337 ? 10.510 11.998 -12.098 1.00 84.81 337 LYS A CA 1
ATOM 2716 C C . LYS A 1 337 ? 10.739 12.558 -10.695 1.00 84.81 337 LYS A C 1
ATOM 2718 O O . LYS A 1 337 ? 9.853 12.428 -9.856 1.00 84.81 337 LYS A O 1
ATOM 2723 N N . ASP A 1 338 ? 11.894 13.174 -10.471 1.00 81.06 338 ASP A N 1
ATOM 2724 C CA . ASP A 1 338 ? 12.244 13.811 -9.205 1.00 81.06 338 ASP A CA 1
ATOM 2725 C C . ASP A 1 338 ? 11.305 14.997 -8.941 1.00 81.06 338 ASP A C 1
ATOM 2727 O O . ASP A 1 338 ? 10.719 15.073 -7.870 1.00 81.06 338 ASP A O 1
ATOM 2731 N N . GLU A 1 339 ? 11.047 15.853 -9.940 1.00 77.62 339 GLU A N 1
ATOM 2732 C CA . GLU A 1 339 ? 10.083 16.962 -9.837 1.00 77.62 339 GLU A CA 1
ATOM 2733 C C . GLU A 1 339 ? 8.662 16.470 -9.492 1.00 77.62 339 GLU A C 1
ATOM 2735 O O . GLU A 1 339 ? 8.002 17.049 -8.630 1.00 77.62 339 GLU A O 1
ATOM 2740 N N . TYR A 1 340 ? 8.191 15.390 -10.127 1.00 80.94 340 TYR A N 1
ATOM 2741 C CA . TYR A 1 340 ? 6.892 14.779 -9.818 1.00 80.94 340 TYR A CA 1
ATOM 2742 C C . TYR A 1 340 ? 6.836 14.201 -8.397 1.00 80.94 340 TYR A C 1
ATOM 2744 O O . TYR A 1 340 ? 5.818 14.344 -7.720 1.00 80.94 340 TYR A O 1
ATOM 2752 N N . GLY A 1 341 ? 7.908 13.531 -7.964 1.00 76.75 341 GLY A N 1
ATOM 2753 C CA . GLY A 1 341 ? 7.990 12.903 -6.647 1.00 76.75 341 GLY A CA 1
ATOM 2754 C C . GLY A 1 341 ? 8.131 13.911 -5.509 1.00 76.75 341 GLY A C 1
ATOM 2755 O O . GLY A 1 341 ? 7.520 13.723 -4.462 1.00 76.75 341 GLY A O 1
ATOM 2756 N N . GLU A 1 342 ? 8.907 14.976 -5.720 1.00 73.75 342 GLU A N 1
ATOM 2757 C CA . GLU A 1 342 ? 9.132 16.014 -4.716 1.00 73.75 342 GLU A CA 1
ATOM 2758 C C . GLU A 1 342 ? 7.917 16.929 -4.577 1.00 73.75 342 GLU A C 1
ATOM 2760 O O . GLU A 1 342 ? 7.510 17.182 -3.455 1.00 73.75 342 GLU A O 1
ATOM 2765 N N . ALA A 1 343 ? 7.294 17.386 -5.670 1.00 74.62 343 ALA A N 1
ATOM 2766 C CA . ALA A 1 343 ? 6.234 18.395 -5.606 1.00 74.62 343 ALA A CA 1
ATOM 2767 C C . ALA A 1 343 ? 5.042 18.101 -6.534 1.00 74.62 343 ALA A C 1
ATOM 2769 O O . ALA A 1 343 ? 4.842 18.791 -7.543 1.00 74.62 343 ALA A O 1
ATOM 2770 N N . PRO A 1 344 ? 4.189 17.119 -6.194 1.00 69.31 344 PRO A N 1
ATOM 2771 C CA . PRO A 1 344 ? 3.005 16.825 -6.986 1.00 69.31 344 PRO A CA 1
ATOM 2772 C C . PRO A 1 344 ? 1.980 17.967 -6.876 1.00 69.31 344 PRO A C 1
ATOM 2774 O O . PRO A 1 344 ? 1.406 18.215 -5.816 1.00 69.31 344 PRO A O 1
ATOM 2777 N N . GLY A 1 345 ? 1.712 18.657 -7.986 1.00 78.75 345 GLY A N 1
ATOM 2778 C CA . GLY A 1 345 ? 0.645 19.660 -8.074 1.00 78.75 345 GLY A CA 1
ATOM 2779 C C . GLY A 1 345 ? 1.024 20.925 -8.847 1.00 78.75 345 GLY A C 1
ATOM 2780 O O . GLY A 1 345 ? 2.138 21.031 -9.358 1.00 78.75 345 GLY A O 1
ATOM 2781 N N . PRO A 1 346 ? 0.097 21.891 -8.969 1.00 86.44 346 PRO A N 1
ATOM 2782 C CA . PRO A 1 346 ? 0.369 23.164 -9.623 1.00 86.44 346 PRO A CA 1
ATOM 2783 C C . PRO A 1 346 ? 1.548 23.893 -8.973 1.00 86.44 346 PRO A C 1
ATOM 2785 O O . PRO A 1 346 ? 1.745 23.843 -7.755 1.00 86.44 346 PRO A O 1
ATOM 2788 N N . ARG A 1 347 ? 2.300 24.623 -9.787 1.00 89.12 347 ARG A N 1
ATOM 2789 C CA . ARG A 1 347 ? 3.410 25.468 -9.342 1.00 89.12 347 ARG A CA 1
ATOM 2790 C C . ARG A 1 347 ? 3.116 26.918 -9.678 1.00 89.12 347 ARG A C 1
ATOM 2792 O O . ARG A 1 347 ? 2.512 27.213 -10.712 1.00 89.12 347 ARG A O 1
ATOM 2799 N N . LEU A 1 348 ? 3.575 27.818 -8.821 1.00 91.25 348 LEU A N 1
ATOM 2800 C CA . LEU A 1 348 ? 3.568 29.242 -9.123 1.00 91.25 348 LEU A CA 1
ATOM 2801 C C . LEU A 1 348 ? 4.956 29.637 -9.604 1.00 91.25 348 LEU A C 1
ATOM 2803 O O . LEU A 1 348 ? 5.960 29.287 -8.989 1.00 91.25 348 LEU A O 1
ATOM 2807 N N . THR A 1 349 ? 5.024 30.393 -10.687 1.00 91.31 349 THR A N 1
ATOM 2808 C CA . THR A 1 349 ? 6.246 31.077 -11.096 1.00 91.31 349 THR A CA 1
ATOM 2809 C C . THR A 1 349 ? 6.032 32.566 -10.923 1.00 91.31 349 THR A C 1
ATOM 2811 O O . THR A 1 349 ? 5.214 33.170 -11.622 1.00 91.31 349 THR A O 1
ATOM 2814 N N . LEU A 1 350 ? 6.770 33.138 -9.976 1.00 90.75 350 LEU A N 1
ATOM 2815 C CA . LEU A 1 350 ? 6.899 34.573 -9.803 1.00 90.75 350 LEU A CA 1
ATOM 2816 C C . LEU A 1 350 ? 7.943 35.084 -10.795 1.00 90.75 350 LEU A C 1
ATOM 2818 O O . LEU A 1 350 ? 9.086 34.625 -10.780 1.00 90.75 350 LEU A O 1
ATOM 2822 N N . ASN A 1 351 ? 7.552 36.040 -11.629 1.00 90.19 351 ASN A N 1
ATOM 2823 C CA . ASN A 1 351 ? 8.436 36.735 -12.554 1.00 90.19 351 ASN A CA 1
ATOM 2824 C C . ASN A 1 351 ? 8.634 38.162 -12.038 1.00 90.19 351 ASN A C 1
ATOM 2826 O O . ASN A 1 351 ? 7.673 38.933 -11.946 1.00 90.19 351 ASN A O 1
ATOM 2830 N N . THR A 1 352 ? 9.865 38.515 -11.678 1.00 86.06 352 THR A N 1
ATOM 2831 C CA . THR A 1 352 ? 10.178 39.881 -11.247 1.00 86.06 352 THR A CA 1
ATOM 2832 C C . THR A 1 352 ? 10.260 40.818 -12.448 1.00 86.06 352 THR A C 1
ATOM 2834 O O . THR A 1 352 ? 10.457 40.391 -13.589 1.00 86.06 352 THR A O 1
ATOM 2837 N N . LYS A 1 353 ? 10.143 42.126 -12.197 1.00 80.19 353 LYS A N 1
ATOM 2838 C CA . LYS A 1 353 ? 10.290 43.157 -13.242 1.00 80.19 353 LYS A CA 1
ATOM 2839 C C . LYS A 1 353 ? 11.681 43.155 -13.892 1.00 80.19 353 LYS A C 1
ATOM 2841 O O . LYS A 1 353 ? 11.822 43.604 -15.022 1.00 80.19 353 LYS A O 1
ATOM 2846 N N . GLU A 1 354 ? 12.678 42.619 -13.194 1.00 78.62 354 GLU A N 1
ATOM 2847 C CA . GLU A 1 354 ? 14.072 42.495 -13.638 1.00 78.62 354 GLU A CA 1
ATOM 2848 C C . GLU A 1 354 ? 14.323 41.207 -14.453 1.00 78.62 354 GLU A C 1
ATOM 2850 O O . GLU A 1 354 ? 15.440 40.960 -14.900 1.00 78.62 354 GLU A O 1
ATOM 2855 N N . GLY A 1 355 ? 13.282 40.396 -14.694 1.00 79.50 355 GLY A N 1
ATOM 2856 C CA . GLY A 1 355 ? 13.339 39.189 -15.528 1.00 79.50 355 GLY A CA 1
ATOM 2857 C C . GLY A 1 355 ? 13.745 37.914 -14.784 1.00 79.50 355 GLY A C 1
ATOM 2858 O O . GLY A 1 355 ? 13.845 36.846 -15.394 1.00 79.50 355 GLY A O 1
ATOM 2859 N N . GLU A 1 356 ? 13.953 37.996 -13.472 1.00 85.81 356 GLU A N 1
ATOM 2860 C CA . GLU A 1 356 ? 14.294 36.846 -12.644 1.00 85.81 356 GLU A CA 1
ATOM 2861 C C . GLU A 1 356 ? 13.046 36.021 -12.309 1.00 85.81 356 GLU A C 1
ATOM 2863 O O . GLU A 1 356 ? 11.931 36.541 -12.199 1.00 85.81 356 GLU A O 1
ATOM 2868 N N . LYS A 1 357 ? 13.235 34.708 -12.144 1.00 88.81 357 LYS A N 1
ATOM 2869 C CA . LYS A 1 357 ? 12.147 33.760 -11.890 1.00 88.81 357 LYS A CA 1
ATOM 2870 C C . LYS A 1 357 ? 12.344 33.037 -10.568 1.00 88.81 357 LYS A C 1
ATOM 2872 O O . LYS A 1 357 ? 13.441 32.550 -10.286 1.00 88.81 357 LYS A O 1
ATOM 2877 N N . LEU A 1 358 ? 11.258 32.932 -9.807 1.00 88.75 358 LEU A N 1
ATOM 2878 C CA . LEU A 1 358 ? 11.169 32.125 -8.598 1.00 88.75 358 LEU A CA 1
ATOM 2879 C C . LEU A 1 358 ? 10.021 31.128 -8.742 1.00 88.75 358 LEU A C 1
ATOM 2881 O O . LEU A 1 358 ? 8.867 31.514 -8.921 1.00 88.75 358 LEU A O 1
ATOM 2885 N N . GLU A 1 359 ? 10.336 29.843 -8.665 1.00 90.50 359 GLU A N 1
ATOM 2886 C CA . GLU A 1 359 ? 9.355 28.763 -8.684 1.00 90.50 359 GLU A CA 1
ATOM 2887 C C . GLU A 1 359 ? 8.973 28.361 -7.256 1.00 90.50 359 GLU A C 1
ATOM 2889 O O . GLU A 1 359 ? 9.830 28.119 -6.400 1.00 90.50 359 GLU A O 1
ATOM 2894 N N . ILE A 1 360 ? 7.664 28.291 -7.024 1.00 91.38 360 ILE A N 1
ATOM 2895 C CA . ILE A 1 360 ? 7.032 27.942 -5.758 1.00 91.38 360 ILE A CA 1
ATOM 2896 C C . ILE A 1 360 ? 6.218 26.664 -5.965 1.00 91.38 360 ILE A C 1
ATOM 2898 O O . ILE A 1 360 ? 5.357 26.586 -6.845 1.00 91.38 360 ILE A O 1
ATOM 2902 N N . ILE A 1 361 ? 6.506 25.675 -5.131 1.00 90.62 361 ILE A N 1
ATOM 2903 C CA . ILE A 1 361 ? 5.984 24.309 -5.156 1.00 90.62 361 ILE A CA 1
ATOM 2904 C C . ILE A 1 361 ? 5.181 23.998 -3.882 1.00 90.62 361 ILE A C 1
ATOM 2906 O O . ILE A 1 361 ? 5.130 24.816 -2.961 1.00 90.62 361 ILE A O 1
ATOM 2910 N N . HIS A 1 362 ? 4.514 22.835 -3.843 1.00 89.56 362 HIS A N 1
ATOM 2911 C CA . HIS A 1 362 ? 3.575 22.434 -2.776 1.00 89.56 362 HIS A CA 1
ATOM 2912 C C . HIS A 1 362 ? 2.454 23.456 -2.532 1.00 89.56 362 HIS A C 1
ATOM 2914 O O . HIS A 1 362 ? 2.009 23.693 -1.409 1.00 89.56 362 HIS A O 1
ATOM 2920 N N . THR A 1 363 ? 1.977 24.077 -3.610 1.00 88.88 363 THR A N 1
ATOM 2921 C CA . THR A 1 363 ? 0.964 25.143 -3.551 1.00 88.88 363 THR A CA 1
ATOM 2922 C C . THR A 1 363 ? -0.395 24.634 -3.066 1.00 88.88 363 THR A C 1
ATOM 2924 O O . THR A 1 363 ? -1.193 25.411 -2.555 1.00 88.88 363 THR A O 1
ATOM 2927 N N . LEU A 1 364 ? -0.643 23.322 -3.162 1.00 84.25 364 LEU A N 1
ATOM 2928 C CA . LEU A 1 364 ? -1.861 22.674 -2.663 1.00 84.25 364 LEU A CA 1
ATOM 2929 C C . LEU A 1 364 ? -1.983 22.730 -1.134 1.00 84.25 364 LEU A C 1
ATOM 2931 O O . LEU A 1 364 ? -3.073 22.545 -0.607 1.00 84.25 364 LEU A O 1
ATOM 2935 N N . GLU A 1 365 ? -0.879 22.974 -0.428 1.00 86.31 365 GLU A N 1
ATOM 2936 C CA . GLU A 1 365 ? -0.854 23.158 1.025 1.00 86.31 365 GLU A CA 1
ATOM 2937 C C . GLU A 1 365 ? -0.864 24.643 1.416 1.00 86.31 365 GLU A C 1
ATOM 2939 O O . GLU A 1 365 ? -0.661 24.999 2.581 1.00 86.31 365 GLU A O 1
ATOM 2944 N N . ALA A 1 366 ? -1.049 25.551 0.459 1.00 88.69 366 ALA A N 1
ATOM 2945 C CA . ALA A 1 366 ? -1.120 26.973 0.745 1.00 88.69 366 ALA A CA 1
ATOM 2946 C C . ALA A 1 366 ? -2.240 27.280 1.751 1.00 88.69 366 ALA A C 1
ATOM 2948 O O . ALA A 1 366 ? -3.344 26.752 1.675 1.00 88.69 366 ALA A O 1
ATOM 2949 N N . THR A 1 367 ? -1.956 28.186 2.686 1.00 89.31 367 THR A N 1
ATOM 2950 C CA . THR A 1 367 ? -2.973 28.749 3.589 1.00 89.31 367 THR A CA 1
ATOM 2951 C C . THR A 1 367 ? -3.551 30.055 3.048 1.00 89.31 367 THR A C 1
ATOM 2953 O O . THR A 1 367 ? -4.462 30.634 3.642 1.00 89.31 367 THR A O 1
ATOM 2956 N N . HIS A 1 368 ? -3.004 30.551 1.937 1.00 90.94 368 HIS A N 1
ATOM 2957 C CA . HIS A 1 368 ? -3.470 31.746 1.260 1.00 90.94 368 HIS A CA 1
ATOM 2958 C C . HIS A 1 368 ? -4.802 31.476 0.531 1.00 90.94 368 HIS A C 1
ATOM 2960 O O . HIS A 1 368 ? -4.842 30.594 -0.327 1.00 90.94 368 HIS A O 1
ATOM 2966 N N . PRO A 1 369 ? -5.875 32.244 0.812 1.00 87.12 369 PRO A N 1
ATOM 2967 C CA . PRO A 1 369 ? -7.230 31.941 0.336 1.00 87.12 369 PRO A CA 1
ATOM 2968 C C . PRO A 1 369 ? -7.379 32.009 -1.188 1.00 87.12 369 PRO A C 1
ATOM 2970 O O . PRO A 1 369 ? -8.203 31.305 -1.753 1.00 87.12 369 PRO A O 1
ATOM 2973 N N . SER A 1 370 ? -6.558 32.826 -1.851 1.00 88.56 370 SER A N 1
ATOM 2974 C CA . SER A 1 370 ? -6.626 33.068 -3.300 1.00 88.56 370 SER A CA 1
ATOM 2975 C C . SER A 1 370 ? -5.320 32.708 -4.009 1.00 88.56 370 SER A C 1
ATOM 2977 O O . SER A 1 370 ? -4.897 33.407 -4.921 1.00 88.56 370 SER A O 1
ATOM 2979 N N . VAL A 1 371 ? -4.614 31.668 -3.542 1.00 87.81 371 VAL A N 1
ATOM 2980 C CA . VAL A 1 371 ? -3.279 31.291 -4.059 1.00 87.81 371 VAL A CA 1
ATOM 2981 C C . VAL A 1 371 ? -3.247 31.091 -5.585 1.00 87.81 371 VAL A C 1
ATOM 2983 O O . VAL A 1 371 ? -2.237 31.396 -6.215 1.00 87.81 371 VAL A O 1
ATOM 2986 N N . TYR A 1 372 ? -4.359 30.648 -6.181 1.00 87.38 372 TYR A N 1
ATOM 2987 C CA . TYR A 1 372 ? -4.503 30.401 -7.620 1.00 87.38 372 TYR A CA 1
ATOM 2988 C C . TYR A 1 372 ? -5.194 31.536 -8.395 1.00 87.38 372 TYR A C 1
ATOM 2990 O O . TYR A 1 372 ? -5.414 31.405 -9.593 1.00 87.38 372 TYR A O 1
ATOM 2998 N N . ASP A 1 373 ? -5.475 32.666 -7.747 1.00 85.75 373 ASP A N 1
ATOM 2999 C CA . ASP A 1 373 ? -6.017 33.867 -8.405 1.00 85.75 373 ASP A CA 1
ATOM 3000 C C . ASP A 1 373 ? -5.021 35.038 -8.383 1.00 85.75 373 ASP A C 1
ATOM 3002 O O . ASP A 1 373 ? -5.323 36.150 -8.828 1.00 85.75 373 ASP A O 1
ATOM 3006 N N . LEU A 1 374 ? -3.809 34.802 -7.869 1.00 85.19 374 LEU A N 1
ATOM 3007 C CA . LEU A 1 374 ? -2.738 35.790 -7.837 1.00 85.19 374 LEU A CA 1
ATOM 3008 C C . LEU A 1 374 ? -2.269 36.097 -9.265 1.00 85.19 374 LEU A C 1
ATOM 3010 O O . LEU A 1 374 ? -1.688 35.245 -9.933 1.00 85.19 374 LEU A O 1
ATOM 3014 N N . LYS A 1 375 ? -2.485 37.336 -9.715 1.00 85.88 375 LYS A N 1
ATOM 3015 C CA . LYS A 1 375 ? -1.916 37.868 -10.970 1.00 85.88 375 LYS A CA 1
ATOM 3016 C C . LYS A 1 375 ? -0.621 38.635 -10.724 1.00 85.88 375 LYS A C 1
ATOM 3018 O O . LYS A 1 375 ? 0.332 38.522 -11.489 1.00 85.88 375 LYS A O 1
ATOM 3023 N N . GLU A 1 376 ? -0.581 39.368 -9.620 1.00 89.12 376 GLU A N 1
ATOM 3024 C CA . GLU A 1 376 ? 0.597 40.037 -9.081 1.00 89.12 376 GLU A CA 1
ATOM 3025 C C . GLU A 1 376 ? 0.633 39.787 -7.579 1.00 89.12 376 GLU A C 1
ATOM 3027 O O . GLU A 1 376 ? -0.416 39.703 -6.936 1.00 89.12 376 GLU A O 1
ATOM 3032 N N . ALA A 1 377 ? 1.830 39.646 -7.017 1.00 87.88 377 ALA A N 1
ATOM 3033 C CA . ALA A 1 377 ? 1.976 39.406 -5.591 1.00 87.88 377 ALA A CA 1
ATOM 3034 C C . ALA A 1 377 ? 3.208 40.105 -5.022 1.00 87.88 377 ALA A C 1
ATOM 3036 O O . ALA A 1 377 ? 4.273 40.157 -5.642 1.00 87.88 377 ALA A O 1
ATOM 3037 N N . ASN A 1 378 ? 3.047 40.592 -3.794 1.00 90.88 378 ASN A N 1
ATOM 3038 C CA . ASN A 1 378 ? 4.142 40.938 -2.906 1.00 90.88 378 ASN A CA 1
ATOM 3039 C C . ASN A 1 378 ? 4.478 39.691 -2.089 1.00 90.88 378 ASN A C 1
ATOM 3041 O O . ASN A 1 378 ? 3.658 39.232 -1.291 1.00 90.88 378 ASN A O 1
ATOM 3045 N N . ILE A 1 379 ? 5.660 39.125 -2.317 1.00 91.19 379 ILE A N 1
ATOM 3046 C CA . ILE A 1 379 ? 6.089 37.863 -1.717 1.00 91.19 379 ILE A CA 1
ATOM 3047 C C . ILE A 1 379 ? 7.316 38.096 -0.852 1.00 91.19 379 ILE A C 1
ATOM 3049 O O . ILE A 1 379 ? 8.275 38.707 -1.301 1.00 91.19 379 ILE A O 1
ATOM 3053 N N . TYR A 1 380 ? 7.336 37.561 0.363 1.00 91.62 380 TYR A N 1
ATOM 3054 C CA . TYR A 1 380 ? 8.588 37.395 1.099 1.00 91.62 380 TYR A CA 1
ATOM 3055 C C . TYR A 1 380 ? 8.871 35.914 1.331 1.00 91.62 380 TYR A C 1
ATOM 3057 O O . TYR A 1 380 ? 7.969 35.071 1.360 1.00 91.62 380 TYR A O 1
ATOM 3065 N N . LEU A 1 381 ? 10.148 35.608 1.531 1.00 91.75 381 LEU A N 1
ATOM 3066 C CA . LEU A 1 381 ? 10.639 34.276 1.836 1.00 91.75 381 LEU A CA 1
ATOM 3067 C C . LEU A 1 381 ? 11.066 34.220 3.296 1.00 91.75 381 LEU A C 1
ATOM 3069 O O . LEU A 1 381 ? 11.648 35.170 3.820 1.00 91.75 381 LEU A O 1
ATOM 3073 N N . ARG A 1 382 ? 10.804 33.100 3.960 1.00 89.56 382 ARG A N 1
ATOM 3074 C CA . ARG A 1 382 ? 11.316 32.810 5.301 1.00 89.56 382 ARG A CA 1
ATOM 3075 C C . ARG A 1 382 ? 12.163 31.548 5.242 1.00 89.56 382 ARG A C 1
ATOM 3077 O O . ARG A 1 382 ? 11.830 30.634 4.491 1.00 89.56 382 ARG A O 1
ATOM 3084 N N . LYS A 1 383 ? 13.237 31.480 6.031 1.00 87.62 383 LYS A N 1
ATOM 3085 C CA . LYS A 1 383 ? 13.929 30.204 6.268 1.00 87.62 383 LYS A CA 1
ATOM 3086 C C . LYS A 1 383 ? 12.952 29.190 6.857 1.00 87.62 383 LYS A C 1
ATOM 3088 O O . LYS A 1 383 ? 12.163 29.539 7.734 1.00 87.62 383 LYS A O 1
ATOM 3093 N N . ASN A 1 384 ? 12.994 27.974 6.337 1.00 84.06 384 ASN A N 1
ATOM 3094 C CA . ASN A 1 384 ? 12.157 26.895 6.821 1.00 84.06 384 ASN A CA 1
ATOM 3095 C C . ASN A 1 384 ? 12.642 26.426 8.199 1.00 84.06 384 ASN A C 1
ATOM 3097 O O . ASN A 1 384 ? 13.844 26.388 8.455 1.00 84.06 384 ASN A O 1
ATOM 3101 N N . GLU A 1 385 ? 11.697 26.125 9.080 1.00 79.00 385 GLU A N 1
ATOM 3102 C CA . GLU A 1 385 ? 11.939 25.628 10.438 1.00 79.00 385 GLU A CA 1
ATOM 3103 C C . GLU A 1 385 ? 11.422 24.185 10.524 1.00 79.00 385 GLU A C 1
ATOM 3105 O O . GLU A 1 385 ? 10.499 23.822 9.795 1.00 79.00 385 GLU A O 1
ATOM 3110 N N . ASP A 1 386 ? 11.964 23.373 11.435 1.00 58.81 386 ASP A N 1
ATOM 3111 C CA . ASP A 1 386 ? 11.663 21.928 11.537 1.00 58.81 386 ASP A CA 1
ATOM 3112 C C . ASP A 1 386 ? 10.176 21.597 11.804 1.00 58.81 386 ASP A C 1
ATOM 3114 O O . ASP A 1 386 ? 9.765 20.444 11.734 1.00 58.81 386 ASP A O 1
ATOM 3118 N N . SER A 1 387 ? 9.348 22.601 12.106 1.00 58.16 387 SER A N 1
ATOM 3119 C CA . SER A 1 387 ? 7.912 22.467 12.385 1.00 58.16 387 SER A CA 1
ATOM 3120 C C . SER A 1 387 ? 7.005 22.465 11.142 1.00 58.16 387 SER A C 1
ATOM 3122 O O . SER A 1 387 ? 5.788 22.333 11.275 1.00 58.16 387 SER A O 1
ATOM 3124 N N . PHE A 1 388 ? 7.557 22.622 9.936 1.00 70.62 388 PHE A N 1
ATOM 3125 C CA . PHE A 1 388 ? 6.798 22.643 8.680 1.00 70.62 388 PHE A CA 1
ATOM 3126 C C . PHE A 1 388 ? 6.775 21.279 7.965 1.00 70.62 388 PHE A C 1
ATOM 3128 O O . PHE A 1 388 ? 7.690 20.480 8.112 1.00 70.62 388 PHE A O 1
ATOM 3135 N N . SER A 1 389 ? 5.762 21.050 7.115 1.00 73.75 389 SER A N 1
ATOM 3136 C CA . SER A 1 389 ? 5.506 19.771 6.415 1.00 73.75 389 SER A CA 1
ATOM 3137 C C . SER A 1 389 ? 6.638 19.252 5.510 1.00 73.75 389 SER A C 1
ATOM 3139 O O . SER A 1 389 ? 6.618 18.083 5.145 1.00 73.75 389 SER A O 1
ATOM 3141 N N . HIS A 1 390 ? 7.588 20.114 5.134 1.00 80.12 390 HIS A N 1
ATOM 3142 C CA . HIS A 1 390 ? 8.638 19.852 4.139 1.00 80.12 390 HIS A CA 1
ATOM 3143 C C . HIS A 1 390 ? 10.011 20.332 4.633 1.00 80.12 390 HIS A C 1
ATOM 3145 O O . HIS A 1 390 ? 10.517 21.340 4.129 1.00 80.12 390 HIS A O 1
ATOM 3151 N N . PRO A 1 391 ? 10.599 19.702 5.666 1.00 77.88 391 PRO A N 1
ATOM 3152 C CA . PRO A 1 391 ? 11.855 20.152 6.279 1.00 77.88 391 PRO A CA 1
ATOM 3153 C C . PRO A 1 391 ? 13.060 20.119 5.319 1.00 77.88 391 PRO A C 1
ATOM 3155 O O . PRO A 1 391 ? 14.047 20.821 5.528 1.00 77.88 391 PRO A O 1
ATOM 3158 N N . GLU A 1 392 ? 12.985 19.346 4.236 1.00 78.44 392 GLU A N 1
ATOM 3159 C CA . GLU A 1 392 ? 14.010 19.228 3.197 1.00 78.44 392 GLU A CA 1
ATOM 3160 C C . GLU A 1 392 ? 14.157 20.471 2.302 1.00 78.44 392 GLU A C 1
ATOM 3162 O O . GLU A 1 392 ? 15.174 20.616 1.616 1.00 78.44 392 GLU A O 1
ATOM 3167 N N . LEU A 1 393 ? 13.158 21.360 2.286 1.00 84.69 393 LEU A N 1
ATOM 3168 C CA . LEU A 1 393 ? 13.159 22.594 1.495 1.00 84.69 393 LEU A CA 1
ATOM 3169 C C . LEU A 1 393 ? 13.604 23.774 2.354 1.00 84.69 393 LEU A C 1
ATOM 3171 O O . LEU A 1 393 ? 13.127 23.958 3.471 1.00 84.69 393 LEU A O 1
ATOM 3175 N N . LYS A 1 394 ? 14.495 24.628 1.842 1.00 86.50 394 LYS A N 1
ATOM 3176 C CA . LYS A 1 394 ? 15.138 25.647 2.693 1.00 86.50 394 LYS A CA 1
ATOM 3177 C C . LYS A 1 394 ? 14.279 26.869 2.969 1.00 86.50 394 LYS A C 1
ATOM 3179 O O . LYS A 1 394 ? 14.513 27.555 3.968 1.00 86.50 394 LYS A O 1
ATOM 3184 N N . TYR A 1 395 ? 13.333 27.184 2.085 1.00 89.62 395 TYR A N 1
ATOM 3185 C CA . TYR A 1 395 ? 12.596 28.444 2.139 1.00 89.62 395 TYR A CA 1
ATOM 3186 C C . TYR A 1 395 ? 11.097 28.264 1.915 1.00 89.62 395 TYR A C 1
ATOM 3188 O O . TYR A 1 395 ? 10.661 27.572 0.996 1.00 89.62 395 TYR A O 1
ATOM 3196 N N . VAL A 1 396 ? 10.317 28.973 2.727 1.00 92.12 396 VAL A N 1
ATOM 3197 C CA . VAL A 1 396 ? 8.854 29.043 2.657 1.00 92.12 396 VAL A CA 1
ATOM 3198 C C . VAL A 1 396 ? 8.451 30.393 2.072 1.00 92.12 396 VAL A C 1
ATOM 3200 O O . VAL A 1 396 ? 8.969 31.429 2.498 1.00 92.12 396 VAL A O 1
ATOM 3203 N N . ALA A 1 397 ? 7.522 30.393 1.116 1.00 93.31 397 ALA A N 1
ATOM 3204 C CA . ALA A 1 397 ? 7.041 31.597 0.447 1.00 93.31 397 ALA A CA 1
ATOM 3205 C C . ALA A 1 397 ? 5.686 32.057 1.009 1.00 93.31 397 ALA A C 1
ATOM 3207 O O . ALA A 1 397 ? 4.746 31.267 1.169 1.00 93.31 397 ALA A O 1
ATOM 3208 N N . PHE A 1 398 ? 5.578 33.359 1.272 1.00 93.88 398 PHE A N 1
ATOM 3209 C CA . PHE A 1 398 ? 4.372 34.008 1.780 1.00 93.88 398 PHE A CA 1
ATOM 3210 C C . PHE A 1 398 ? 3.967 35.152 0.860 1.00 93.88 398 PHE A C 1
ATOM 3212 O O . PHE A 1 398 ? 4.807 35.994 0.551 1.00 93.88 398 PHE A O 1
ATOM 3219 N N . ALA A 1 399 ? 2.691 35.212 0.480 1.00 94.38 399 ALA A N 1
ATOM 3220 C CA . ALA A 1 399 ? 2.124 36.327 -0.276 1.00 94.38 399 ALA A CA 1
ATOM 3221 C C . ALA A 1 399 ? 1.192 37.170 0.593 1.00 94.38 399 ALA A C 1
ATOM 3223 O O . ALA A 1 399 ? 0.559 36.657 1.523 1.00 94.38 399 ALA A O 1
ATOM 3224 N N . GLU A 1 400 ? 1.131 38.460 0.277 1.00 93.12 400 GLU A N 1
ATOM 3225 C CA . GLU A 1 400 ? 0.161 39.400 0.834 1.00 93.12 400 GLU A CA 1
ATOM 3226 C C . GLU A 1 400 ? -1.268 39.007 0.436 1.00 93.12 400 GLU A C 1
ATOM 3228 O O . GLU A 1 400 ? -1.528 38.734 -0.734 1.00 93.12 400 GLU A O 1
ATOM 3233 N N . VAL A 1 401 ? -2.190 39.019 1.401 1.00 90.06 401 VAL A N 1
ATOM 3234 C CA . VAL A 1 401 ? -3.623 38.801 1.173 1.00 90.06 401 VAL A CA 1
ATOM 3235 C C . VAL A 1 401 ? -4.273 40.153 0.850 1.00 90.06 401 VAL A C 1
ATOM 3237 O O . VAL A 1 401 ? -4.323 41.017 1.732 1.00 90.06 401 VAL A O 1
ATOM 3240 N N . PRO A 1 402 ? -4.773 40.378 -0.382 1.00 83.62 402 PRO A N 1
ATOM 3241 C CA . PRO A 1 402 ? -5.320 41.674 -0.773 1.00 83.62 402 PRO A CA 1
ATOM 3242 C C . PRO A 1 402 ? -6.464 42.125 0.143 1.00 83.62 402 PRO A C 1
ATOM 3244 O O . PRO A 1 402 ? -7.437 41.405 0.339 1.00 83.62 402 PRO A O 1
ATOM 3247 N N . GLY A 1 403 ? -6.354 43.335 0.696 1.00 81.12 403 GLY A N 1
ATOM 3248 C CA . GLY A 1 403 ? -7.395 43.943 1.535 1.00 81.12 403 GLY A CA 1
ATOM 3249 C C . GLY A 1 403 ? -7.426 43.482 2.998 1.00 81.12 403 GLY A C 1
ATOM 3250 O O . GLY A 1 403 ? -8.085 44.136 3.806 1.00 81.12 403 GLY A O 1
ATOM 3251 N N . GLU A 1 404 ? -6.682 42.439 3.378 1.00 86.19 404 GLU A N 1
ATOM 3252 C CA . GLU A 1 404 ? -6.601 41.977 4.767 1.00 86.19 404 GLU A CA 1
ATOM 3253 C C . GLU A 1 404 ? -5.392 42.577 5.497 1.00 86.19 404 GLU A C 1
ATOM 3255 O O . GLU A 1 404 ? -4.252 42.578 5.020 1.00 86.19 404 GLU A O 1
ATOM 3260 N N . LYS A 1 405 ? -5.634 43.073 6.712 1.00 87.31 405 LYS A N 1
ATOM 3261 C CA . LYS A 1 405 ? -4.607 43.622 7.601 1.00 87.31 405 LYS A CA 1
ATOM 3262 C C . LYS A 1 405 ? -4.648 42.897 8.939 1.00 87.31 405 LYS A C 1
ATOM 3264 O O . LYS A 1 405 ? -5.700 42.454 9.384 1.00 87.31 405 LYS A O 1
ATOM 3269 N N . LYS A 1 406 ? -3.492 42.795 9.589 1.00 84.81 406 LYS A N 1
ATOM 3270 C CA . LYS A 1 406 ? -3.388 42.379 10.992 1.00 84.81 406 LYS A CA 1
ATOM 3271 C C . LYS A 1 406 ? -3.953 43.477 11.901 1.00 84.81 406 LYS A C 1
ATOM 3273 O O . LYS A 1 406 ? -4.012 44.636 11.492 1.00 84.81 406 LYS A O 1
ATOM 3278 N N . ASP A 1 407 ? -4.230 43.146 13.160 1.00 80.56 407 ASP A N 1
ATOM 3279 C CA . ASP A 1 407 ? -4.740 44.085 14.181 1.00 80.56 407 ASP A CA 1
ATOM 3280 C C . ASP A 1 407 ? -3.862 45.338 14.363 1.00 80.56 407 ASP A C 1
ATOM 3282 O O . ASP A 1 407 ? -4.323 46.393 14.783 1.00 80.56 407 ASP A O 1
ATOM 3286 N N . ASN A 1 408 ? -2.582 45.244 13.994 1.00 78.56 408 ASN A N 1
ATOM 3287 C CA . ASN A 1 408 ? -1.620 46.346 14.012 1.00 78.56 408 ASN A CA 1
ATOM 3288 C C . ASN A 1 408 ? -1.579 47.182 12.713 1.00 78.56 408 ASN A C 1
ATOM 3290 O O . ASN A 1 408 ? -0.639 47.950 12.508 1.00 78.56 408 ASN A O 1
ATOM 3294 N N . GLY A 1 409 ? -2.538 46.996 11.802 1.00 79.44 409 GLY A N 1
ATOM 3295 C CA . GLY A 1 409 ? -2.664 47.732 10.542 1.00 79.44 409 GLY A CA 1
ATOM 3296 C C . GLY A 1 409 ? -1.684 47.328 9.433 1.00 79.44 409 GLY A C 1
ATOM 3297 O O . GLY A 1 409 ? -1.763 47.882 8.334 1.00 79.44 409 GLY A O 1
ATOM 3298 N N . LYS A 1 410 ? -0.772 46.374 9.675 1.00 85.06 410 LYS A N 1
ATOM 3299 C CA . LYS A 1 410 ? 0.156 45.861 8.650 1.00 85.06 410 LYS A CA 1
ATOM 3300 C C . LYS A 1 410 ? -0.538 44.850 7.732 1.00 85.06 410 LYS A C 1
ATOM 3302 O O . LYS A 1 410 ? -1.438 44.154 8.204 1.00 85.06 410 LYS A O 1
ATOM 3307 N N . PRO A 1 411 ? -0.104 44.702 6.467 1.00 86.12 411 PRO A N 1
ATOM 3308 C CA . PRO A 1 411 ? -0.693 43.712 5.575 1.00 86.12 411 PRO A CA 1
ATOM 3309 C C . PRO A 1 411 ? -0.584 42.291 6.132 1.00 86.12 411 PRO A C 1
ATOM 3311 O O . PRO A 1 411 ? 0.421 41.923 6.760 1.00 86.12 411 PRO A O 1
ATOM 3314 N N . LEU A 1 412 ? -1.632 41.497 5.927 1.00 90.38 412 LEU A N 1
ATOM 3315 C CA . LEU A 1 412 ? -1.626 40.086 6.280 1.00 90.38 412 LEU A CA 1
ATOM 3316 C C . LEU A 1 412 ? -0.919 39.286 5.185 1.00 90.38 412 LEU A C 1
ATOM 3318 O O . LEU A 1 412 ? -1.173 39.481 4.004 1.00 90.38 412 LEU A O 1
ATOM 3322 N N . TYR A 1 413 ? -0.054 38.357 5.585 1.00 92.75 413 TYR A N 1
ATOM 3323 C CA . TYR A 1 413 ? 0.627 37.447 4.669 1.00 92.75 413 TYR A CA 1
ATOM 3324 C C . TYR A 1 413 ? 0.300 36.008 5.046 1.00 92.75 413 TYR A C 1
ATOM 3326 O O . TYR A 1 413 ? 0.340 35.657 6.231 1.00 92.75 413 TYR A O 1
ATOM 3334 N N . LYS A 1 414 ? 0.008 35.175 4.047 1.00 92.81 414 LYS A N 1
ATOM 3335 C CA . LYS A 1 414 ? -0.266 33.742 4.222 1.00 92.81 414 LYS A CA 1
ATOM 3336 C C . LYS A 1 414 ? 0.615 32.898 3.304 1.00 92.81 414 LYS A C 1
ATOM 3338 O O . LYS A 1 414 ? 1.133 33.383 2.298 1.00 92.81 414 LYS A O 1
ATOM 3343 N N . ARG A 1 415 ? 0.830 31.638 3.695 1.00 93.62 415 ARG A N 1
ATOM 3344 C CA . ARG A 1 415 ? 1.724 30.708 2.992 1.00 93.62 415 ARG A CA 1
ATOM 3345 C C . ARG A 1 415 ? 1.135 30.387 1.624 1.00 93.62 415 ARG A C 1
ATOM 3347 O O . ARG A 1 415 ? -0.027 29.994 1.549 1.00 93.62 415 ARG A O 1
ATOM 3354 N N . ILE A 1 416 ? 1.954 30.493 0.585 1.00 93.12 416 ILE A N 1
ATOM 3355 C CA . ILE A 1 416 ? 1.599 30.095 -0.788 1.00 93.12 416 ILE A CA 1
ATOM 3356 C C . ILE A 1 416 ? 2.347 28.843 -1.264 1.00 93.12 416 ILE A C 1
ATOM 3358 O O . ILE A 1 416 ? 1.979 28.269 -2.282 1.00 93.12 416 ILE A O 1
ATOM 3362 N N . GLY A 1 417 ? 3.373 28.406 -0.528 1.00 92.94 417 GLY A N 1
ATOM 3363 C CA . GLY A 1 417 ? 4.126 27.184 -0.809 1.00 92.94 417 GLY A CA 1
ATOM 3364 C C . GLY A 1 417 ? 5.578 27.290 -0.349 1.00 92.94 417 GLY A C 1
ATOM 3365 O O . GLY A 1 417 ? 5.901 28.072 0.550 1.00 92.94 417 GLY A O 1
ATOM 3366 N N . TYR A 1 418 ? 6.449 26.522 -0.995 1.00 92.12 418 TYR A N 1
ATOM 3367 C CA . TYR A 1 418 ? 7.885 26.443 -0.717 1.00 92.12 418 TYR A CA 1
ATOM 3368 C C . TYR A 1 418 ? 8.685 26.771 -1.975 1.00 92.12 418 TYR A C 1
ATOM 3370 O O . TYR A 1 418 ? 8.215 26.539 -3.085 1.00 92.12 418 TYR A O 1
ATOM 3378 N N . VAL A 1 419 ? 9.889 27.316 -1.824 1.00 90.12 419 VAL A N 1
ATOM 3379 C CA . VAL A 1 419 ? 10.768 27.600 -2.970 1.00 90.12 419 VAL A CA 1
ATOM 3380 C C . VAL A 1 419 ? 11.347 26.290 -3.497 1.00 90.12 419 VAL A C 1
ATOM 3382 O O . VAL A 1 419 ? 11.856 25.487 -2.718 1.00 90.12 419 VAL A O 1
ATOM 3385 N N . SER A 1 420 ? 11.293 26.072 -4.813 1.00 86.75 420 SER A N 1
ATOM 3386 C CA . SER A 1 420 ? 11.854 24.855 -5.408 1.00 86.75 420 SER A CA 1
ATOM 3387 C C . SER A 1 420 ? 13.381 24.822 -5.310 1.00 86.75 420 SER A C 1
ATOM 3389 O O . SER A 1 420 ? 14.040 25.859 -5.421 1.00 86.75 420 SER A O 1
ATOM 3391 N N . LYS A 1 421 ? 13.978 23.627 -5.191 1.00 80.50 421 LYS A N 1
ATOM 3392 C CA . LYS A 1 421 ? 15.446 23.440 -5.150 1.00 80.50 421 LYS A CA 1
ATOM 3393 C C . LYS A 1 421 ? 16.171 24.032 -6.364 1.00 80.50 421 LYS A C 1
ATOM 3395 O O . LYS A 1 421 ? 17.340 24.409 -6.274 1.00 80.50 421 LYS A O 1
ATOM 3400 N N . ILE A 1 422 ? 15.490 24.117 -7.509 1.00 76.56 422 ILE A N 1
ATOM 3401 C CA . ILE A 1 422 ? 16.013 24.766 -8.718 1.00 76.56 422 ILE A CA 1
ATOM 3402 C C . ILE A 1 422 ? 16.136 26.274 -8.480 1.00 76.56 422 ILE A C 1
ATOM 3404 O O . ILE A 1 422 ? 17.184 26.861 -8.757 1.00 76.56 422 ILE A O 1
ATOM 3408 N N . SER A 1 423 ? 15.095 26.883 -7.913 1.00 83.19 423 SER A N 1
ATOM 3409 C CA . SER A 1 423 ? 15.057 28.314 -7.603 1.00 83.19 423 SER A CA 1
ATOM 3410 C C . SER A 1 423 ? 15.921 28.698 -6.401 1.00 83.19 423 SER A C 1
AT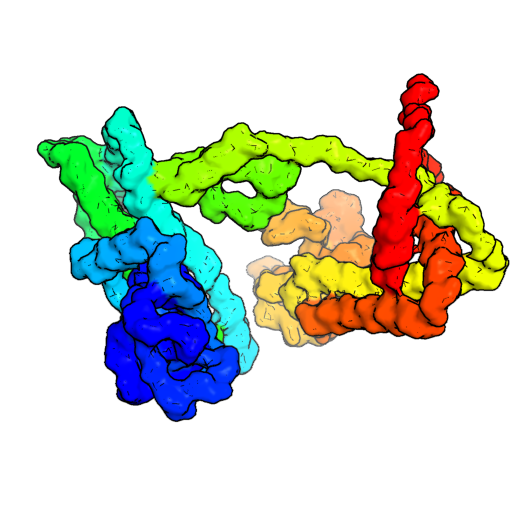OM 3412 O O . SER A 1 423 ? 16.419 29.819 -6.362 1.00 83.19 423 SER A O 1
ATOM 3414 N N . GLU A 1 424 ? 16.199 27.773 -5.474 1.00 80.12 424 GLU A N 1
ATOM 3415 C CA . GLU A 1 424 ? 17.134 27.993 -4.355 1.00 80.12 424 GLU A CA 1
ATOM 3416 C C . GLU A 1 424 ? 18.534 28.432 -4.812 1.00 80.12 424 GLU A C 1
ATOM 3418 O O . GLU A 1 424 ? 19.248 29.122 -4.084 1.00 80.12 424 GLU A O 1
ATOM 3423 N N . ARG A 1 425 ? 18.949 28.031 -6.021 1.00 70.00 425 ARG A N 1
ATOM 3424 C CA . ARG A 1 425 ? 20.264 28.384 -6.577 1.00 70.00 425 ARG A CA 1
ATOM 3425 C C . ARG A 1 425 ? 20.330 29.832 -7.063 1.00 70.00 425 ARG A C 1
ATOM 3427 O O . ARG A 1 425 ? 21.430 30.334 -7.299 1.00 70.00 425 ARG A O 1
ATOM 3434 N N . ASN A 1 426 ? 19.188 30.505 -7.199 1.00 69.88 426 ASN A N 1
ATOM 3435 C CA . ASN A 1 426 ? 19.121 31.894 -7.623 1.00 69.88 426 ASN A CA 1
ATOM 3436 C C . ASN A 1 426 ? 19.415 32.837 -6.441 1.00 69.88 426 ASN A C 1
ATOM 3438 O O . ASN A 1 426 ? 18.516 33.352 -5.774 1.00 69.88 426 ASN A O 1
ATOM 3442 N N . LYS A 1 427 ? 20.710 33.055 -6.181 1.00 65.50 427 LYS A N 1
ATOM 3443 C CA . LYS A 1 427 ? 21.209 33.879 -5.064 1.00 65.50 427 LYS A CA 1
ATOM 3444 C C . LYS A 1 427 ? 20.808 35.358 -5.147 1.00 65.50 427 LYS A C 1
ATOM 3446 O O . LYS A 1 427 ? 20.912 36.059 -4.144 1.00 65.50 427 LYS A O 1
ATOM 3451 N N . ASN A 1 428 ? 20.364 35.837 -6.308 1.00 68.06 428 ASN A N 1
ATOM 3452 C CA . ASN A 1 428 ? 19.976 37.234 -6.487 1.00 68.06 428 ASN A CA 1
ATOM 3453 C C . ASN A 1 428 ? 18.631 37.539 -5.818 1.00 68.06 428 ASN A C 1
ATOM 3455 O O . ASN A 1 428 ? 18.516 38.536 -5.111 1.00 68.06 428 ASN A O 1
ATOM 3459 N N . LEU A 1 429 ? 17.654 36.638 -5.960 1.00 67.81 429 LEU A N 1
ATOM 3460 C CA . LEU A 1 429 ? 16.310 36.795 -5.393 1.00 67.81 429 LEU A CA 1
ATOM 3461 C C . LEU A 1 429 ? 16.232 36.426 -3.910 1.00 67.81 429 LEU A C 1
ATOM 3463 O O . LEU A 1 429 ? 15.415 36.963 -3.162 1.00 67.81 429 LEU A O 1
ATOM 3467 N N . ILE A 1 430 ? 17.071 35.489 -3.475 1.00 72.50 430 ILE A N 1
ATOM 3468 C CA . ILE A 1 430 ? 17.011 34.913 -2.132 1.00 72.50 430 ILE A CA 1
ATOM 3469 C C . ILE A 1 430 ? 18.098 35.549 -1.265 1.00 72.50 430 ILE A C 1
ATOM 3471 O O . ILE A 1 430 ? 19.134 34.950 -0.975 1.00 72.50 430 ILE A O 1
ATOM 3475 N N . GLN A 1 431 ? 17.856 36.794 -0.855 1.00 71.88 431 GLN A N 1
ATOM 3476 C CA . GLN A 1 431 ? 18.763 37.545 0.013 1.00 71.88 431 GLN A CA 1
ATOM 3477 C C . GLN A 1 431 ? 18.140 37.795 1.385 1.00 71.88 431 GLN A C 1
ATOM 3479 O O . GLN A 1 431 ? 17.065 38.386 1.517 1.00 71.88 431 GLN A O 1
ATOM 3484 N N . PHE A 1 432 ? 18.859 37.364 2.419 1.00 74.69 432 PHE A N 1
ATOM 3485 C CA . PHE A 1 432 ? 18.544 37.643 3.814 1.00 74.69 432 PHE A CA 1
ATOM 3486 C C . PHE A 1 432 ? 19.581 38.617 4.353 1.00 74.69 432 PHE A C 1
ATOM 3488 O O . PHE A 1 432 ? 20.782 38.407 4.188 1.00 74.69 432 PHE A O 1
ATOM 3495 N N . GLU A 1 433 ? 19.125 39.674 5.017 1.00 71.50 433 GLU A N 1
ATOM 3496 C CA . GLU A 1 433 ? 20.039 40.524 5.775 1.00 71.50 433 GLU A CA 1
ATOM 3497 C C . GLU A 1 433 ? 20.614 39.735 6.968 1.00 71.50 433 GLU A C 1
ATOM 3499 O O . GLU A 1 433 ? 19.940 38.836 7.491 1.00 71.50 433 GLU A O 1
ATOM 3504 N N . PRO A 1 434 ? 21.841 40.051 7.425 1.00 61.06 434 PRO A N 1
ATOM 3505 C CA . PRO A 1 434 ? 22.429 39.412 8.598 1.00 61.06 434 PRO A CA 1
ATOM 3506 C C . PRO A 1 434 ? 21.463 39.441 9.791 1.00 61.06 434 PRO A C 1
ATOM 3508 O O . PRO A 1 434 ? 20.851 40.468 10.078 1.00 61.06 434 PRO A O 1
ATOM 3511 N N . ASN A 1 435 ? 21.314 38.305 10.478 1.00 62.94 435 ASN A N 1
ATOM 3512 C CA . ASN A 1 435 ? 20.401 38.107 11.614 1.00 62.94 435 ASN A CA 1
ATOM 3513 C C . ASN A 1 435 ? 18.893 38.232 11.306 1.00 62.94 435 ASN A C 1
ATOM 3515 O O . ASN A 1 435 ? 18.087 38.243 12.237 1.00 62.94 435 ASN A O 1
ATOM 3519 N N . LYS A 1 436 ? 18.476 38.269 10.030 1.00 75.19 436 LYS A N 1
ATOM 3520 C CA . LYS A 1 436 ? 17.059 38.170 9.641 1.00 75.19 436 LYS A CA 1
ATOM 3521 C C . LYS A 1 436 ? 16.719 36.783 9.099 1.00 75.19 436 LYS A C 1
ATOM 3523 O O . LYS A 1 436 ? 17.463 36.183 8.326 1.00 75.19 436 LYS A O 1
ATOM 3528 N N . THR A 1 437 ? 15.551 36.281 9.489 1.00 75.25 437 THR A N 1
ATOM 3529 C CA . THR A 1 437 ? 14.983 35.012 9.001 1.00 75.25 437 THR A CA 1
ATOM 3530 C C . THR A 1 437 ? 14.011 35.203 7.837 1.00 75.25 437 THR A C 1
ATOM 3532 O O . THR A 1 437 ? 13.555 34.216 7.264 1.00 75.25 437 THR A O 1
ATOM 3535 N N . ILE A 1 438 ? 13.719 36.459 7.480 1.00 81.94 438 ILE A N 1
ATOM 3536 C CA . ILE A 1 438 ? 12.780 36.873 6.433 1.00 81.94 438 ILE A CA 1
ATOM 3537 C C . ILE A 1 438 ? 13.534 37.701 5.381 1.00 81.94 438 ILE A C 1
ATOM 3539 O O . ILE A 1 438 ? 14.355 38.551 5.740 1.00 81.94 438 ILE A O 1
ATOM 3543 N N . SER A 1 439 ? 13.279 37.436 4.099 1.00 81.69 439 SER A N 1
ATOM 3544 C CA . SER A 1 439 ? 13.851 38.172 2.969 1.00 81.69 439 SER A CA 1
ATOM 3545 C C . SER A 1 439 ? 13.202 39.547 2.803 1.00 81.69 439 SER A C 1
ATOM 3547 O O . SER A 1 439 ? 12.171 39.857 3.404 1.00 81.69 439 SER A O 1
ATOM 3549 N N . LYS A 1 440 ? 13.761 40.374 1.916 1.00 81.88 440 LYS A N 1
ATOM 3550 C CA . LYS A 1 440 ? 13.016 41.523 1.383 1.00 81.88 440 LYS A CA 1
ATOM 3551 C C . LYS A 1 440 ? 11.800 41.041 0.585 1.00 81.88 440 LYS A C 1
ATOM 3553 O O . LYS A 1 440 ? 11.803 39.927 0.057 1.00 81.88 440 LYS A O 1
ATOM 3558 N N . THR A 1 441 ? 10.774 41.886 0.513 1.00 84.81 441 THR A N 1
ATOM 3559 C CA . THR A 1 441 ? 9.592 41.632 -0.312 1.00 84.81 441 THR A CA 1
ATOM 3560 C C . THR A 1 441 ? 9.956 41.749 -1.789 1.00 84.81 441 THR A C 1
ATOM 3562 O O . THR A 1 441 ? 10.527 42.746 -2.222 1.00 84.81 441 THR A O 1
ATOM 3565 N N . ILE A 1 442 ? 9.594 40.727 -2.548 1.00 86.00 442 ILE A N 1
ATOM 3566 C CA . ILE A 1 442 ? 9.753 40.590 -3.986 1.00 86.00 442 ILE A CA 1
ATOM 3567 C C . ILE A 1 442 ? 8.391 40.877 -4.617 1.00 86.00 442 ILE A C 1
ATOM 3569 O O . ILE A 1 442 ? 7.392 40.258 -4.250 1.00 86.00 442 ILE A O 1
ATOM 3573 N N . ASN A 1 443 ? 8.346 41.817 -5.557 1.00 88.00 443 ASN A N 1
ATOM 3574 C CA . ASN A 1 443 ? 7.149 42.123 -6.333 1.00 88.00 443 ASN A CA 1
ATOM 3575 C C . ASN A 1 443 ? 7.288 41.541 -7.742 1.00 88.00 443 ASN A C 1
ATOM 3577 O O . ASN A 1 443 ? 8.334 41.687 -8.383 1.00 88.00 443 ASN A O 1
ATOM 3581 N N . GLY A 1 444 ? 6.236 40.895 -8.232 1.00 88.44 444 GLY A N 1
ATOM 3582 C CA . GLY A 1 444 ? 6.248 40.323 -9.570 1.00 88.44 444 GLY A CA 1
ATOM 3583 C C . GLY A 1 444 ? 4.896 39.793 -10.014 1.00 88.44 444 GLY A C 1
ATOM 3584 O O . GLY A 1 444 ? 3.963 39.663 -9.215 1.00 88.44 444 GLY A O 1
ATOM 3585 N N . SER A 1 445 ? 4.815 39.471 -11.303 1.00 91.69 445 SER A N 1
ATOM 3586 C CA . SER A 1 445 ? 3.658 38.786 -11.866 1.00 91.69 445 SER A CA 1
ATOM 3587 C C . SER A 1 445 ? 3.725 37.299 -11.543 1.00 91.69 445 SER A C 1
ATOM 3589 O O . SER A 1 445 ? 4.793 36.677 -11.573 1.00 91.69 445 SER A O 1
ATOM 3591 N N . VAL A 1 446 ? 2.575 36.723 -11.218 1.00 91.69 446 VAL A N 1
ATOM 3592 C CA . VAL A 1 446 ? 2.455 35.314 -10.856 1.00 91.69 446 VAL A CA 1
ATOM 3593 C C . VAL A 1 446 ? 1.809 34.570 -12.014 1.00 91.69 446 VAL A C 1
ATOM 3595 O O . VAL A 1 446 ? 0.789 34.979 -12.562 1.00 91.69 446 VAL A O 1
ATOM 3598 N N . THR A 1 447 ? 2.438 33.467 -12.403 1.00 91.69 447 THR A N 1
ATOM 3599 C CA . THR A 1 447 ? 1.925 32.551 -13.425 1.00 91.69 447 THR A CA 1
ATOM 3600 C C . THR A 1 447 ? 1.743 31.176 -12.815 1.00 91.69 447 THR A C 1
ATOM 3602 O O . THR A 1 447 ? 2.610 30.696 -12.085 1.00 91.69 447 THR A O 1
ATOM 3605 N N . ILE A 1 448 ? 0.610 30.546 -13.105 1.00 88.81 448 ILE A N 1
ATOM 3606 C CA . ILE A 1 448 ? 0.305 29.197 -12.638 1.00 88.81 448 ILE A CA 1
ATOM 3607 C C . ILE A 1 448 ? 0.704 28.245 -13.745 1.00 88.81 448 ILE A C 1
ATOM 3609 O O . ILE A 1 448 ? 0.195 28.338 -14.861 1.00 88.81 448 ILE A O 1
ATOM 3613 N N . ASN A 1 449 ? 1.606 27.326 -13.432 1.00 85.50 449 ASN A N 1
ATOM 3614 C CA . ASN A 1 449 ? 1.965 26.262 -14.348 1.00 85.50 449 ASN A CA 1
ATOM 3615 C C . ASN A 1 449 ? 1.433 24.936 -13.802 1.00 85.50 449 ASN A C 1
ATOM 3617 O O . ASN A 1 449 ? 1.465 24.709 -12.585 1.00 85.50 449 ASN A O 1
ATOM 3621 N N . PRO A 1 450 ? 0.970 24.031 -14.677 1.00 81.69 450 PRO A N 1
ATOM 3622 C CA . PRO A 1 450 ? 0.641 22.684 -14.253 1.00 81.69 450 PRO A CA 1
ATOM 3623 C C . PRO A 1 450 ? 1.887 22.009 -13.664 1.00 81.69 450 PRO A C 1
ATOM 3625 O O . PRO A 1 450 ? 3.027 22.277 -14.077 1.00 81.69 450 PRO A O 1
ATOM 3628 N N . GLY A 1 451 ? 1.650 21.141 -12.684 1.00 81.62 451 GLY A N 1
ATOM 3629 C CA . GLY A 1 451 ? 2.675 20.244 -12.166 1.00 81.62 451 GLY A CA 1
ATOM 3630 C C . GLY A 1 451 ? 3.131 19.246 -13.219 1.00 81.62 451 GLY A C 1
ATOM 3631 O O . GLY A 1 451 ? 2.439 19.013 -14.214 1.00 81.62 451 GLY A O 1
ATOM 3632 N N . VAL A 1 452 ? 4.287 18.629 -12.981 1.00 82.25 452 VAL A N 1
ATOM 3633 C CA . VAL A 1 452 ? 4.703 17.474 -13.776 1.00 82.25 452 VAL A CA 1
ATOM 3634 C C . VAL A 1 452 ? 3.695 16.349 -13.552 1.00 82.25 452 VAL A C 1
ATOM 3636 O O . VAL A 1 452 ? 3.329 16.038 -12.422 1.00 82.25 452 VAL A O 1
ATOM 3639 N N . THR A 1 453 ? 3.210 15.754 -14.636 1.00 81.38 453 THR A N 1
ATOM 3640 C CA . THR A 1 453 ? 2.233 14.660 -14.590 1.00 81.38 453 THR A CA 1
ATOM 3641 C C . THR A 1 453 ? 2.913 13.298 -14.755 1.00 81.38 453 THR A C 1
ATOM 3643 O O . THR A 1 453 ? 3.938 13.205 -15.440 1.00 81.38 453 THR A O 1
ATOM 3646 N N . PRO A 1 454 ? 2.314 12.205 -14.241 1.00 80.62 454 PRO A N 1
ATOM 3647 C CA . PRO A 1 454 ? 2.801 10.848 -14.499 1.00 80.62 454 PRO A CA 1
ATOM 3648 C C . PRO A 1 454 ? 2.944 10.540 -15.993 1.00 80.62 454 PRO A C 1
ATOM 3650 O O . PRO A 1 454 ? 3.890 9.874 -16.404 1.00 80.62 454 PRO A O 1
ATOM 3653 N N . SER A 1 455 ? 2.034 11.062 -16.821 1.00 82.81 455 SER A N 1
ATOM 3654 C CA . SER A 1 455 ? 2.070 10.894 -18.276 1.00 82.81 455 SER A CA 1
ATOM 3655 C C . SER A 1 455 ? 3.275 11.581 -18.915 1.00 82.81 455 SER A C 1
ATOM 3657 O O . SER A 1 455 ? 3.861 11.019 -19.833 1.00 82.81 455 SER A O 1
ATOM 3659 N N . GLN A 1 456 ? 3.687 12.755 -18.424 1.00 85.62 456 GLN A N 1
ATOM 3660 C CA . GLN A 1 456 ? 4.903 13.429 -18.896 1.00 85.62 456 GLN A CA 1
ATOM 3661 C C . GLN A 1 456 ? 6.166 12.670 -18.487 1.00 85.62 456 GLN A C 1
ATOM 3663 O O . GLN A 1 456 ? 7.054 12.495 -19.317 1.00 85.62 456 GLN A O 1
ATOM 3668 N N . VAL A 1 457 ? 6.226 12.167 -17.247 1.00 87.69 457 VAL A N 1
ATOM 3669 C CA . VAL A 1 457 ? 7.332 11.303 -16.797 1.00 87.69 457 VAL A CA 1
ATOM 3670 C C . VAL A 1 457 ? 7.404 10.053 -17.676 1.00 87.69 457 VAL A C 1
ATOM 3672 O O . VAL A 1 457 ? 8.464 9.729 -18.211 1.00 87.69 457 VAL A O 1
ATOM 3675 N N . LYS A 1 458 ? 6.263 9.387 -17.895 1.00 91.00 458 LYS A N 1
ATOM 3676 C CA . LYS A 1 458 ? 6.161 8.205 -18.757 1.00 91.00 458 LYS A CA 1
ATOM 3677 C C . LYS A 1 458 ? 6.582 8.509 -20.194 1.00 91.00 458 LYS A C 1
ATOM 3679 O O . LYS A 1 458 ? 7.330 7.727 -20.765 1.00 91.00 458 LYS A O 1
ATOM 3684 N N . ALA A 1 459 ? 6.137 9.625 -20.769 1.00 91.00 459 ALA A N 1
ATOM 3685 C CA . ALA A 1 459 ? 6.507 10.027 -22.123 1.00 91.00 459 ALA A CA 1
ATOM 3686 C C . ALA A 1 459 ? 8.013 10.306 -22.249 1.00 91.00 459 ALA A C 1
ATOM 3688 O O . ALA A 1 459 ? 8.625 9.884 -23.224 1.00 91.00 459 ALA A O 1
ATOM 3689 N N . ALA A 1 460 ? 8.628 10.953 -21.254 1.00 91.81 460 ALA A N 1
ATOM 3690 C CA . ALA A 1 460 ? 10.065 11.217 -21.255 1.00 91.81 460 ALA A CA 1
ATOM 3691 C C . ALA A 1 460 ? 10.899 9.928 -21.175 1.00 91.81 460 ALA A C 1
ATOM 3693 O O . ALA A 1 460 ? 11.859 9.782 -21.926 1.00 91.81 460 ALA A O 1
ATOM 3694 N N . PHE A 1 461 ? 10.515 8.963 -20.329 1.00 94.69 461 PHE A N 1
ATOM 3695 C CA . PHE A 1 461 ? 11.142 7.634 -20.344 1.00 94.69 461 PHE A CA 1
ATOM 3696 C C . PHE A 1 461 ? 10.828 6.856 -21.629 1.00 94.69 461 PHE A C 1
ATOM 3698 O O . PHE A 1 461 ? 11.687 6.136 -22.123 1.00 94.69 461 PHE A O 1
ATOM 3705 N N . GLY A 1 462 ? 9.644 7.053 -22.217 1.00 94.81 462 GLY A N 1
ATOM 3706 C CA . GLY A 1 462 ? 9.297 6.525 -23.536 1.00 94.81 462 GLY A CA 1
ATOM 3707 C C . GLY A 1 462 ? 10.267 6.992 -24.622 1.00 94.81 462 GLY A C 1
ATOM 3708 O O . GLY A 1 462 ? 10.753 6.166 -25.379 1.00 94.81 462 GLY A O 1
ATOM 3709 N N . GLN A 1 463 ? 10.639 8.277 -24.634 1.00 95.62 463 GLN A N 1
ATOM 3710 C CA . GLN A 1 463 ? 11.647 8.808 -25.564 1.00 95.62 463 GLN A CA 1
ATOM 3711 C C . GLN A 1 463 ? 13.042 8.210 -25.341 1.00 95.62 463 GLN A C 1
ATOM 3713 O O . GLN A 1 463 ? 13.793 8.038 -26.298 1.00 95.62 463 GLN A O 1
ATOM 3718 N N . VAL A 1 464 ? 13.412 7.906 -24.090 1.00 95.50 464 VAL A N 1
ATOM 3719 C CA . VAL A 1 464 ? 14.672 7.203 -23.795 1.00 95.50 464 VAL A CA 1
ATOM 3720 C C . VAL A 1 464 ? 14.638 5.800 -24.397 1.00 95.50 464 VAL A C 1
ATOM 3722 O O . VAL A 1 464 ? 15.597 5.414 -25.058 1.00 95.50 464 VAL A O 1
ATOM 3725 N N . ASN A 1 465 ? 13.540 5.066 -24.204 1.00 94.88 465 ASN A N 1
ATOM 3726 C CA . ASN A 1 465 ? 13.381 3.712 -24.735 1.00 94.88 465 ASN A CA 1
ATOM 3727 C C . ASN A 1 465 ? 13.344 3.701 -26.266 1.00 94.88 465 ASN A C 1
ATOM 3729 O O . ASN A 1 465 ? 14.074 2.930 -26.871 1.00 94.88 465 ASN A O 1
ATOM 3733 N N . GLU A 1 466 ? 12.588 4.605 -26.890 1.00 96.62 466 GLU A N 1
ATOM 3734 C CA . GLU A 1 466 ? 12.534 4.742 -28.351 1.00 96.62 466 GLU A CA 1
ATOM 3735 C C . GLU A 1 466 ? 13.920 5.058 -28.931 1.00 96.62 466 GLU A C 1
ATOM 3737 O O . GLU A 1 466 ? 14.324 4.486 -29.940 1.00 96.62 466 GLU A O 1
ATOM 3742 N N . PHE A 1 467 ? 14.690 5.931 -28.270 1.00 97.44 467 PHE A N 1
ATOM 3743 C CA . PHE A 1 467 ? 16.069 6.205 -28.668 1.00 97.44 467 PHE A CA 1
ATOM 3744 C C . PHE A 1 467 ? 16.958 4.961 -28.554 1.00 97.44 467 PHE A C 1
ATOM 3746 O O . PHE A 1 467 ? 17.760 4.708 -29.452 1.00 97.44 467 PHE A O 1
ATOM 3753 N N . VAL A 1 468 ? 16.829 4.198 -27.467 1.00 96.62 468 VAL A N 1
ATOM 3754 C CA . VAL A 1 468 ? 17.579 2.955 -27.239 1.00 96.62 468 VAL A CA 1
ATOM 3755 C C . VAL A 1 468 ? 17.256 1.912 -28.310 1.00 96.62 468 VAL A C 1
ATOM 3757 O O . VAL A 1 468 ? 18.177 1.430 -28.966 1.00 96.62 468 VAL A O 1
ATOM 3760 N N . GLU A 1 469 ? 15.971 1.619 -28.517 1.00 95.69 469 GLU A N 1
ATOM 3761 C CA . GLU A 1 469 ? 15.481 0.639 -29.494 1.00 95.69 469 GLU A CA 1
ATOM 3762 C C . GLU A 1 469 ? 15.939 1.011 -30.901 1.00 95.69 469 GLU A C 1
ATOM 3764 O O . GLU A 1 469 ? 16.618 0.227 -31.559 1.00 95.69 469 GLU A O 1
ATOM 3769 N N . LYS A 1 470 ? 15.689 2.256 -31.318 1.00 96.69 470 LYS A N 1
ATOM 3770 C CA . LYS A 1 470 ? 16.090 2.732 -32.641 1.00 96.69 470 LYS A CA 1
ATOM 3771 C C . LYS A 1 470 ? 17.602 2.669 -32.850 1.00 96.69 470 LYS A C 1
ATOM 3773 O O . LYS A 1 470 ? 18.058 2.221 -33.895 1.00 96.69 470 LYS A O 1
ATOM 3778 N N . THR A 1 471 ? 18.387 3.091 -31.856 1.00 96.38 471 THR A N 1
ATOM 3779 C CA . THR A 1 471 ? 19.855 3.038 -31.953 1.00 96.38 471 THR A CA 1
ATOM 3780 C C . THR A 1 471 ? 20.348 1.602 -32.121 1.00 96.38 471 THR A C 1
ATOM 3782 O O . THR A 1 471 ? 21.304 1.375 -32.855 1.00 96.38 471 THR A O 1
ATOM 3785 N N . TYR A 1 472 ? 19.712 0.636 -31.455 1.00 96.81 472 TYR A N 1
ATOM 3786 C CA . TYR A 1 472 ? 20.071 -0.775 -31.562 1.00 96.81 472 TYR A CA 1
ATOM 3787 C C . TYR A 1 472 ? 19.634 -1.402 -32.898 1.00 96.81 472 TYR A C 1
ATOM 3789 O O . TYR A 1 472 ? 20.387 -2.178 -33.490 1.00 96.81 472 TYR A O 1
ATOM 3797 N N . GLU A 1 473 ? 18.437 -1.065 -33.383 1.00 95.75 473 GLU A N 1
ATOM 3798 C CA . GLU A 1 473 ? 17.871 -1.570 -34.643 1.00 95.75 473 GLU A CA 1
ATOM 3799 C C . GLU A 1 473 ? 18.566 -1.006 -35.891 1.00 95.75 473 GLU A C 1
ATOM 3801 O O . GLU A 1 473 ? 18.728 -1.729 -36.875 1.00 95.75 473 GLU A O 1
ATOM 3806 N N . ASP A 1 474 ? 19.038 0.245 -35.840 1.00 95.88 474 ASP A N 1
ATOM 3807 C CA . ASP A 1 474 ? 19.764 0.895 -36.941 1.00 95.88 474 ASP A CA 1
ATOM 3808 C C . ASP A 1 474 ? 21.147 0.245 -37.210 1.00 95.88 474 ASP A C 1
ATOM 3810 O O . ASP A 1 474 ? 21.789 0.525 -38.228 1.00 95.88 474 ASP A O 1
ATOM 3814 N N . ILE A 1 475 ? 21.618 -0.644 -36.324 1.00 95.75 475 ILE A N 1
ATOM 3815 C CA . ILE A 1 475 ? 22.911 -1.330 -36.425 1.00 95.75 475 ILE A CA 1
ATOM 3816 C C . ILE A 1 475 ? 22.718 -2.759 -36.938 1.00 95.75 475 ILE A C 1
ATOM 3818 O O . ILE A 1 475 ? 21.995 -3.576 -36.361 1.00 95.75 475 ILE A O 1
ATOM 3822 N N . LYS A 1 476 ? 23.449 -3.108 -38.002 1.00 94.56 476 LYS A N 1
ATOM 3823 C CA . LYS A 1 476 ? 23.469 -4.471 -38.548 1.00 94.56 476 LYS A CA 1
ATOM 3824 C C . LYS A 1 476 ? 23.985 -5.472 -37.518 1.00 94.56 476 LYS A C 1
ATOM 3826 O O . LYS A 1 476 ? 24.942 -5.188 -36.807 1.00 94.56 476 LYS A O 1
ATOM 3831 N N . ALA A 1 477 ? 23.420 -6.680 -37.517 1.00 92.38 477 ALA A N 1
ATOM 3832 C CA . ALA A 1 477 ? 23.775 -7.740 -36.570 1.00 92.38 477 ALA A CA 1
ATOM 3833 C C . ALA A 1 477 ? 25.290 -8.024 -36.488 1.00 92.38 477 ALA A C 1
ATOM 3835 O O . ALA A 1 477 ? 25.817 -8.198 -35.395 1.00 92.38 477 ALA A O 1
ATOM 3836 N N . GLU A 1 478 ? 25.990 -8.005 -37.625 1.00 92.44 478 GLU A N 1
ATOM 3837 C CA . GLU A 1 478 ? 27.444 -8.216 -37.720 1.00 92.44 478 GLU A CA 1
ATOM 3838 C C . GLU A 1 478 ? 28.287 -7.101 -37.076 1.00 92.44 478 GLU A C 1
ATOM 3840 O O . GLU A 1 478 ? 29.400 -7.354 -36.621 1.00 92.44 478 GLU A O 1
ATOM 3845 N N . ASP A 1 479 ? 27.752 -5.881 -36.980 1.00 94.31 479 ASP A N 1
ATOM 3846 C CA . ASP A 1 479 ? 28.451 -4.722 -36.421 1.00 94.31 479 ASP A CA 1
ATOM 3847 C C . ASP A 1 479 ? 28.125 -4.482 -34.933 1.00 94.31 479 ASP A C 1
ATOM 3849 O O . ASP A 1 479 ? 28.828 -3.721 -34.261 1.00 94.31 479 ASP A O 1
ATOM 3853 N N . LYS A 1 480 ? 27.079 -5.120 -34.384 1.00 94.69 480 LYS A N 1
ATOM 3854 C CA . LYS A 1 480 ? 26.593 -4.863 -33.013 1.00 94.69 480 LYS A CA 1
ATOM 3855 C C . LYS A 1 480 ? 27.668 -5.051 -31.951 1.00 94.69 480 LYS A C 1
ATOM 3857 O O . LYS A 1 480 ? 27.798 -4.212 -31.066 1.00 94.69 480 LYS A O 1
ATOM 3862 N N . GLN A 1 481 ? 28.500 -6.084 -32.079 1.00 93.88 481 GLN A N 1
ATOM 3863 C CA . GLN A 1 481 ? 29.605 -6.325 -31.148 1.00 93.88 481 GLN A CA 1
ATOM 3864 C C . GLN A 1 481 ? 30.660 -5.202 -31.194 1.00 93.88 481 GLN A C 1
ATOM 3866 O O . GLN A 1 481 ? 31.166 -4.794 -30.147 1.00 93.88 481 GLN A O 1
ATOM 3871 N N . ARG A 1 482 ? 30.960 -4.657 -32.385 1.00 95.31 482 ARG A N 1
ATOM 3872 C CA . ARG A 1 482 ? 31.891 -3.527 -32.562 1.00 95.31 482 ARG A CA 1
ATOM 3873 C C . ARG A 1 482 ? 31.357 -2.256 -31.905 1.00 95.31 482 ARG A C 1
ATOM 3875 O O . ARG A 1 482 ? 32.088 -1.576 -31.184 1.00 95.31 482 ARG A O 1
ATOM 3882 N N . PHE A 1 483 ? 30.079 -1.950 -32.118 1.00 96.25 483 PHE A N 1
ATOM 3883 C CA . PHE A 1 483 ? 29.437 -0.769 -31.539 1.00 96.25 483 PHE A CA 1
ATOM 3884 C C . PHE A 1 483 ? 29.178 -0.897 -30.029 1.00 96.25 483 PHE A C 1
ATOM 3886 O O . PHE A 1 483 ? 29.316 0.085 -29.294 1.00 96.25 483 PHE A O 1
ATOM 3893 N N . ALA A 1 484 ? 28.901 -2.107 -29.535 1.00 94.94 484 ALA A N 1
ATOM 3894 C CA . ALA A 1 484 ? 28.868 -2.398 -28.105 1.00 94.94 484 ALA A CA 1
ATOM 3895 C C . ALA A 1 484 ? 30.234 -2.120 -27.463 1.00 94.94 484 ALA A C 1
ATOM 3897 O O . ALA A 1 484 ? 30.314 -1.402 -26.464 1.00 94.94 484 ALA A O 1
ATOM 3898 N N . ALA A 1 485 ? 31.318 -2.601 -28.083 1.00 93.38 485 ALA A N 1
ATOM 3899 C CA . ALA A 1 485 ? 32.682 -2.377 -27.614 1.00 93.38 485 ALA A CA 1
ATOM 3900 C C . ALA A 1 485 ? 33.072 -0.887 -27.608 1.00 93.38 485 ALA A C 1
ATOM 3902 O O . ALA A 1 485 ? 33.669 -0.406 -26.639 1.00 93.38 485 ALA A O 1
ATOM 3903 N N . SER A 1 486 ? 32.702 -0.127 -28.646 1.00 93.50 486 SER A N 1
ATOM 3904 C CA . SER A 1 486 ? 33.002 1.310 -28.728 1.00 93.50 486 SER A CA 1
ATOM 3905 C C . SER A 1 486 ? 32.255 2.121 -27.662 1.00 93.50 486 SER A C 1
ATOM 3907 O O . SER A 1 486 ? 32.864 2.944 -26.965 1.00 93.50 486 SER A O 1
ATOM 3909 N N . LEU A 1 487 ? 30.963 1.846 -27.451 1.00 93.38 487 LEU A N 1
ATOM 3910 C CA . LEU A 1 487 ? 30.164 2.490 -26.407 1.00 93.38 487 LEU A CA 1
ATOM 3911 C C . LEU A 1 487 ? 30.625 2.085 -25.003 1.00 93.38 487 LEU A C 1
ATOM 3913 O O . LEU A 1 487 ? 30.703 2.933 -24.104 1.00 93.38 487 LEU A O 1
ATOM 3917 N N . TRP A 1 488 ? 31.010 0.822 -24.820 1.00 91.38 488 TRP A N 1
ATOM 3918 C CA . TRP A 1 488 ? 31.619 0.332 -23.589 1.00 91.38 488 TRP A CA 1
ATOM 3919 C C . TRP A 1 488 ? 32.905 1.091 -23.260 1.00 91.38 488 TRP A C 1
ATOM 3921 O O . TRP A 1 488 ? 33.039 1.640 -22.165 1.00 91.38 488 TRP A O 1
ATOM 3931 N N . GLN A 1 489 ? 33.813 1.231 -24.227 1.00 88.56 489 GLN A N 1
ATOM 3932 C CA . GLN A 1 489 ? 35.064 1.960 -24.036 1.00 88.56 489 GLN A CA 1
ATOM 3933 C C . GLN A 1 489 ? 34.811 3.422 -23.635 1.00 88.56 489 GLN A C 1
ATOM 3935 O O . GLN A 1 489 ? 35.394 3.924 -22.673 1.00 88.56 489 GLN A O 1
ATOM 3940 N N . VAL A 1 490 ? 33.908 4.121 -24.326 1.00 87.75 490 VAL A N 1
ATOM 3941 C CA . VAL A 1 490 ? 33.582 5.532 -24.047 1.00 87.75 490 VAL A CA 1
ATOM 3942 C C . VAL A 1 490 ? 32.922 5.723 -22.672 1.00 87.75 490 VAL A C 1
ATOM 3944 O O . VAL A 1 490 ? 33.105 6.764 -22.022 1.00 87.75 490 VAL A O 1
ATOM 3947 N N . THR A 1 491 ? 32.172 4.729 -22.199 1.00 84.50 491 THR A N 1
ATOM 3948 C CA . THR A 1 491 ? 31.493 4.756 -20.894 1.00 84.50 491 THR A CA 1
ATOM 3949 C C . THR A 1 491 ? 32.349 4.256 -19.730 1.00 84.50 491 THR A C 1
ATOM 3951 O O . THR A 1 491 ? 31.952 4.468 -18.590 1.00 84.50 491 THR A O 1
ATOM 3954 N N . HIS A 1 492 ? 33.539 3.705 -19.983 1.00 78.38 492 HIS A N 1
ATOM 3955 C CA . HIS A 1 492 ? 34.478 3.246 -18.946 1.00 78.38 492 HIS A CA 1
ATOM 3956 C C . HIS A 1 492 ? 35.774 4.068 -18.861 1.00 78.38 492 HIS A C 1
ATOM 3958 O O . HIS A 1 492 ? 36.595 3.844 -17.973 1.00 78.38 492 HIS A O 1
ATOM 3964 N N . ARG A 1 493 ? 35.934 5.095 -19.710 1.00 71.38 493 ARG A N 1
ATOM 3965 C CA . ARG A 1 493 ? 37.020 6.084 -19.589 1.00 71.38 493 ARG A CA 1
ATOM 3966 C C . ARG A 1 493 ? 36.942 6.857 -18.264 1.00 71.38 493 ARG A C 1
ATOM 3968 O O . ARG A 1 493 ? 35.869 7.284 -17.826 1.00 71.38 493 ARG A O 1
ATOM 3975 N N . ARG A 1 494 ? 38.110 7.103 -17.661 1.00 62.25 494 ARG A N 1
ATOM 3976 C CA . ARG A 1 494 ? 38.280 7.953 -16.469 1.00 62.25 494 ARG A CA 1
ATOM 3977 C C . ARG A 1 494 ? 37.868 9.396 -16.786 1.00 62.25 494 ARG A C 1
ATOM 3979 O O . ARG A 1 494 ? 38.352 9.960 -17.766 1.00 62.25 494 ARG A O 1
ATOM 3986 N N . GLN A 1 495 ? 37.025 10.019 -15.956 1.00 58.59 495 GLN A N 1
ATOM 3987 C CA . GLN A 1 495 ? 36.775 11.457 -16.082 1.00 58.59 495 GLN A CA 1
ATOM 3988 C C . GLN A 1 495 ? 38.009 12.231 -15.604 1.00 58.59 495 GLN A C 1
ATOM 3990 O O . GLN A 1 495 ? 38.478 12.070 -14.475 1.00 58.59 495 GLN A O 1
ATOM 3995 N N . THR A 1 496 ? 38.562 13.079 -16.463 1.00 49.28 496 THR A N 1
ATOM 3996 C CA . THR A 1 496 ? 39.678 13.958 -16.120 1.00 49.28 496 THR A CA 1
ATOM 3997 C C . THR A 1 496 ? 39.163 15.161 -15.321 1.00 49.28 496 THR A C 1
ATOM 3999 O O . THR A 1 496 ? 38.665 16.121 -15.892 1.00 49.28 496 THR A O 1
ATOM 4002 N N . LYS A 1 497 ? 39.357 15.109 -13.994 1.00 52.28 497 LYS A N 1
ATOM 4003 C CA . LYS A 1 497 ? 39.238 16.207 -13.007 1.00 52.28 497 LYS A CA 1
ATOM 4004 C C . LYS A 1 497 ? 37.818 16.734 -12.739 1.00 52.28 497 LYS A C 1
ATOM 4006 O O . LYS A 1 497 ? 37.301 17.570 -13.471 1.00 52.28 497 LYS A O 1
ATOM 4011 N N . ILE A 1 498 ? 37.266 16.369 -11.580 1.00 50.66 498 ILE A N 1
ATOM 4012 C CA . ILE A 1 498 ? 36.174 17.112 -10.934 1.00 50.66 498 ILE A CA 1
ATOM 4013 C C . ILE A 1 498 ? 36.753 17.819 -9.710 1.00 50.66 498 ILE A C 1
ATOM 4015 O O . ILE A 1 498 ? 37.514 17.227 -8.945 1.00 50.66 498 ILE A O 1
ATOM 4019 N N . ARG A 1 499 ? 36.426 19.104 -9.560 1.00 52.84 499 ARG A N 1
ATOM 4020 C CA . ARG A 1 499 ? 36.726 19.878 -8.355 1.00 52.84 499 ARG A CA 1
ATOM 4021 C C . ARG A 1 499 ? 35.468 19.947 -7.489 1.00 52.84 499 ARG A C 1
ATOM 4023 O O . ARG A 1 499 ? 34.378 20.116 -8.032 1.00 52.84 499 ARG A O 1
ATOM 4030 N N . ASN A 1 500 ? 35.607 19.794 -6.177 1.00 56.91 500 ASN A N 1
ATOM 4031 C CA . ASN A 1 500 ? 34.504 19.957 -5.230 1.00 56.91 500 ASN A CA 1
ATOM 4032 C C . ASN A 1 500 ? 34.035 21.429 -5.166 1.00 56.91 500 ASN A C 1
ATOM 4034 O O . ASN A 1 500 ? 34.632 22.313 -5.783 1.00 56.91 500 ASN A O 1
ATOM 4038 N N . GLU A 1 501 ? 32.978 21.711 -4.395 1.00 49.44 501 GLU A N 1
ATOM 4039 C CA . GLU A 1 501 ? 32.431 23.072 -4.210 1.00 49.44 501 GLU A CA 1
ATOM 4040 C C . GLU A 1 501 ? 33.456 24.083 -3.651 1.00 49.44 501 GLU A C 1
ATOM 4042 O O . GLU A 1 501 ? 33.251 25.290 -3.740 1.00 49.44 501 GLU A O 1
ATOM 4047 N N . GLN A 1 502 ? 34.582 23.595 -3.121 1.00 50.53 502 GLN A N 1
ATOM 4048 C CA . GLN A 1 502 ? 35.695 24.373 -2.568 1.00 50.53 502 GLN A CA 1
ATOM 4049 C C . GLN A 1 502 ? 36.878 24.492 -3.552 1.00 50.53 502 GLN A C 1
ATOM 4051 O O . GLN A 1 502 ? 37.935 25.014 -3.202 1.00 50.53 502 GLN A O 1
ATOM 4056 N N . GLY A 1 503 ? 36.729 24.012 -4.792 1.00 49.12 503 GLY A N 1
ATOM 4057 C CA . GLY A 1 503 ? 37.744 24.112 -5.843 1.00 49.12 503 GLY A CA 1
ATOM 4058 C C . GLY A 1 503 ? 38.907 23.117 -5.730 1.00 49.12 503 GLY A C 1
ATOM 4059 O O . GLY A 1 503 ? 39.848 23.207 -6.529 1.00 49.12 503 GLY A O 1
ATOM 4060 N N . GLN A 1 504 ? 38.855 22.165 -4.795 1.00 47.44 504 GLN A N 1
ATOM 4061 C CA . GLN A 1 504 ? 39.860 21.111 -4.612 1.00 47.44 504 GLN A CA 1
ATOM 4062 C C . GLN A 1 504 ? 39.551 19.905 -5.503 1.00 47.44 504 GLN A C 1
ATOM 4064 O O . GLN A 1 504 ? 38.385 19.604 -5.739 1.00 47.44 504 GLN A O 1
ATOM 4069 N N . LEU A 1 505 ? 40.581 19.221 -6.010 1.00 49.09 505 LEU A N 1
ATOM 4070 C CA . LEU A 1 505 ? 40.409 17.972 -6.759 1.00 49.09 505 LEU A CA 1
ATOM 4071 C C . LEU A 1 505 ? 39.752 16.921 -5.852 1.00 49.09 505 LEU A C 1
ATOM 4073 O O . LEU A 1 505 ? 40.267 16.635 -4.777 1.00 49.09 505 LEU A O 1
ATOM 4077 N N . ASP A 1 506 ? 38.604 16.390 -6.274 1.00 52.00 506 ASP A N 1
ATOM 4078 C CA . ASP A 1 506 ? 37.938 15.285 -5.584 1.00 52.00 506 ASP A CA 1
ATOM 4079 C C . ASP A 1 506 ? 38.578 13.968 -6.046 1.00 52.00 506 ASP A C 1
ATOM 4081 O O . ASP A 1 506 ? 38.387 13.535 -7.187 1.00 52.00 506 ASP A O 1
ATOM 4085 N N . ASP A 1 507 ? 39.369 13.348 -5.168 1.00 45.69 507 ASP A N 1
ATOM 4086 C CA . ASP A 1 507 ? 40.052 12.074 -5.427 1.00 45.69 507 ASP A CA 1
ATOM 4087 C C . ASP A 1 507 ? 39.101 10.864 -5.435 1.00 45.69 507 ASP A C 1
ATOM 4089 O O . ASP A 1 507 ? 39.527 9.748 -5.752 1.00 45.69 507 ASP A O 1
ATOM 4093 N N . LYS A 1 508 ? 37.793 11.053 -5.182 1.00 49.91 508 LYS A N 1
ATOM 4094 C CA . LYS A 1 508 ? 36.769 10.040 -5.484 1.00 49.91 508 LYS A CA 1
ATOM 4095 C C . LYS A 1 508 ? 36.604 9.938 -6.999 1.00 49.91 508 LYS A C 1
ATOM 4097 O O . LYS A 1 508 ? 35.729 10.553 -7.605 1.00 49.91 508 LYS A O 1
ATOM 4102 N N . GLN A 1 509 ? 37.493 9.161 -7.609 1.00 50.25 509 GLN A N 1
ATOM 4103 C CA . GLN A 1 509 ? 37.575 8.850 -9.034 1.00 50.25 509 GLN A CA 1
ATOM 4104 C C . GLN A 1 509 ? 36.185 8.559 -9.629 1.00 50.25 509 GLN A C 1
ATOM 4106 O O . GLN A 1 509 ? 35.662 7.452 -9.509 1.00 50.25 509 GLN A O 1
ATOM 4111 N N . ARG A 1 510 ? 35.563 9.548 -10.283 1.00 55.03 510 ARG A N 1
ATOM 4112 C CA . ARG A 1 510 ? 34.302 9.323 -10.997 1.00 55.03 510 ARG A CA 1
ATOM 4113 C C . ARG A 1 510 ? 34.615 8.731 -12.364 1.00 55.03 510 ARG A C 1
ATOM 4115 O O . ARG A 1 510 ? 35.074 9.414 -13.277 1.00 55.03 510 ARG A O 1
ATOM 4122 N N . PHE A 1 511 ? 34.398 7.432 -12.497 1.00 58.91 511 PHE A N 1
ATOM 4123 C CA . PHE A 1 511 ? 34.290 6.796 -13.802 1.00 58.91 511 PHE A CA 1
ATOM 4124 C C . PHE A 1 511 ? 32.949 7.179 -14.430 1.00 58.91 511 PHE A C 1
ATOM 4126 O O . PHE A 1 511 ? 31.966 7.435 -13.727 1.00 58.91 511 PHE A O 1
ATOM 4133 N N . ASN A 1 512 ? 32.907 7.242 -15.760 1.00 65.56 512 ASN A N 1
ATOM 4134 C CA . ASN A 1 512 ? 31.633 7.339 -16.459 1.00 65.56 512 ASN A CA 1
ATOM 4135 C C . ASN A 1 512 ? 30.754 6.132 -16.068 1.00 65.56 512 ASN A C 1
ATOM 4137 O O . ASN A 1 512 ? 31.250 5.036 -15.801 1.00 65.56 512 ASN A O 1
ATOM 4141 N N . LYS A 1 513 ? 29.437 6.344 -15.972 1.00 71.94 513 LYS A N 1
ATOM 4142 C CA . LYS A 1 513 ? 28.504 5.236 -15.747 1.00 71.94 513 LYS A CA 1
ATOM 4143 C C . LYS A 1 513 ? 28.232 4.536 -17.079 1.00 71.94 513 LYS A C 1
ATOM 4145 O O . LYS A 1 513 ? 27.963 5.202 -18.078 1.00 71.94 513 LYS A O 1
ATOM 4150 N N . ALA A 1 514 ? 28.194 3.209 -17.055 1.00 77.06 514 ALA A N 1
ATOM 4151 C CA . ALA A 1 514 ? 27.931 2.346 -18.209 1.00 77.06 514 ALA A CA 1
ATOM 4152 C C . ALA A 1 514 ? 26.458 2.296 -18.660 1.00 77.06 514 ALA A C 1
ATOM 4154 O O . ALA A 1 514 ? 26.093 1.445 -19.462 1.00 77.06 514 ALA A O 1
ATOM 4155 N N . VAL A 1 515 ? 25.595 3.181 -18.145 1.00 85.50 515 VAL A N 1
ATOM 4156 C CA . VAL A 1 515 ? 24.131 3.065 -18.296 1.00 85.50 515 VAL A CA 1
ATOM 4157 C C . VAL A 1 515 ? 23.705 3.027 -19.764 1.00 85.50 515 VAL A C 1
ATOM 4159 O O . VAL A 1 515 ? 22.892 2.192 -20.129 1.00 85.50 515 VAL A O 1
ATOM 4162 N N . ALA A 1 516 ? 24.292 3.877 -20.614 1.00 91.00 516 ALA A N 1
ATOM 4163 C CA . ALA A 1 516 ? 23.986 3.892 -22.045 1.00 91.00 516 ALA A CA 1
ATOM 4164 C C . ALA A 1 516 ? 24.390 2.582 -22.745 1.00 91.00 516 ALA A C 1
ATOM 4166 O O . ALA A 1 516 ? 23.654 2.097 -23.595 1.00 91.00 516 ALA A O 1
ATOM 4167 N N . ALA A 1 517 ? 25.535 2.000 -22.368 1.00 92.12 517 ALA A N 1
ATOM 4168 C CA . ALA A 1 517 ? 26.015 0.750 -22.951 1.00 92.12 517 ALA A CA 1
ATOM 4169 C C . ALA A 1 517 ? 25.086 -0.416 -22.591 1.00 92.12 517 ALA A C 1
ATOM 4171 O O . ALA A 1 517 ? 24.650 -1.131 -23.481 1.00 92.12 517 ALA A O 1
ATOM 4172 N N . PHE A 1 518 ? 24.715 -0.548 -21.312 1.00 91.56 518 PHE A N 1
ATOM 4173 C CA . PHE A 1 518 ? 23.772 -1.577 -20.861 1.00 91.56 518 PHE A CA 1
ATOM 4174 C C . PHE A 1 518 ? 22.364 -1.398 -21.424 1.00 91.56 518 PHE A C 1
ATOM 4176 O O . PHE A 1 518 ? 21.700 -2.387 -21.706 1.00 91.56 518 PHE A O 1
ATOM 4183 N N . ALA A 1 519 ? 21.904 -0.154 -21.573 1.00 93.19 519 ALA A N 1
ATOM 4184 C CA . ALA A 1 519 ? 20.584 0.110 -22.126 1.00 93.19 519 ALA A CA 1
ATOM 4185 C C . ALA A 1 519 ? 20.488 -0.328 -23.593 1.00 93.19 519 ALA A C 1
ATOM 4187 O O . ALA A 1 519 ? 19.473 -0.891 -23.976 1.00 93.19 519 ALA A O 1
ATOM 4188 N N . ILE A 1 520 ? 21.532 -0.074 -24.390 1.00 96.00 520 ILE A N 1
ATOM 4189 C CA . ILE A 1 520 ? 21.513 -0.307 -25.841 1.00 96.00 520 ILE A CA 1
ATOM 4190 C C . ILE A 1 520 ? 22.000 -1.713 -26.205 1.00 96.00 520 ILE A C 1
ATOM 4192 O O . ILE A 1 520 ? 21.390 -2.348 -27.050 1.00 96.00 520 ILE A O 1
ATOM 4196 N N . PHE A 1 521 ? 23.058 -2.217 -25.568 1.00 96.56 521 PHE A N 1
ATOM 4197 C CA . PHE A 1 521 ? 23.734 -3.471 -25.938 1.00 96.56 521 PHE A CA 1
ATOM 4198 C C . PHE A 1 521 ? 23.754 -4.488 -24.794 1.00 96.56 521 PHE A C 1
ATOM 4200 O O . PHE A 1 521 ? 24.776 -5.120 -24.514 1.00 96.56 521 PHE A O 1
ATOM 4207 N N . GLY A 1 522 ? 22.640 -4.603 -24.065 1.00 93.06 522 GLY A N 1
ATOM 4208 C CA . GLY A 1 522 ? 22.530 -5.520 -22.929 1.00 93.06 522 GLY A CA 1
ATOM 4209 C C . GLY A 1 522 ? 22.876 -6.965 -23.301 1.00 93.06 522 GLY A C 1
ATOM 4210 O O . GLY A 1 522 ? 23.599 -7.628 -22.558 1.00 93.06 522 GLY A O 1
ATOM 4211 N N . ASP A 1 523 ? 22.440 -7.419 -24.477 1.00 92.94 523 ASP A N 1
ATOM 4212 C CA . ASP A 1 523 ? 22.674 -8.783 -24.957 1.00 92.94 523 ASP A CA 1
ATOM 4213 C C . ASP A 1 523 ? 24.150 -9.035 -25.285 1.00 92.94 523 ASP A C 1
ATOM 4215 O O . ASP A 1 523 ? 24.722 -10.025 -24.829 1.00 92.94 523 ASP A O 1
ATOM 4219 N N . GLU A 1 524 ? 24.806 -8.127 -26.014 1.00 94.25 524 GLU A N 1
ATOM 4220 C CA . GLU A 1 524 ? 26.225 -8.261 -26.358 1.00 94.25 524 GLU A CA 1
ATOM 4221 C C . GLU A 1 524 ? 27.112 -8.177 -25.109 1.00 94.25 524 GLU A C 1
ATOM 4223 O O . GLU A 1 524 ? 28.106 -8.897 -25.005 1.00 94.25 524 GLU A O 1
ATOM 4228 N N . ILE A 1 525 ? 26.747 -7.332 -24.138 1.00 91.50 525 ILE A N 1
ATOM 4229 C CA . ILE A 1 525 ? 27.450 -7.240 -22.854 1.00 91.50 525 ILE A CA 1
ATOM 4230 C C . ILE A 1 525 ? 27.284 -8.536 -22.056 1.00 91.50 525 ILE A C 1
ATOM 4232 O O . ILE A 1 525 ? 28.281 -9.052 -21.553 1.00 91.50 525 ILE A O 1
ATOM 4236 N N . ASN A 1 526 ? 26.070 -9.088 -21.965 1.00 89.56 526 ASN A N 1
ATOM 4237 C CA . ASN A 1 526 ? 25.822 -10.361 -21.283 1.00 89.56 526 ASN A CA 1
ATOM 4238 C C . ASN A 1 526 ? 26.627 -11.504 -21.919 1.00 89.56 526 ASN A C 1
ATOM 4240 O O . ASN A 1 526 ? 27.308 -12.237 -21.207 1.00 89.56 526 ASN A O 1
ATOM 4244 N N . GLN A 1 527 ? 26.649 -11.588 -23.253 1.00 88.88 527 GLN A N 1
ATOM 4245 C CA . GLN A 1 527 ? 27.459 -12.579 -23.969 1.00 88.88 527 GLN A CA 1
ATOM 4246 C C . GLN A 1 527 ? 28.957 -12.433 -23.672 1.00 88.88 527 GLN A C 1
ATOM 4248 O O . GLN A 1 527 ? 29.650 -13.433 -23.497 1.00 88.88 527 GLN A O 1
ATOM 4253 N N . GLN A 1 528 ? 29.482 -11.205 -23.592 1.00 86.50 528 GLN A N 1
ATOM 4254 C CA . GLN A 1 528 ? 30.882 -11.007 -23.202 1.00 86.50 528 GLN A CA 1
ATOM 4255 C C . GLN A 1 528 ? 31.136 -11.370 -21.738 1.00 86.50 528 GLN A C 1
ATOM 4257 O O . GLN A 1 528 ? 32.191 -11.925 -21.428 1.00 86.50 528 GLN A O 1
ATOM 4262 N N . LEU A 1 529 ? 30.192 -11.098 -20.835 1.00 83.69 529 LEU A N 1
ATOM 4263 C CA . LEU A 1 529 ? 30.314 -11.465 -19.423 1.00 83.69 529 LEU A CA 1
ATOM 4264 C C . LEU A 1 529 ? 30.399 -12.984 -19.224 1.00 83.69 529 LEU A C 1
ATOM 4266 O O . LEU A 1 529 ? 31.178 -13.415 -18.378 1.00 83.69 529 LEU A O 1
ATOM 4270 N N . ASP A 1 530 ? 29.717 -13.789 -20.045 1.00 80.50 530 ASP A N 1
ATOM 4271 C CA . ASP A 1 530 ? 29.849 -15.257 -20.020 1.00 80.50 530 ASP A CA 1
ATOM 4272 C C . ASP A 1 530 ? 31.273 -15.727 -20.362 1.00 80.50 530 ASP A C 1
ATOM 4274 O O . ASP A 1 530 ? 31.739 -16.766 -19.890 1.00 80.50 530 ASP A O 1
ATOM 4278 N N . THR A 1 531 ? 31.997 -14.943 -21.166 1.00 76.12 531 THR A N 1
ATOM 4279 C CA . THR A 1 531 ? 33.402 -15.208 -21.515 1.00 76.12 531 THR A CA 1
ATOM 4280 C C . THR A 1 531 ? 34.393 -14.593 -20.525 1.00 76.12 531 THR A C 1
ATOM 4282 O O . THR A 1 531 ? 35.585 -14.919 -20.549 1.00 76.12 531 THR A O 1
ATOM 4285 N N . LEU A 1 532 ? 33.919 -13.715 -19.632 1.00 70.31 532 LEU A N 1
ATOM 4286 C CA . LEU A 1 532 ? 34.749 -13.015 -18.666 1.00 70.31 532 LEU A CA 1
ATOM 4287 C C . LEU A 1 532 ? 35.140 -13.964 -17.533 1.00 70.31 532 LEU A C 1
ATOM 4289 O O . LEU A 1 532 ? 34.436 -14.120 -16.537 1.00 70.31 532 LEU A O 1
ATOM 4293 N N . GLN A 1 533 ? 36.326 -14.551 -17.644 1.00 60.91 533 GLN A N 1
ATOM 4294 C CA . GLN A 1 533 ? 36.932 -15.248 -16.521 1.00 60.91 533 GLN A CA 1
ATOM 4295 C C . GLN A 1 533 ? 37.813 -14.290 -15.708 1.00 60.91 533 GLN A C 1
ATOM 4297 O O . GLN A 1 533 ? 38.736 -13.659 -16.233 1.00 60.91 533 GLN A O 1
ATOM 4302 N N . PHE A 1 534 ? 37.532 -14.163 -14.406 1.00 59.06 534 PHE A N 1
ATOM 4303 C CA . PHE A 1 534 ? 38.322 -13.355 -13.468 1.00 59.06 534 PHE A CA 1
ATOM 4304 C C . PHE A 1 534 ? 39.660 -14.040 -13.141 1.00 59.06 534 PHE A C 1
ATOM 4306 O O . PHE A 1 534 ? 39.920 -14.447 -12.014 1.00 59.06 534 PHE A O 1
ATOM 4313 N N . ASN A 1 535 ? 40.533 -14.154 -14.138 1.00 56.38 535 ASN A N 1
ATOM 4314 C CA . ASN A 1 535 ? 41.785 -14.914 -14.038 1.00 56.38 535 ASN A CA 1
ATOM 4315 C C . ASN A 1 535 ? 42.912 -14.106 -13.389 1.00 56.38 535 ASN A C 1
ATOM 4317 O O . ASN A 1 535 ? 43.977 -14.637 -13.084 1.00 56.38 535 ASN A O 1
ATOM 4321 N N . GLN A 1 536 ? 42.703 -12.801 -13.219 1.00 50.88 536 GLN A N 1
ATOM 4322 C CA . GLN A 1 536 ? 43.668 -11.883 -12.634 1.00 50.88 536 GLN A CA 1
ATOM 4323 C C . GLN A 1 536 ? 42.986 -11.051 -11.554 1.00 50.88 536 GLN A C 1
ATOM 4325 O O . GLN A 1 536 ? 42.337 -10.042 -11.830 1.00 50.88 536 GLN A O 1
ATOM 4330 N N . VAL A 1 537 ? 43.168 -11.465 -10.303 1.00 48.22 537 VAL A N 1
ATOM 4331 C CA . VAL A 1 537 ? 42.857 -10.628 -9.146 1.00 48.22 537 VAL A CA 1
ATOM 4332 C C . VAL A 1 537 ? 43.925 -9.540 -9.075 1.00 48.22 537 VAL A C 1
ATOM 4334 O O . VAL A 1 537 ? 45.065 -9.794 -8.693 1.00 48.22 537 VAL A O 1
ATOM 4337 N N . LYS A 1 538 ? 43.577 -8.310 -9.459 1.00 49.78 538 LYS A N 1
ATOM 4338 C CA . LYS A 1 538 ? 44.377 -7.138 -9.096 1.00 49.78 538 LYS A CA 1
ATOM 4339 C C . LYS A 1 538 ? 43.862 -6.597 -7.772 1.00 49.78 538 LYS A C 1
ATOM 4341 O O . LYS A 1 538 ? 42.782 -6.015 -7.721 1.00 49.78 538 LYS A O 1
ATOM 4346 N N . VAL A 1 539 ? 44.653 -6.768 -6.717 1.00 45.84 539 VAL A N 1
ATOM 4347 C CA . VAL A 1 539 ? 44.453 -6.039 -5.464 1.0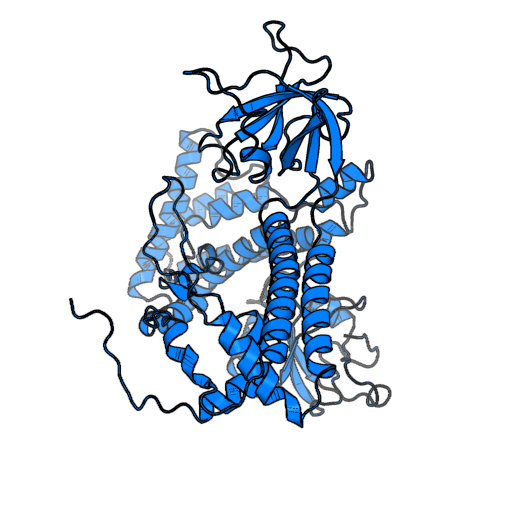0 45.84 539 VAL A CA 1
ATOM 4348 C C . VAL A 1 539 ? 44.764 -4.569 -5.744 1.00 45.84 539 VAL A C 1
ATOM 4350 O O . VAL A 1 539 ? 45.900 -4.216 -6.055 1.00 45.84 539 VAL A O 1
ATOM 4353 N N . ALA A 1 540 ? 43.745 -3.716 -5.697 1.00 45.50 540 ALA A N 1
ATOM 4354 C CA . ALA A 1 540 ? 43.911 -2.270 -5.730 1.00 45.50 540 ALA A CA 1
ATOM 4355 C C . ALA A 1 540 ? 43.794 -1.746 -4.294 1.00 45.50 540 ALA A C 1
ATOM 4357 O O . ALA A 1 540 ? 42.804 -2.038 -3.631 1.00 45.50 540 ALA A O 1
ATOM 4358 N N . GLY A 1 541 ? 44.792 -0.988 -3.828 1.00 38.34 541 GLY A N 1
ATOM 4359 C CA . GLY A 1 541 ? 44.787 -0.389 -2.486 1.00 38.34 541 GLY A CA 1
ATOM 4360 C C . GLY A 1 541 ? 45.804 -0.946 -1.486 1.00 38.34 541 GLY A C 1
ATOM 4361 O O . GLY A 1 541 ? 45.613 -0.745 -0.295 1.00 38.34 541 GLY A O 1
ATOM 4362 N N . VAL A 1 542 ? 46.886 -1.601 -1.925 1.00 35.69 542 VAL A N 1
ATOM 4363 C CA . VAL A 1 542 ? 48.071 -1.745 -1.062 1.00 35.69 542 VAL A CA 1
ATOM 4364 C C . VAL A 1 542 ? 48.895 -0.466 -1.193 1.00 35.69 542 VAL A C 1
ATOM 4366 O O . VAL A 1 542 ? 49.684 -0.333 -2.126 1.00 35.69 542 VAL A O 1
ATOM 4369 N N . ASN A 1 543 ? 48.630 0.483 -0.298 1.00 34.47 543 ASN A N 1
ATOM 4370 C CA . ASN A 1 543 ? 49.562 1.516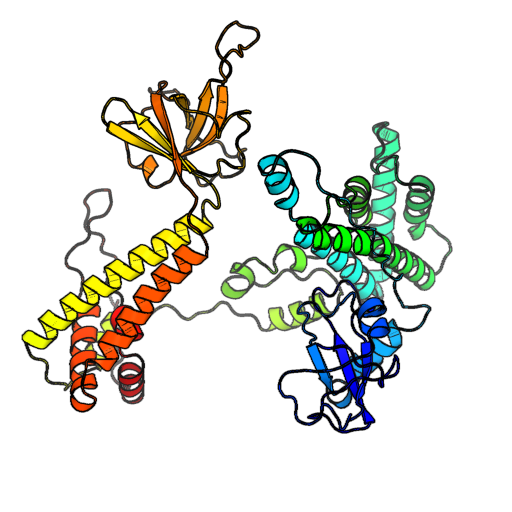 0.148 1.00 34.47 543 ASN A CA 1
ATOM 4371 C C . ASN A 1 543 ? 49.443 1.615 1.663 1.00 34.47 543 ASN A C 1
ATOM 4373 O O . ASN A 1 543 ? 48.290 1.771 2.127 1.00 34.47 543 ASN A O 1
#

Secondary structure (DSSP, 8-state):
-EE-TTS-TTEEE-TTSPTT-EEEEE-SS--SGGGEEEEEE---TTTTT--S--EE-HHHHHHHH---SSS---EEEEGGG-HHHHHHHHHHTSTTTPPPP-PPPPPPPP-S-HHHHHHHHH---HHHHHHHHHHHHHHHHHTTT--GGGHHHHHHHHHHHHHHHHHHHHHHSS-SS-TTSTTHHHHHHHHHTSTTSSS-HHHHHHHHHHHHHHHHHHHHHHHHHHHTGGG-S----HHHHHHHHHHTTT---SHHHHTT-GGGGTTSPPP--S-SHHHHHHHHHHHT------PPPPGGGGGGGGTT----HHHHHHHHHHHHHHHHHHHHHHHHHHHHHH--S-EEEEEETTS-EEEEE-GGG---TTTTT-SEEEEEEEE--TTSS-TTSSEEEEEEEEEEE-TTSSEEEEEEEEE-TTGGG-TTT----TT-SBPPPEEEEEEEEPPPPHHHHHHHHHHHHHHHHHHHHTS-TTTHHHHHHHHHHHHHSBP---B-TTS-B--S--BPPTHHHHHH-HHHHHHHHHH------------

Organism: NCBI:txid391612

pLDDT: mean 86.82, std 11.53, range [34.47, 98.38]